Protein AF-A0A210QR36-F1 (afdb_monomer)

Secondary structure (DSSP, 8-state):
--THHHHHHHHHTT---------------HHHHHHHHHHHHHHHHHHHHHHHHHHHHHHHHHHHHHHHHHHHHHHHHHHHHHHHHHHHHHHHHHHHHHHHHHHHHHHHHHHHHHHHHHHHHHHHHHS----------------------SS-TTSHHHHHHHHHHHHHTHHHHHHHHHTTT---HHHHHHHHHHHHHHHHHHHHHHHHHHHHHHHHHHH-TTS---TT-----TT---S-PPPHHHHHHHHHHHHHHHHHHHHHHIIIIIHHHHTTHHHHSHHHHHHHHHHHHHHHTSSSPPEEPPPPPTTSB--TTTEEESSS--SEEEEEEE--EESSTT--EEE-EEEEEE----------S---S----SS----------------------------------------PPPP---------------------------------------------------------------S-EEEEETTEEEEEETTEEEEHHHHHHHH---GGGS--

Foldseek 3Di:
DPPVVPVVVVVVVVDDDPPDDDDDDDDDDVVVVVVVVVVVVVVVVVVVVVVVVVVVVVVVVVVVVVVVVVVVVVVVVVVVVVVVVVVVVVVVVVVVVVVVVVVVVVVVVVVVVVVVVVVVVVVVVPPDDDDDDPDDDDDPDDDPPDPDDPVQCLALLNLLVLQVVLCVPLVVVLLVLVPPVVDDSVVSLVLLQVLLVLLLVLLLVVLVVVLVVVQCCVQCVPDPPDPPDPPDPPDDDPPSDDDPVVSVVVLVVCLVCQQVCLVVCLVPPCCVRSNCSCVRRVVSSSSSNSSSNSQSSDVVRKDFDDDDDAQDFDDPVQADEDPDDAGGFHFFRFTWIASHVVHDTSGRGYTHHHHDPDPDPPPPDDPDDDDDPPDDDDDDDDDDDDDDDDDDDDDDDDDDDDDDDDDDDDDDDDDDDDDDDDDDDDDDDDDDDDDDDDDDDDDDDDDDDDDDDDDDDDDDDDDDDDDDDDDDDDDDDPDPDQDWDWDDDPRFIWIAHPNDTHGPVRCCVPVNPDPVVVVD

InterPro domains:
  IPR026169 Mitochondria-eating protein [PTHR21771] (47-351)
  IPR031981 Mitochondria-eating protein, C-terminal domain [PF16026] (157-352)

Sequence (520 aa):
MTSNLQEEQITRAKYLPLRVGPSAGKKIDVTSALCLSEELVKIIKRDEQRNKQENKRMKQREKDFEALQNEKDTLQKENKKLESKCQQTDELLEVIQTLKTENNKHKEDLKRKQVDVSSLTEHTSEDSSEPCISNVEENPGEVIPNVPDLSDPNRAMKLGEKYNELFDNEWTDALETLCRDGVDEDRNIKNLLDVLQKCYSLCQDLSEKQMTSLEMVLLNPGASVTPTNTNYPKQVWGDAMISKSTYKQLKDCRKEVSQKAVGNIFKEHARAKLGWIAEDIPDFVKGCIEVCWLMCTQDPPVFIGSEADVGSAFDGNVYKPYTISGTIVSYNVWPPLLLHKNGPLLVKGIVQPIKVPRAKKNTEESKHKTTVVADRLKKNFGETYNSPYGQKSTQRETATKPTKYYEKAQLDRNFTSPPREKYYNGSHTGKNYEELRSHNAVEARGSPVHLTTHSSNYGSRHEPYGTTTQTNYHQDVVRHTSEPYKFEYRGRTYVYKNDHAYPMKEYQQIFGTTRGVSDL

Solvent-accessible surface area (backbone atoms only — not comparable to full-atom values): 33920 Å² total; per-residue (Å²): 136,73,70,68,68,56,58,55,56,62,57,61,70,76,72,72,83,83,79,83,75,94,76,81,91,72,85,77,61,64,67,63,54,52,56,54,53,54,52,52,54,54,49,52,54,52,51,54,50,48,50,59,51,48,55,52,51,50,62,46,50,55,51,55,49,53,50,52,52,53,51,50,61,47,52,57,53,51,51,57,55,46,54,59,47,53,52,54,51,52,55,51,49,53,54,53,52,52,55,50,54,50,52,51,50,54,52,53,54,49,52,50,53,53,52,56,50,52,55,55,52,54,65,66,63,71,83,67,87,73,96,80,83,87,87,86,77,90,77,99,79,79,82,80,74,83,76,76,69,81,82,52,78,68,37,68,71,48,46,43,49,52,59,46,49,46,50,72,45,40,44,45,57,38,50,59,60,64,37,71,85,73,48,61,61,80,55,48,42,46,52,54,39,51,49,44,52,50,31,36,54,51,22,45,59,49,46,53,53,50,50,54,50,52,54,47,45,74,76,38,76,86,60,85,84,63,96,82,70,88,83,69,76,91,81,79,85,78,92,85,68,81,50,74,65,61,52,46,51,52,45,54,54,49,45,73,50,45,77,73,46,40,68,52,51,46,74,74,38,36,60,80,77,54,41,69,58,45,71,77,33,42,66,39,49,46,50,34,40,41,55,27,38,53,26,41,49,43,87,71,34,44,24,79,43,76,76,73,62,67,71,36,73,58,55,72,84,58,32,42,60,60,90,49,83,45,54,25,28,65,46,68,54,41,66,21,32,18,55,20,79,96,46,61,82,62,38,65,11,29,26,36,27,39,69,77,80,78,76,80,78,82,82,81,73,91,89,77,88,85,91,76,82,93,68,91,86,91,77,87,88,82,89,90,87,82,85,85,88,80,81,88,81,87,81,91,88,95,84,85,85,82,88,88,91,88,88,91,80,89,87,86,90,87,86,83,83,82,82,87,82,80,92,79,91,80,94,85,84,85,83,88,87,84,86,89,84,88,84,88,83,86,86,88,87,90,84,89,81,88,85,85,83,81,88,86,89,85,82,90,82,90,86,86,89,82,92,80,90,83,79,87,81,92,75,91,75,84,73,87,67,89,66,70,49,76,51,77,57,96,94,41,56,32,35,38,46,94,95,38,79,30,48,48,73,56,40,39,69,75,70,44,84,57,81,77,66,76,86,104

Structure (mmCIF, N/CA/C/O backbone):
data_AF-A0A210QR36-F1
#
_entry.id   AF-A0A210QR36-F1
#
loop_
_atom_site.group_PDB
_atom_site.id
_atom_site.type_symbol
_atom_site.label_atom_id
_atom_site.label_alt_id
_atom_site.label_comp_id
_atom_site.label_asym_id
_atom_site.label_entity_id
_atom_site.label_seq_id
_atom_site.pdbx_PDB_ins_code
_atom_site.Cartn_x
_atom_site.Cartn_y
_atom_site.Cartn_z
_atom_site.occupancy
_atom_site.B_iso_or_equiv
_atom_site.auth_seq_id
_atom_site.auth_comp_id
_atom_site.auth_asym_id
_atom_site.auth_atom_id
_atom_site.pdbx_PDB_model_num
ATOM 1 N N . MET A 1 1 ? -6.904 0.859 66.844 1.00 42.72 1 MET A N 1
ATOM 2 C CA . MET A 1 1 ? -6.418 1.421 68.129 1.00 42.72 1 MET A CA 1
ATOM 3 C C . MET A 1 1 ? -7.418 2.353 68.828 1.00 42.72 1 MET A C 1
ATOM 5 O O . MET A 1 1 ? -7.208 2.653 69.989 1.00 42.72 1 MET A O 1
ATOM 9 N N . THR A 1 2 ? -8.512 2.794 68.196 1.00 42.88 2 THR A N 1
ATOM 10 C CA . THR A 1 2 ? -9.448 3.783 68.775 1.00 42.88 2 THR A CA 1
ATOM 11 C C . THR A 1 2 ? -10.466 3.244 69.794 1.00 42.88 2 THR A C 1
ATOM 13 O O . THR A 1 2 ? -11.020 4.041 70.542 1.00 42.88 2 THR A O 1
ATOM 16 N N . SER A 1 3 ? -10.710 1.927 69.862 1.00 45.69 3 SER A N 1
ATOM 17 C CA . SER A 1 3 ? -11.807 1.354 70.671 1.00 45.69 3 SER A CA 1
ATOM 18 C C . SER A 1 3 ? -11.659 1.567 72.186 1.00 45.69 3 SER A C 1
ATOM 20 O O . SER A 1 3 ? -12.635 1.886 72.861 1.00 45.69 3 SER A O 1
ATOM 22 N N . ASN A 1 4 ? -10.443 1.437 72.729 1.00 45.41 4 ASN A N 1
ATOM 23 C CA . ASN A 1 4 ? -10.223 1.414 74.183 1.00 45.41 4 ASN A CA 1
ATOM 24 C C . ASN A 1 4 ? -10.514 2.763 74.873 1.00 45.41 4 ASN A C 1
ATOM 26 O O . ASN A 1 4 ? -10.777 2.794 76.071 1.00 45.41 4 ASN A O 1
ATOM 30 N N . LEU A 1 5 ? -10.501 3.878 74.131 1.00 47.88 5 LEU A N 1
ATOM 31 C CA . LEU A 1 5 ? -10.704 5.223 74.687 1.00 47.88 5 LEU A CA 1
ATOM 32 C C . LEU A 1 5 ? -12.170 5.548 75.026 1.00 47.88 5 LEU A C 1
ATOM 34 O O . LEU A 1 5 ? -12.418 6.510 75.753 1.00 47.88 5 LEU A O 1
ATOM 38 N N . GLN A 1 6 ? -13.148 4.778 74.530 1.00 50.59 6 GLN A N 1
ATOM 39 C CA . GLN A 1 6 ? -14.567 5.019 74.838 1.00 50.59 6 GLN A CA 1
ATOM 40 C C . GLN A 1 6 ? -15.055 4.257 76.081 1.00 50.59 6 GLN A C 1
ATOM 42 O O . GLN A 1 6 ? -15.851 4.801 76.847 1.00 50.59 6 GLN A O 1
ATOM 47 N N . GLU A 1 7 ? -14.557 3.045 76.343 1.00 47.19 7 GLU A N 1
ATOM 48 C CA . GLU A 1 7 ? -14.954 2.274 77.536 1.00 47.19 7 GLU A CA 1
ATOM 49 C C . GLU A 1 7 ? -14.427 2.894 78.840 1.00 47.19 7 GLU A C 1
ATOM 51 O O . GLU A 1 7 ? -15.132 2.909 79.855 1.00 47.19 7 GLU A O 1
ATOM 56 N N . GLU A 1 8 ? -13.228 3.484 78.813 1.00 49.28 8 GLU A N 1
ATOM 57 C CA . GLU A 1 8 ? -12.636 4.159 79.974 1.00 49.28 8 GLU A CA 1
ATOM 58 C C . GLU A 1 8 ? -13.450 5.402 80.395 1.00 49.28 8 GLU A C 1
ATOM 60 O O . GLU A 1 8 ? -13.710 5.611 81.583 1.00 49.28 8 GLU A O 1
ATOM 65 N N . GLN A 1 9 ? -13.952 6.175 79.421 1.00 51.09 9 GLN A N 1
ATOM 66 C CA . GLN A 1 9 ? -14.849 7.320 79.647 1.00 51.09 9 GLN A CA 1
ATOM 67 C C . GLN A 1 9 ? -16.184 6.886 80.280 1.00 51.09 9 GLN A C 1
ATOM 69 O O . GLN A 1 9 ? -16.619 7.460 81.280 1.00 51.09 9 GLN A O 1
ATOM 74 N N . ILE A 1 10 ? -16.818 5.840 79.736 1.00 52.22 10 ILE A N 1
ATOM 75 C CA . ILE A 1 10 ? -18.115 5.330 80.217 1.00 52.22 10 ILE A CA 1
ATOM 76 C C . ILE A 1 10 ? -17.995 4.734 81.629 1.00 52.22 10 ILE A C 1
ATOM 78 O O . ILE A 1 10 ? -18.903 4.887 82.451 1.00 52.22 10 ILE A O 1
ATOM 82 N N . THR A 1 11 ? -16.868 4.093 81.944 1.00 51.03 11 THR A N 1
ATOM 83 C CA . THR A 1 11 ? -16.626 3.498 83.267 1.00 51.03 11 THR A CA 1
ATOM 84 C C . THR A 1 11 ? -16.445 4.571 84.345 1.00 51.03 11 THR A C 1
ATOM 86 O O . THR A 1 11 ? -17.004 4.448 85.437 1.00 51.03 11 THR A O 1
ATOM 89 N N . ARG A 1 12 ? -15.745 5.673 84.032 1.00 46.50 12 ARG A N 1
ATOM 90 C CA . ARG A 1 12 ? -15.498 6.778 84.978 1.00 46.50 12 ARG A CA 1
ATOM 91 C C . ARG A 1 12 ? -16.774 7.489 85.443 1.00 46.50 12 ARG A C 1
ATOM 93 O O . ARG A 1 12 ? -16.823 7.968 86.573 1.00 46.50 12 ARG A O 1
ATOM 100 N N . ALA A 1 13 ? -17.821 7.511 84.616 1.00 50.25 13 ALA A N 1
ATOM 101 C CA . ALA A 1 13 ? -19.099 8.148 84.941 1.00 50.25 13 ALA A CA 1
ATOM 102 C C . ALA A 1 13 ? -19.930 7.406 86.012 1.00 50.25 13 ALA A C 1
ATOM 104 O O . ALA A 1 13 ? -20.816 8.008 86.616 1.00 50.25 13 ALA A O 1
ATOM 105 N N . LYS A 1 14 ? -19.662 6.117 86.276 1.00 51.09 14 LYS A N 1
ATOM 106 C CA . LYS A 1 14 ? -20.462 5.292 87.209 1.00 51.09 14 LYS A CA 1
ATOM 107 C C . LYS A 1 14 ? -20.056 5.399 88.686 1.00 51.09 14 LYS A C 1
ATOM 109 O O . LYS A 1 14 ? -20.763 4.862 89.532 1.00 51.09 14 LYS A O 1
ATOM 114 N N . TYR A 1 15 ? -18.958 6.089 89.005 1.00 45.91 15 TYR A N 1
ATOM 115 C CA . TYR A 1 15 ? -18.365 6.115 90.352 1.00 45.91 15 TYR A CA 1
ATOM 116 C C . TYR A 1 15 ? -18.148 7.534 90.913 1.00 45.91 15 TYR A C 1
ATOM 118 O O . TYR A 1 15 ? -17.143 7.810 91.566 1.00 45.91 15 TYR A O 1
ATOM 126 N N . LEU A 1 16 ? -19.110 8.440 90.704 1.00 50.69 16 LEU A N 1
ATOM 127 C CA . LEU A 1 16 ? -19.193 9.691 91.468 1.00 50.69 16 LEU A CA 1
ATOM 128 C C . LEU A 1 16 ? -19.945 9.451 92.795 1.00 50.69 16 LEU A C 1
ATOM 130 O O . LEU A 1 16 ? -21.145 9.171 92.760 1.00 50.69 16 LEU A O 1
ATOM 134 N N . PRO A 1 17 ? -19.294 9.560 93.970 1.00 46.78 17 PRO A N 1
ATOM 135 C CA . PRO A 1 17 ? -19.962 9.349 95.250 1.00 46.78 17 PRO A CA 1
ATOM 136 C C . PRO A 1 17 ? -20.888 10.528 95.583 1.00 46.78 17 PRO A C 1
ATOM 138 O O . PRO A 1 17 ? -20.434 11.631 95.894 1.00 46.78 17 PRO A O 1
ATOM 141 N N . LEU A 1 18 ? -22.203 10.287 95.560 1.00 47.22 18 LEU A N 1
ATOM 142 C CA . LEU A 1 18 ? -23.219 11.252 95.988 1.00 47.22 18 LEU A CA 1
ATOM 143 C C . LEU A 1 18 ? -23.117 11.513 97.498 1.00 47.22 18 LEU A C 1
ATOM 145 O O . LEU A 1 18 ? -23.718 10.821 98.320 1.00 47.22 18 LEU A O 1
ATOM 149 N N . ARG A 1 19 ? -22.351 12.542 97.871 1.00 45.34 19 ARG A N 1
ATOM 150 C CA . ARG A 1 19 ? -22.177 12.989 99.258 1.00 45.34 19 ARG A CA 1
ATOM 151 C C . ARG A 1 19 ? -23.405 13.777 99.731 1.00 45.34 19 ARG A C 1
ATOM 153 O O . ARG A 1 19 ? -23.390 15.004 99.767 1.00 45.34 19 ARG A O 1
ATOM 160 N N . VAL A 1 20 ? -24.479 13.062 100.067 1.00 46.91 20 VAL A N 1
ATOM 161 C CA . VAL A 1 20 ? -25.744 13.648 100.542 1.00 46.91 20 VAL A CA 1
ATOM 162 C C . VAL A 1 20 ? -25.543 14.334 101.900 1.00 46.91 20 VAL A C 1
ATOM 164 O O . VAL A 1 20 ? -25.352 13.673 102.918 1.00 46.91 20 VAL A O 1
ATOM 167 N N . GLY A 1 21 ? -25.603 15.667 101.913 1.00 43.72 21 GLY A N 1
ATOM 168 C CA . GLY A 1 21 ? -25.706 16.476 103.129 1.00 43.72 21 GLY A CA 1
ATOM 169 C C . GLY A 1 21 ? -27.169 16.863 103.406 1.00 43.72 21 GLY A C 1
ATOM 170 O O . GLY A 1 21 ? -27.857 17.274 102.470 1.00 43.72 21 GLY A O 1
ATOM 171 N N . PRO A 1 22 ? -27.673 16.754 104.649 1.00 59.97 22 PRO A N 1
ATOM 172 C CA . PRO A 1 22 ? -29.069 17.055 104.960 1.00 59.97 22 PRO A CA 1
ATOM 173 C C . PRO A 1 22 ? -29.293 18.559 105.191 1.00 59.97 22 PRO A C 1
ATOM 175 O O . PRO A 1 22 ? -28.819 19.108 106.183 1.00 59.97 22 PRO A O 1
ATOM 178 N N . SER A 1 23 ? -30.052 19.236 104.319 1.00 45.38 23 SER A N 1
ATOM 179 C CA . SER A 1 23 ? -30.580 20.580 104.616 1.00 45.38 23 SER A CA 1
ATOM 180 C C . SER A 1 23 ? -31.790 20.981 103.761 1.00 45.38 23 SER A C 1
ATOM 182 O O . SER A 1 23 ? -31.848 20.675 102.574 1.00 45.38 23 SER A O 1
ATOM 184 N N . ALA A 1 24 ? -32.715 21.713 104.393 1.00 45.38 24 ALA A N 1
ATOM 185 C CA . ALA A 1 24 ? -33.770 22.562 103.823 1.00 45.38 24 ALA A CA 1
ATOM 186 C C . ALA A 1 24 ? -34.591 22.017 102.630 1.00 45.38 24 ALA A C 1
ATOM 188 O O . ALA A 1 24 ? -34.230 22.167 101.462 1.00 45.38 24 ALA A O 1
ATOM 189 N N . GLY A 1 25 ? -35.801 21.526 102.922 1.00 54.09 25 GLY A N 1
ATOM 190 C CA . GLY A 1 25 ? -36.798 21.155 101.914 1.00 54.09 25 GLY A CA 1
ATOM 191 C C . GLY A 1 25 ? -37.343 22.351 101.122 1.00 54.09 25 GLY A C 1
ATOM 192 O O . GLY A 1 25 ? -38.382 22.913 101.466 1.00 54.09 25 GLY A O 1
ATOM 193 N N . LYS A 1 26 ? -36.679 22.713 100.020 1.00 58.25 26 LYS A N 1
ATOM 194 C CA . LYS A 1 26 ? -37.267 23.568 98.978 1.00 58.25 26 LYS A CA 1
ATOM 195 C C . LYS A 1 26 ? -38.340 22.772 98.231 1.00 58.25 26 LYS A C 1
ATOM 197 O O . LYS A 1 26 ? -38.045 21.707 97.693 1.00 58.25 26 LYS A O 1
ATOM 202 N N . LYS A 1 27 ? -39.568 23.298 98.153 1.00 55.88 27 LYS A N 1
ATOM 203 C CA . LYS A 1 27 ? -40.584 22.771 97.228 1.00 55.88 27 LYS A CA 1
ATOM 204 C C . LYS A 1 27 ? -40.061 22.941 95.801 1.00 55.88 27 LYS A C 1
ATOM 206 O O . LYS A 1 27 ? -39.855 24.069 95.362 1.00 55.88 27 LYS A O 1
ATOM 211 N N . ILE A 1 28 ? -39.819 21.831 95.109 1.00 58.00 28 ILE A N 1
ATOM 212 C CA . ILE A 1 28 ? -39.452 21.839 93.692 1.00 58.00 28 ILE A CA 1
ATOM 213 C C . ILE A 1 28 ? -40.700 22.234 92.901 1.00 58.00 28 ILE A C 1
ATOM 215 O O . ILE A 1 28 ? -41.759 21.632 93.076 1.00 58.00 28 ILE A O 1
ATOM 219 N N . ASP A 1 29 ? -40.578 23.251 92.051 1.00 67.81 29 ASP A N 1
ATOM 220 C CA . ASP A 1 29 ? -41.640 23.617 91.121 1.00 67.81 29 ASP A CA 1
ATOM 221 C C . ASP A 1 29 ? -41.816 22.514 90.065 1.00 67.81 29 ASP A C 1
ATOM 223 O O . ASP A 1 29 ? -40.909 22.211 89.285 1.00 67.81 29 ASP A O 1
ATOM 227 N N . VAL A 1 30 ? -43.009 21.919 90.050 1.00 69.94 30 VAL A N 1
ATOM 228 C CA . VAL A 1 30 ? -43.389 20.844 89.124 1.00 69.94 30 VAL A CA 1
ATOM 229 C C . VAL A 1 30 ? -43.398 21.348 87.675 1.00 69.94 30 VAL A C 1
ATOM 231 O O . VAL A 1 30 ? -43.059 20.596 86.764 1.00 69.94 30 VAL A O 1
ATOM 234 N N . THR A 1 31 ? -43.705 22.629 87.458 1.00 73.69 31 THR A N 1
ATOM 235 C CA . THR A 1 31 ? -43.738 23.267 86.131 1.00 73.69 31 THR A CA 1
ATOM 236 C C . THR A 1 31 ? -42.348 23.273 85.488 1.00 73.69 31 THR A C 1
ATOM 238 O O . THR A 1 31 ? -42.173 22.831 84.351 1.00 73.69 31 THR A O 1
ATOM 241 N N . SER A 1 32 ? -41.331 23.682 86.249 1.00 75.19 32 SER A N 1
ATOM 242 C CA . SER A 1 32 ? -39.919 23.642 85.852 1.00 75.19 32 SER A CA 1
ATOM 243 C C . SER A 1 32 ? -39.434 22.216 85.573 1.00 75.19 32 SER A C 1
ATOM 245 O O . SER A 1 32 ? -38.714 21.990 84.600 1.00 75.19 32 SER A O 1
ATOM 247 N N . ALA A 1 33 ? -39.855 21.235 86.380 1.00 72.38 33 ALA A N 1
ATOM 248 C CA . ALA A 1 33 ? -39.502 19.830 86.167 1.00 72.38 33 ALA A CA 1
ATOM 249 C C . ALA A 1 33 ? -40.106 19.257 84.866 1.00 72.38 33 ALA A C 1
ATOM 251 O O . ALA A 1 33 ? -39.416 18.555 84.124 1.00 72.38 33 ALA A O 1
ATOM 252 N N . LEU A 1 34 ? -41.363 19.597 84.552 1.00 74.50 34 LEU A N 1
ATOM 253 C CA . LEU A 1 34 ? -42.022 19.200 83.303 1.00 74.50 34 LEU A CA 1
ATOM 254 C C . LEU A 1 34 ? -41.336 19.819 82.077 1.00 74.50 34 LEU A C 1
ATOM 256 O O . LEU A 1 34 ? -41.020 19.097 81.131 1.00 74.50 34 LEU A O 1
ATOM 260 N N . CYS A 1 35 ? -41.013 21.115 82.121 1.00 75.38 35 CYS A N 1
ATOM 261 C CA . CYS A 1 35 ? -40.301 21.811 81.044 1.00 75.38 35 CYS A CA 1
ATOM 262 C C . CYS A 1 35 ? -38.939 21.158 80.721 1.00 75.38 35 CYS A C 1
ATOM 264 O O . CYS A 1 35 ? -38.625 20.890 79.558 1.00 75.38 35 CYS A O 1
ATOM 266 N N . LEU A 1 36 ? -38.163 20.800 81.752 1.00 79.25 36 LEU A N 1
ATOM 267 C CA . LEU A 1 36 ? -36.900 20.069 81.586 1.00 79.25 36 LEU A CA 1
ATOM 268 C C . LEU A 1 36 ? -37.100 18.676 80.962 1.00 79.25 36 LEU A C 1
ATOM 270 O O . LEU A 1 36 ? -36.273 18.244 80.157 1.00 79.25 36 LEU A O 1
ATOM 274 N N . SER A 1 37 ? -38.196 17.981 81.287 1.00 84.38 37 SER A N 1
ATOM 275 C CA . SER A 1 37 ? -38.492 16.662 80.712 1.00 84.38 37 SER A CA 1
ATOM 276 C C . SER A 1 37 ? -38.771 16.718 79.203 1.00 84.38 37 SER A C 1
ATOM 278 O O . SER A 1 37 ? -38.313 15.845 78.464 1.00 84.38 37 SER A O 1
ATOM 280 N N . GLU A 1 38 ? -39.431 17.774 78.712 1.00 88.31 38 GLU A N 1
ATOM 281 C CA . GLU A 1 38 ? -39.675 17.943 77.277 1.00 88.31 38 GLU A CA 1
ATOM 282 C C . GLU A 1 38 ? -38.390 18.199 76.484 1.00 88.31 38 GLU A C 1
ATOM 284 O O . GLU A 1 38 ? -38.205 17.615 75.413 1.00 88.31 38 GLU A O 1
ATOM 289 N N . GLU A 1 39 ? -37.488 19.052 76.981 1.00 90.44 39 GLU A N 1
ATOM 290 C CA . GLU A 1 39 ? -36.214 19.300 76.294 1.00 90.44 39 GLU A CA 1
ATOM 291 C C . GLU A 1 39 ? -35.318 18.059 76.273 1.00 90.44 39 GLU A C 1
ATOM 293 O O . GLU A 1 39 ? -34.709 17.774 75.240 1.00 90.44 39 GLU A O 1
ATOM 298 N N . LEU A 1 40 ? -35.306 17.253 77.340 1.00 91.00 40 LEU A N 1
ATOM 299 C CA . LEU A 1 40 ? -34.615 15.959 77.335 1.00 91.00 40 LEU A CA 1
ATOM 300 C C . LEU A 1 40 ? -35.166 15.023 76.245 1.00 91.00 40 LEU A C 1
ATOM 302 O O . LEU A 1 40 ? -34.386 14.443 75.490 1.00 91.00 40 LEU A O 1
ATOM 306 N N . VAL A 1 41 ? -36.491 14.937 76.073 1.00 92.38 41 VAL A N 1
ATOM 307 C CA . VAL A 1 41 ? -37.106 14.151 74.984 1.00 92.38 41 VAL A CA 1
ATOM 308 C C . VAL A 1 41 ? -36.746 14.707 73.597 1.00 92.38 41 VAL A C 1
ATOM 310 O O . VAL A 1 41 ? -36.509 13.931 72.666 1.00 92.38 41 VAL A O 1
ATOM 313 N N . LYS A 1 42 ? -36.658 16.034 73.432 1.00 93.81 42 LYS A N 1
ATOM 314 C CA . LYS A 1 42 ? -36.223 16.661 72.168 1.00 93.81 42 LYS A CA 1
ATOM 315 C C . LYS A 1 42 ? -34.739 16.403 71.879 1.00 93.81 42 LYS A C 1
ATOM 317 O O . LYS A 1 42 ? -34.390 16.240 70.712 1.00 93.81 42 LYS A O 1
ATOM 322 N N . ILE A 1 43 ? -33.879 16.352 72.900 1.00 94.00 43 ILE A N 1
ATOM 323 C CA . ILE A 1 43 ? -32.454 15.998 72.774 1.00 94.00 43 ILE A CA 1
ATOM 324 C C . ILE A 1 43 ? -32.308 14.530 72.353 1.00 94.00 43 ILE A C 1
ATOM 326 O O . ILE A 1 43 ? -31.681 14.262 71.332 1.00 94.00 43 ILE A O 1
ATOM 330 N N . ILE A 1 44 ? -32.967 13.599 73.054 1.00 94.44 44 ILE A N 1
ATOM 331 C CA . ILE A 1 44 ? -32.917 12.159 72.746 1.00 94.44 44 ILE A CA 1
ATOM 332 C C . ILE A 1 44 ? -33.315 11.897 71.285 1.00 94.44 44 ILE A C 1
ATOM 334 O O . ILE A 1 44 ? -32.562 11.261 70.553 1.00 94.44 44 ILE A O 1
ATOM 338 N N . LYS A 1 45 ? -34.431 12.470 70.812 1.00 95.56 45 LYS A N 1
ATOM 339 C CA . LYS A 1 45 ? -34.875 12.323 69.411 1.00 95.56 45 LYS A CA 1
ATOM 340 C C . LYS A 1 45 ? -33.876 12.892 68.394 1.00 95.56 45 LYS A C 1
ATOM 342 O O . LYS A 1 45 ? -33.693 12.311 67.323 1.00 95.56 45 LYS A O 1
ATOM 347 N N . ARG A 1 46 ? -33.210 14.011 68.713 1.00 95.62 46 ARG A N 1
ATOM 348 C CA . ARG A 1 46 ? -32.148 14.591 67.869 1.00 95.62 46 ARG A CA 1
ATOM 349 C C . ARG A 1 46 ? -30.940 13.655 67.771 1.00 95.62 46 ARG A C 1
ATOM 351 O O . ARG A 1 46 ? -30.396 13.494 66.679 1.00 95.62 46 ARG A O 1
ATOM 358 N N . ASP A 1 47 ? -30.559 12.999 68.863 1.00 94.50 47 ASP A N 1
ATOM 359 C CA . ASP A 1 47 ? -29.401 12.101 68.893 1.00 94.50 47 ASP A CA 1
ATOM 360 C C . ASP A 1 47 ? -29.696 10.699 68.337 1.00 94.50 47 ASP A C 1
ATOM 362 O O . ASP A 1 47 ? -28.850 10.132 67.645 1.00 94.50 47 ASP A O 1
ATOM 366 N N . GLU A 1 48 ? -30.921 10.185 68.479 1.00 95.56 48 GLU A N 1
ATOM 367 C CA . GLU A 1 48 ? -31.403 9.024 67.714 1.00 95.56 48 GLU A CA 1
ATOM 368 C C . GLU A 1 48 ? -31.323 9.276 66.201 1.00 95.56 48 GLU A C 1
ATOM 370 O O . GLU A 1 48 ? -30.826 8.436 65.445 1.00 95.56 48 GLU A O 1
ATOM 375 N N . GLN A 1 49 ? -31.773 10.451 65.741 1.00 95.00 49 GLN A N 1
ATOM 376 C CA . GLN A 1 49 ? -31.699 10.837 64.332 1.00 95.00 49 GLN A CA 1
ATOM 377 C C . GLN A 1 49 ? -30.245 11.002 63.857 1.00 95.00 49 GLN A C 1
ATOM 379 O O . GLN A 1 49 ? -29.914 10.546 62.758 1.00 95.00 49 GLN A O 1
ATOM 384 N N . ARG A 1 50 ? -29.370 11.580 64.693 1.00 95.00 50 ARG A N 1
ATOM 385 C CA . ARG A 1 50 ? -27.923 11.699 64.448 1.00 95.00 50 ARG A CA 1
ATOM 386 C C . ARG A 1 50 ? -27.278 10.320 64.278 1.00 95.00 50 ARG A C 1
ATOM 388 O O . ARG A 1 50 ? -26.703 10.051 63.224 1.00 95.00 50 ARG A O 1
ATOM 395 N N . ASN A 1 51 ? -27.479 9.413 65.237 1.00 94.31 51 ASN A N 1
ATOM 396 C CA . ASN A 1 51 ? -27.002 8.028 65.175 1.00 94.31 51 ASN A CA 1
ATOM 397 C C . ASN A 1 51 ? -27.534 7.300 63.931 1.00 94.31 51 ASN A C 1
ATOM 399 O O . ASN A 1 51 ? -26.785 6.609 63.245 1.00 94.31 51 ASN A O 1
ATOM 403 N N . LYS A 1 52 ? -28.812 7.486 63.575 1.00 95.81 52 LYS A N 1
ATOM 404 C CA . LYS A 1 52 ? -29.420 6.885 62.375 1.00 95.81 52 LYS A CA 1
ATOM 405 C C . LYS A 1 52 ? -28.815 7.414 61.066 1.00 95.81 52 LYS A C 1
ATOM 407 O O . LYS A 1 52 ? -28.781 6.680 60.077 1.00 95.81 52 LYS A O 1
ATOM 412 N N . GLN A 1 53 ? -28.328 8.655 61.037 1.00 95.81 53 GLN A N 1
ATOM 413 C CA . GLN A 1 53 ? -27.595 9.220 59.898 1.00 95.81 53 GLN A CA 1
ATOM 414 C C . GLN A 1 53 ? -26.128 8.762 59.869 1.00 95.81 53 GLN A C 1
ATOM 416 O O . GLN A 1 53 ? -25.596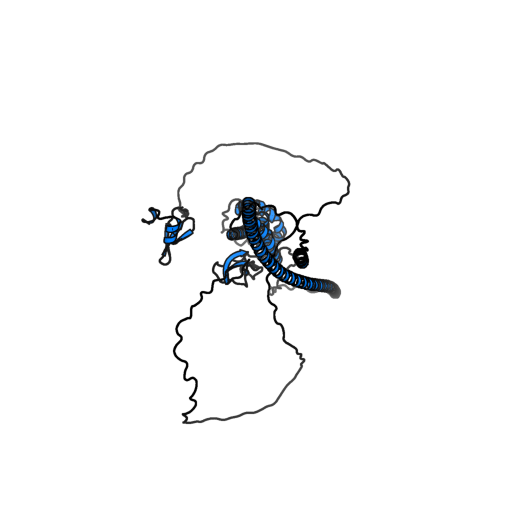 8.465 58.799 1.00 95.81 53 GLN A O 1
ATOM 421 N N . GLU A 1 54 ? -25.478 8.659 61.025 1.00 95.38 54 GLU A N 1
ATOM 422 C CA . GLU A 1 54 ? -24.093 8.200 61.147 1.00 95.38 54 GLU A CA 1
ATOM 423 C C . GLU A 1 54 ? -23.943 6.715 60.798 1.00 95.38 54 GLU A C 1
ATOM 425 O O . GLU A 1 54 ? -23.080 6.355 60.003 1.00 95.38 54 GLU A O 1
ATOM 430 N N . ASN A 1 55 ? -24.866 5.865 61.251 1.00 94.19 55 ASN A N 1
ATOM 431 C CA . ASN A 1 55 ? -24.895 4.440 60.915 1.00 94.19 55 ASN A CA 1
ATOM 432 C C . ASN A 1 55 ? -25.140 4.211 59.401 1.00 94.19 55 ASN A C 1
ATOM 434 O O . ASN A 1 55 ? -24.586 3.292 58.803 1.00 94.19 55 ASN A O 1
ATOM 438 N N . LYS A 1 56 ? -25.882 5.108 58.723 1.00 97.31 56 LYS A N 1
ATOM 439 C CA . LYS A 1 56 ? -25.966 5.127 57.246 1.00 97.31 56 LYS A CA 1
ATOM 440 C C . LYS A 1 56 ? -24.634 5.502 56.584 1.00 97.31 56 LYS A C 1
ATOM 442 O O . LYS A 1 56 ? -24.268 4.885 55.590 1.00 97.31 56 LYS A O 1
ATOM 447 N N . ARG A 1 57 ? -23.911 6.497 57.117 1.00 96.25 57 ARG A N 1
ATOM 448 C CA . ARG A 1 57 ? -22.581 6.899 56.614 1.00 96.25 57 ARG A CA 1
ATOM 449 C C . ARG A 1 57 ? -21.539 5.795 56.816 1.00 96.25 57 ARG A C 1
ATOM 451 O O . ARG A 1 57 ? -20.729 5.574 55.925 1.00 96.25 57 ARG A O 1
ATOM 458 N N . MET A 1 58 ? -21.587 5.092 57.946 1.00 95.69 58 MET A N 1
ATOM 459 C CA . MET A 1 58 ? -20.726 3.943 58.243 1.00 95.69 58 MET A CA 1
ATOM 460 C C . MET A 1 58 ? -20.942 2.820 57.221 1.00 95.69 58 MET A C 1
ATOM 462 O O . MET A 1 58 ? -19.998 2.446 56.534 1.00 95.69 58 MET A O 1
ATOM 466 N N . LYS A 1 59 ? -22.199 2.413 56.997 1.00 97.44 59 LYS A N 1
ATOM 467 C CA . LYS A 1 59 ? -22.564 1.394 55.994 1.00 97.44 59 LYS A CA 1
ATOM 468 C C . LYS A 1 59 ? -22.269 1.765 54.542 1.00 97.44 59 LYS A C 1
ATOM 470 O O . LYS A 1 59 ? -22.218 0.877 53.696 1.00 97.44 59 LYS A O 1
ATOM 475 N N . GLN A 1 60 ? -22.105 3.052 54.233 1.00 96.69 60 GLN A N 1
ATOM 476 C CA . GLN A 1 60 ? -21.602 3.464 52.924 1.00 96.69 60 GLN A CA 1
ATOM 477 C C . GLN A 1 60 ? -20.083 3.274 52.852 1.00 96.69 60 GLN A C 1
ATOM 479 O O . GLN A 1 60 ? -19.621 2.556 51.975 1.00 96.69 60 GLN A O 1
ATOM 484 N N . ARG A 1 61 ? -19.328 3.782 53.840 1.00 96.19 61 ARG A N 1
ATOM 485 C CA . ARG A 1 61 ? -17.865 3.603 53.915 1.00 96.19 61 ARG A CA 1
ATOM 486 C C . ARG A 1 61 ? -17.432 2.135 53.896 1.00 96.19 61 ARG A C 1
ATOM 488 O O . ARG A 1 61 ? -16.396 1.832 53.323 1.00 96.19 61 ARG A O 1
ATOM 495 N N . GLU A 1 62 ? -18.202 1.240 54.514 1.00 96.81 62 GLU A N 1
ATOM 496 C CA . GLU A 1 62 ? -17.957 -0.211 54.473 1.00 96.81 62 GLU A CA 1
ATOM 497 C C . GLU A 1 62 ? -17.990 -0.750 53.032 1.00 96.81 62 GLU A C 1
ATOM 499 O O . GLU A 1 62 ? -17.072 -1.457 52.625 1.00 96.81 62 GLU A O 1
ATOM 504 N N . LYS A 1 63 ? -18.988 -0.345 52.233 1.00 97.81 63 LYS A N 1
ATOM 505 C CA . LYS A 1 63 ? -19.089 -0.703 50.808 1.00 97.81 63 LYS A CA 1
ATOM 506 C C . LYS A 1 63 ? -18.011 -0.042 49.958 1.00 97.81 63 LYS A C 1
ATOM 508 O O . LYS A 1 63 ? -17.463 -0.684 49.069 1.00 97.81 63 LYS A O 1
ATOM 513 N N . ASP A 1 64 ? -17.711 1.228 50.225 1.00 96.38 64 ASP A N 1
ATOM 514 C CA . ASP A 1 64 ? -16.670 1.969 49.508 1.00 96.38 64 ASP A CA 1
ATOM 515 C C . ASP A 1 64 ? -15.294 1.308 49.742 1.00 96.38 64 ASP A C 1
ATOM 517 O O . ASP A 1 64 ? -14.498 1.157 48.817 1.00 96.38 64 ASP A O 1
ATOM 521 N N . PHE A 1 65 ? -15.036 0.838 50.968 1.00 97.38 65 PHE A N 1
ATOM 522 C CA . PHE A 1 65 ? -13.829 0.093 51.333 1.00 97.38 65 PHE A CA 1
ATOM 523 C C . PHE A 1 65 ? -13.781 -1.306 50.697 1.00 97.38 65 PHE A C 1
ATOM 525 O O . PHE A 1 65 ? -12.733 -1.712 50.197 1.00 97.38 65 PHE A O 1
ATOM 532 N N . GLU A 1 66 ? -14.904 -2.031 50.666 1.00 97.56 66 GLU A N 1
ATOM 533 C CA . GLU A 1 66 ? -15.014 -3.321 49.970 1.00 97.56 66 GLU A CA 1
ATOM 534 C C . GLU A 1 66 ? -14.763 -3.171 48.458 1.00 97.56 66 GLU A C 1
ATOM 536 O O . GLU A 1 66 ? -14.035 -3.972 47.870 1.00 97.56 66 GLU A O 1
ATOM 541 N N . ALA A 1 67 ? -15.282 -2.113 47.827 1.00 96.88 67 ALA A N 1
ATOM 542 C CA . ALA A 1 67 ? -15.014 -1.802 46.423 1.00 96.88 67 ALA A CA 1
ATOM 543 C C . ALA A 1 67 ? -13.519 -1.526 46.168 1.00 96.88 67 ALA A C 1
ATOM 545 O O . ALA A 1 67 ? -12.926 -2.163 45.298 1.00 96.88 67 ALA A O 1
ATOM 546 N N . LEU A 1 68 ? -12.889 -0.663 46.976 1.00 97.19 68 LEU A N 1
ATOM 547 C CA . LEU A 1 68 ? -11.457 -0.346 46.873 1.00 97.19 68 LEU A CA 1
ATOM 548 C C . LEU A 1 68 ? -10.550 -1.567 47.109 1.00 97.19 68 LEU A C 1
ATOM 550 O O . LEU A 1 68 ? -9.506 -1.699 46.470 1.00 97.19 68 LEU A O 1
ATOM 554 N N . GLN A 1 69 ? -10.934 -2.481 48.006 1.00 96.88 69 GLN A N 1
ATOM 555 C CA . GLN A 1 69 ? -10.183 -3.717 48.239 1.00 96.88 69 GLN A CA 1
ATOM 556 C C . GLN A 1 69 ? -10.291 -4.679 47.041 1.00 96.88 69 GLN A C 1
ATOM 558 O O . GLN A 1 69 ? -9.286 -5.267 46.646 1.00 96.88 69 GLN A O 1
ATOM 563 N N . ASN A 1 70 ? -11.464 -4.782 46.404 1.00 96.25 70 ASN A N 1
ATOM 564 C CA . ASN A 1 70 ? -11.621 -5.543 45.160 1.00 96.25 70 ASN A CA 1
ATOM 565 C C . ASN A 1 70 ? -10.819 -4.926 43.997 1.00 96.25 70 ASN A C 1
ATOM 567 O O . ASN A 1 70 ? -10.147 -5.655 43.267 1.00 96.25 70 ASN A O 1
ATOM 571 N N . GLU A 1 71 ? -10.839 -3.598 43.846 1.00 97.25 71 GLU A N 1
ATOM 572 C CA . GLU A 1 71 ? -10.068 -2.870 42.827 1.00 97.25 71 GLU A CA 1
ATOM 573 C C . GLU A 1 71 ? -8.559 -3.116 42.987 1.00 97.25 71 GLU A C 1
ATOM 575 O O . GLU A 1 71 ? -7.889 -3.559 42.049 1.00 97.25 71 GLU A O 1
ATOM 580 N N . LYS A 1 72 ? -8.034 -2.956 44.208 1.00 97.44 72 LYS A N 1
ATOM 581 C CA . LYS A 1 72 ? -6.646 -3.286 44.559 1.00 97.44 72 LYS A CA 1
ATOM 582 C C . LYS A 1 72 ? -6.276 -4.723 44.179 1.00 97.44 72 LYS A C 1
ATOM 584 O O . LYS A 1 72 ? -5.228 -4.946 43.572 1.00 97.44 72 LYS A O 1
ATOM 589 N N . ASP A 1 73 ? -7.143 -5.689 44.481 1.00 96.94 73 ASP A N 1
ATOM 590 C CA . ASP A 1 73 ? -6.914 -7.099 44.157 1.00 96.94 73 ASP A CA 1
ATOM 591 C C . ASP A 1 73 ? -7.030 -7.396 42.651 1.00 96.94 73 ASP A C 1
ATOM 593 O O . ASP A 1 73 ? -6.560 -8.448 42.206 1.00 96.94 73 ASP A O 1
ATOM 597 N N . THR A 1 74 ? -7.643 -6.522 41.845 1.00 96.25 74 THR A N 1
ATOM 598 C CA . THR A 1 74 ? -7.566 -6.593 40.373 1.00 96.25 74 THR A CA 1
ATOM 599 C C . THR A 1 74 ? -6.265 -5.991 39.847 1.00 96.25 74 THR A C 1
ATOM 601 O O . THR A 1 74 ? -5.526 -6.693 39.156 1.00 96.25 74 THR A O 1
ATOM 604 N N . LEU A 1 75 ? -5.899 -4.778 40.272 1.00 95.81 75 LEU A N 1
ATOM 605 C CA . LEU A 1 75 ? -4.655 -4.108 39.872 1.00 95.81 75 LEU A CA 1
ATOM 606 C C . LEU A 1 75 ? -3.406 -4.927 40.239 1.00 95.81 75 LEU A C 1
ATOM 608 O O . LEU A 1 75 ? -2.467 -5.026 39.453 1.00 95.81 75 LEU A O 1
ATOM 612 N N . GLN A 1 76 ? -3.405 -5.607 41.391 1.00 97.56 76 GLN A N 1
ATOM 613 C CA . GLN A 1 76 ? -2.301 -6.486 41.791 1.00 97.56 76 GLN A CA 1
ATOM 614 C C . GLN A 1 76 ? -2.153 -7.724 40.879 1.00 97.56 76 GLN A C 1
ATOM 616 O O . GLN A 1 76 ? -1.040 -8.220 40.690 1.00 97.56 76 GLN A O 1
ATOM 621 N N . LYS A 1 77 ? -3.245 -8.217 40.273 1.00 97.00 77 LYS A N 1
ATOM 622 C CA . LYS A 1 77 ? -3.195 -9.301 39.273 1.00 97.00 77 LYS A CA 1
ATOM 623 C C . LYS A 1 77 ? -2.685 -8.793 37.923 1.00 97.00 77 LYS A C 1
ATOM 625 O O . LYS A 1 77 ? -1.958 -9.517 37.246 1.00 97.00 77 LYS A O 1
ATOM 630 N N . GLU A 1 78 ? -3.035 -7.564 37.546 1.00 95.56 78 GLU A N 1
ATOM 631 C CA . GLU A 1 78 ? -2.559 -6.943 36.306 1.00 95.56 78 GLU A CA 1
ATOM 632 C C . GLU A 1 78 ? -1.074 -6.578 36.377 1.00 95.56 78 GLU A C 1
ATOM 634 O O . GLU A 1 78 ? -0.332 -6.956 35.472 1.00 95.56 78 GLU A O 1
ATOM 639 N N . ASN A 1 79 ? -0.599 -5.992 37.482 1.00 94.81 79 ASN A N 1
ATOM 640 C CA . ASN A 1 79 ? 0.830 -5.740 37.697 1.00 94.81 79 ASN A CA 1
ATOM 641 C C . ASN A 1 79 ? 1.656 -7.029 37.586 1.00 94.81 79 ASN A C 1
ATOM 643 O O . ASN A 1 79 ? 2.607 -7.072 36.812 1.00 94.81 79 ASN A O 1
ATOM 647 N N . LYS A 1 80 ? 1.237 -8.124 38.238 1.00 97.62 80 LYS A N 1
ATOM 648 C CA . LYS A 1 80 ? 1.927 -9.422 38.118 1.00 97.62 80 LYS A CA 1
ATOM 649 C C . LYS A 1 80 ? 1.939 -9.976 36.682 1.00 97.62 80 LYS A C 1
ATOM 651 O O . LYS A 1 80 ? 2.872 -10.672 36.281 1.00 97.62 80 LYS A O 1
ATOM 656 N N . LYS A 1 81 ? 0.908 -9.675 35.886 1.00 96.81 81 LYS A N 1
ATOM 657 C CA . LYS A 1 81 ? 0.840 -10.034 34.460 1.00 96.81 81 LYS A CA 1
ATOM 658 C C . LYS A 1 81 ? 1.757 -9.155 33.598 1.00 96.81 81 LYS A C 1
ATOM 660 O O . LYS A 1 81 ? 2.264 -9.640 32.592 1.00 96.81 81 LYS A O 1
ATOM 665 N N . LEU A 1 82 ? 1.974 -7.895 33.978 1.00 95.00 82 LEU A N 1
ATOM 666 C CA . LEU A 1 82 ? 2.928 -6.991 33.328 1.00 95.00 82 LEU A CA 1
ATOM 667 C C . LEU A 1 82 ? 4.377 -7.360 33.678 1.00 95.00 82 LEU A C 1
ATOM 669 O O . LEU A 1 82 ? 5.184 -7.492 32.766 1.00 95.00 82 LEU A O 1
ATOM 673 N N . GLU A 1 83 ? 4.687 -7.647 34.946 1.00 95.06 83 GLU A N 1
ATOM 674 C CA . GLU A 1 83 ? 5.999 -8.156 35.392 1.00 95.06 83 GLU A CA 1
ATOM 675 C C . GLU A 1 83 ? 6.433 -9.391 34.583 1.00 95.06 83 GLU A C 1
ATOM 677 O O . GLU A 1 83 ? 7.531 -9.427 34.028 1.00 95.06 83 GLU A O 1
ATOM 682 N N . SER A 1 84 ? 5.529 -10.367 34.429 1.00 95.81 84 SER A N 1
ATOM 683 C CA . SER A 1 84 ? 5.765 -11.571 33.621 1.00 95.81 84 SER A CA 1
ATOM 684 C C . SER A 1 84 ? 5.967 -11.286 32.127 1.00 95.81 84 SER A C 1
ATOM 686 O O . SER A 1 84 ? 6.576 -12.109 31.446 1.00 95.81 84 SER A O 1
ATOM 688 N N . LYS A 1 85 ? 5.450 -10.168 31.598 1.00 94.69 85 LYS A N 1
ATOM 689 C CA . LYS A 1 85 ? 5.688 -9.747 30.210 1.00 94.69 85 LYS A CA 1
ATOM 690 C C . LYS A 1 85 ? 7.031 -9.044 30.049 1.00 94.69 85 LYS A C 1
ATOM 692 O O . LYS A 1 85 ? 7.703 -9.302 29.059 1.00 94.69 85 LYS A O 1
ATOM 697 N N . CYS A 1 86 ? 7.428 -8.209 31.011 1.00 92.31 86 CYS A N 1
ATOM 698 C CA . CYS A 1 86 ? 8.741 -7.562 31.007 1.00 92.31 86 CYS A CA 1
ATOM 699 C C . CYS A 1 86 ? 9.865 -8.610 30.986 1.00 92.31 86 CYS A C 1
ATOM 701 O O . CYS A 1 86 ? 10.743 -8.550 30.132 1.00 92.31 86 CYS A O 1
ATOM 703 N N . GLN A 1 87 ? 9.754 -9.646 31.826 1.00 95.31 87 GLN A N 1
ATOM 704 C CA . GLN A 1 87 ? 10.696 -10.774 31.846 1.00 95.31 87 GLN A CA 1
ATOM 705 C C . GLN A 1 87 ? 10.804 -11.469 30.476 1.00 95.31 87 GLN A C 1
ATOM 707 O O . GLN A 1 87 ? 11.904 -11.684 29.979 1.00 95.31 87 GLN A O 1
ATOM 712 N N . GLN A 1 88 ? 9.673 -11.729 29.807 1.00 95.44 88 GLN A N 1
ATOM 713 C CA . GLN A 1 88 ? 9.659 -12.308 28.455 1.00 95.44 88 GLN A CA 1
ATOM 714 C C . GLN A 1 88 ? 10.266 -11.381 27.387 1.00 95.44 88 GLN A C 1
ATOM 716 O O . GLN A 1 88 ? 10.846 -11.867 26.416 1.00 95.44 88 GLN A O 1
ATOM 721 N N . THR A 1 89 ? 10.144 -10.056 27.528 1.00 90.88 89 THR A N 1
ATOM 722 C CA . THR A 1 89 ? 10.814 -9.116 26.615 1.00 90.88 89 THR A CA 1
ATOM 723 C C . THR A 1 89 ? 12.316 -9.026 26.865 1.00 90.88 89 THR A C 1
ATOM 725 O O . THR A 1 89 ? 13.063 -8.907 25.897 1.00 90.88 89 THR A O 1
ATOM 728 N N . ASP A 1 90 ? 12.769 -9.151 28.114 1.00 94.19 90 ASP A N 1
ATOM 729 C CA . ASP A 1 90 ? 14.195 -9.164 28.458 1.00 94.19 90 ASP A CA 1
ATOM 730 C C . ASP A 1 90 ? 14.879 -10.438 27.920 1.00 94.19 90 ASP A C 1
ATOM 732 O O . ASP A 1 90 ? 15.903 -10.347 27.239 1.00 94.19 90 ASP A O 1
ATOM 736 N N . GLU A 1 91 ? 14.255 -11.611 28.101 1.00 95.50 91 GLU A N 1
ATOM 737 C CA . GLU A 1 91 ? 14.684 -12.885 27.492 1.00 95.50 91 GLU A CA 1
ATOM 738 C C . GLU A 1 91 ? 14.787 -12.783 25.956 1.00 95.50 91 GLU A C 1
ATOM 740 O O . GLU A 1 91 ? 15.765 -13.226 25.346 1.00 95.50 91 GLU A O 1
ATOM 745 N N . LEU A 1 92 ? 13.799 -12.155 25.304 1.00 95.06 92 LEU A N 1
ATOM 746 C CA . LEU A 1 92 ? 13.799 -11.972 23.850 1.00 95.06 92 LEU A CA 1
ATOM 747 C C . LEU A 1 92 ? 14.914 -11.021 23.377 1.00 95.06 92 LEU A C 1
ATOM 749 O O . LEU A 1 92 ? 15.490 -11.235 22.308 1.00 95.06 92 LEU A O 1
ATOM 753 N N . LEU A 1 93 ? 15.245 -9.988 24.158 1.00 93.50 93 LEU A N 1
ATOM 754 C CA . LEU A 1 93 ? 16.337 -9.061 23.849 1.00 93.50 93 LEU A CA 1
ATOM 755 C C . LEU A 1 93 ? 17.713 -9.742 23.927 1.00 93.50 93 LEU A C 1
ATOM 757 O O . LEU A 1 93 ? 18.563 -9.465 23.077 1.00 93.50 93 LEU A O 1
ATOM 761 N N . GLU A 1 94 ? 17.926 -10.669 24.865 1.00 96.06 94 GLU A N 1
ATOM 762 C CA . GLU A 1 94 ? 19.153 -11.478 24.937 1.00 96.06 94 GLU A CA 1
ATOM 763 C C . GLU A 1 94 ? 19.302 -12.399 23.707 1.00 96.06 94 GLU A C 1
ATOM 765 O O . GLU A 1 94 ? 20.365 -12.451 23.073 1.00 96.06 94 GLU A O 1
ATOM 770 N N . VAL A 1 95 ? 18.211 -13.042 23.272 1.00 95.62 95 VAL A N 1
ATOM 771 C CA . VAL A 1 95 ? 18.182 -13.838 22.028 1.00 95.62 95 VAL A CA 1
ATOM 772 C C . VAL A 1 95 ? 18.469 -12.971 20.792 1.00 95.62 95 VAL A C 1
ATOM 774 O O . VAL A 1 95 ? 19.215 -13.377 19.900 1.00 95.62 95 VAL A O 1
ATOM 777 N N . ILE A 1 96 ? 17.954 -11.740 20.735 1.00 94.00 96 ILE A N 1
ATOM 778 C CA . ILE A 1 96 ? 18.258 -10.803 19.640 1.00 94.00 96 ILE A CA 1
ATOM 779 C C . ILE A 1 96 ? 19.736 -10.371 19.662 1.00 94.00 96 ILE A C 1
ATOM 781 O O . ILE A 1 96 ? 20.345 -10.236 18.597 1.00 94.00 96 ILE A O 1
ATOM 785 N N . GLN A 1 97 ? 20.349 -10.181 20.836 1.00 95.06 97 GLN A N 1
ATOM 786 C CA . GLN A 1 97 ? 21.778 -9.852 20.932 1.00 95.06 97 GLN A CA 1
ATOM 787 C C . GLN A 1 97 ? 22.683 -11.004 20.477 1.00 95.06 97 GLN A C 1
ATOM 789 O O . GLN A 1 97 ? 23.630 -10.762 19.726 1.00 95.06 97 GLN A O 1
ATOM 794 N N . THR A 1 98 ? 22.386 -12.244 20.871 1.00 94.69 98 THR A N 1
ATOM 795 C CA . THR A 1 98 ? 23.165 -13.426 20.455 1.00 94.69 98 THR A CA 1
ATOM 796 C C . THR A 1 98 ? 23.051 -13.685 18.950 1.00 94.69 98 THR A C 1
ATOM 798 O O . THR A 1 98 ? 24.070 -13.774 18.266 1.00 94.69 98 THR A O 1
ATOM 801 N N . LEU A 1 99 ? 21.843 -13.642 18.377 1.00 93.56 99 LEU A N 1
ATOM 802 C CA . LEU A 1 99 ? 21.662 -13.730 16.921 1.00 93.56 99 LEU A CA 1
ATOM 803 C C . LEU A 1 99 ? 22.387 -12.599 16.165 1.00 93.56 99 LEU A C 1
ATOM 805 O O . LEU A 1 99 ? 22.861 -12.802 15.044 1.00 93.56 99 LEU A O 1
ATOM 809 N N . LYS A 1 100 ? 22.518 -11.406 16.759 1.00 94.81 100 LYS A N 1
ATOM 810 C CA . LYS A 1 100 ? 23.254 -10.278 16.163 1.00 94.81 100 LYS A CA 1
ATOM 811 C C . LYS A 1 100 ? 24.772 -10.494 16.165 1.00 94.81 100 LYS A C 1
ATOM 813 O O . LYS A 1 100 ? 25.430 -10.102 15.199 1.00 94.81 100 LYS A O 1
ATOM 818 N N . THR A 1 101 ? 25.346 -11.119 17.196 1.00 94.38 101 THR A N 1
ATOM 819 C CA . THR A 1 101 ? 26.784 -11.446 17.214 1.00 94.38 101 THR A CA 1
ATOM 820 C C . THR A 1 101 ? 27.115 -12.612 16.280 1.00 94.38 101 THR A C 1
ATOM 8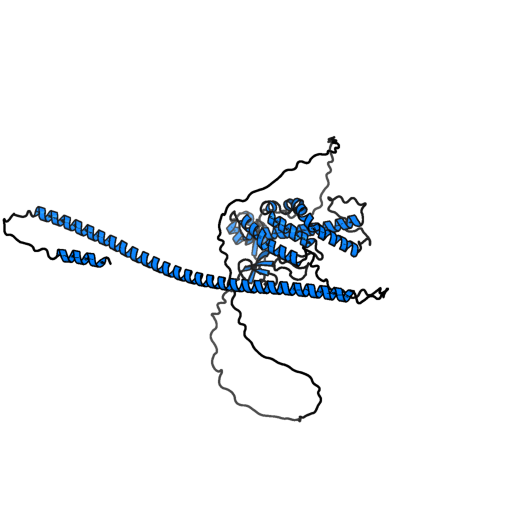22 O O . THR A 1 101 ? 28.117 -12.536 15.566 1.00 94.38 101 THR A O 1
ATOM 825 N N . GLU A 1 102 ? 26.246 -13.622 16.174 1.00 94.75 102 GLU A N 1
ATOM 826 C CA . GLU A 1 102 ? 26.390 -14.714 15.199 1.00 94.75 102 GLU A CA 1
ATOM 827 C C . GLU A 1 102 ? 26.306 -14.223 13.746 1.00 94.75 102 GLU A C 1
ATOM 829 O O . GLU A 1 102 ? 27.181 -14.540 12.938 1.00 94.75 102 GLU A O 1
ATOM 834 N N . ASN A 1 103 ? 25.329 -13.371 13.410 1.00 91.25 103 ASN A N 1
ATOM 835 C CA . ASN A 1 103 ? 25.233 -12.779 12.069 1.00 91.25 103 ASN A CA 1
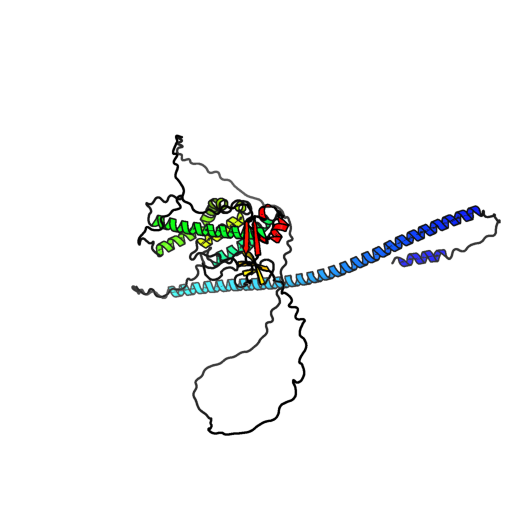ATOM 836 C C . ASN A 1 103 ? 26.471 -11.939 11.707 1.00 91.25 103 ASN A C 1
ATOM 838 O O . ASN A 1 103 ? 26.954 -12.008 10.576 1.00 91.25 103 ASN A O 1
ATOM 842 N N . ASN A 1 104 ? 27.029 -11.184 12.661 1.00 93.19 104 ASN A N 1
ATOM 843 C CA . ASN A 1 104 ? 28.283 -10.459 12.445 1.00 93.19 104 ASN A CA 1
ATOM 844 C C . ASN A 1 104 ? 29.458 -11.417 12.187 1.00 93.19 104 ASN A C 1
ATOM 846 O O . ASN A 1 104 ? 30.237 -11.182 11.266 1.00 93.19 104 ASN A O 1
ATOM 850 N N . LYS A 1 105 ? 29.563 -12.524 12.935 1.00 95.12 105 LYS A N 1
ATOM 851 C CA . LYS A 1 105 ? 30.586 -13.554 12.700 1.00 95.12 105 LYS A CA 1
ATOM 852 C C . LYS A 1 105 ? 30.462 -14.159 11.297 1.00 95.12 105 LYS A C 1
ATOM 854 O O . LYS A 1 105 ? 31.436 -14.155 10.550 1.00 95.12 105 LYS A O 1
ATOM 859 N N . HIS A 1 106 ? 29.262 -14.581 10.898 1.00 92.12 106 HIS A N 1
ATOM 860 C CA . HIS A 1 106 ? 29.011 -15.123 9.558 1.00 92.12 106 HIS A CA 1
ATOM 861 C C . HIS A 1 106 ? 29.310 -14.120 8.434 1.00 92.12 106 HIS A C 1
ATOM 863 O O . HIS A 1 106 ? 29.784 -14.516 7.370 1.00 92.12 106 HIS A O 1
ATOM 869 N N . LYS A 1 107 ? 29.091 -12.820 8.668 1.00 94.19 107 LYS A N 1
ATOM 870 C CA . LYS A 1 107 ? 29.441 -11.751 7.724 1.00 94.19 107 LYS A CA 1
ATOM 871 C C . LYS A 1 107 ? 30.955 -11.604 7.536 1.00 94.19 107 LYS A C 1
ATOM 873 O O . LYS A 1 107 ? 31.402 -11.424 6.405 1.00 94.19 107 LYS A O 1
ATOM 878 N N . GLU A 1 108 ? 31.749 -11.720 8.600 1.00 93.25 108 GLU A N 1
ATOM 879 C CA . GLU A 1 108 ? 33.215 -11.709 8.487 1.00 93.25 108 GLU A CA 1
ATOM 880 C C . GLU A 1 108 ? 33.768 -13.027 7.909 1.00 93.25 108 GLU A C 1
ATOM 882 O O . GLU A 1 108 ? 34.704 -12.989 7.110 1.00 93.25 108 GLU A O 1
ATOM 887 N N . ASP A 1 109 ? 33.160 -14.178 8.217 1.00 92.94 109 ASP A N 1
ATOM 888 C CA . ASP A 1 109 ? 33.498 -15.468 7.591 1.00 92.94 109 ASP A CA 1
ATOM 889 C C . ASP A 1 109 ? 33.221 -15.455 6.072 1.00 92.94 109 ASP A C 1
ATOM 891 O O . ASP A 1 109 ? 34.007 -15.994 5.290 1.00 92.94 109 ASP A O 1
ATOM 895 N N . LEU A 1 110 ? 32.134 -14.803 5.634 1.00 90.81 110 LEU A N 1
ATOM 896 C CA . LEU A 1 110 ? 31.827 -14.578 4.216 1.00 90.81 110 LEU A CA 1
ATOM 897 C C . LEU A 1 110 ? 32.858 -13.672 3.533 1.00 90.81 110 LEU A C 1
ATOM 899 O O . LEU A 1 110 ? 33.317 -14.005 2.442 1.00 90.81 110 LEU A O 1
ATOM 903 N N . LYS A 1 111 ? 33.270 -12.566 4.170 1.00 92.38 111 LYS A N 1
ATOM 904 C CA . LYS A 1 111 ? 34.335 -11.697 3.633 1.00 92.38 111 LYS A CA 1
ATOM 905 C C . LYS A 1 111 ? 35.656 -12.443 3.455 1.00 92.38 111 LYS A C 1
ATOM 907 O O . LYS A 1 111 ? 36.298 -12.263 2.428 1.00 92.38 111 LYS A O 1
ATOM 912 N N . ARG A 1 112 ? 36.056 -13.271 4.430 1.00 90.56 112 ARG A N 1
ATOM 913 C CA . ARG A 1 112 ? 37.281 -14.090 4.343 1.00 90.56 112 ARG A CA 1
ATOM 914 C C . ARG A 1 112 ? 37.233 -14.989 3.111 1.00 90.56 112 ARG A C 1
ATOM 916 O O . ARG A 1 112 ? 38.064 -14.837 2.227 1.00 90.56 112 ARG A O 1
ATOM 923 N N . LYS A 1 113 ? 36.165 -15.784 2.978 1.00 90.94 113 LYS A N 1
ATOM 924 C CA . LYS A 1 113 ? 35.949 -16.652 1.810 1.00 90.94 113 LYS A CA 1
ATOM 925 C C . LYS A 1 113 ? 35.912 -15.887 0.486 1.00 90.94 113 LYS A C 1
ATOM 927 O O . LYS A 1 113 ? 36.375 -16.411 -0.518 1.00 90.94 113 LYS A O 1
ATOM 932 N N . GLN A 1 114 ? 35.387 -14.661 0.466 1.00 88.69 114 GLN A N 1
ATOM 933 C CA . GLN A 1 114 ? 35.396 -13.823 -0.734 1.00 88.69 114 GLN A CA 1
ATOM 934 C C . GLN A 1 114 ? 36.820 -13.411 -1.144 1.00 88.69 114 GLN A C 1
ATOM 936 O O . GLN A 1 114 ? 37.115 -13.406 -2.335 1.00 88.69 114 GLN A O 1
ATOM 941 N N . VAL A 1 115 ? 37.695 -13.102 -0.180 1.00 88.19 115 VAL A N 1
ATOM 942 C CA . VAL A 1 115 ? 39.119 -12.810 -0.427 1.00 88.19 115 VAL A CA 1
ATOM 943 C C . VAL A 1 115 ? 39.871 -14.072 -0.860 1.00 88.19 115 VAL A C 1
ATOM 945 O O . VAL A 1 115 ? 40.615 -14.015 -1.835 1.00 88.19 115 VAL A O 1
ATOM 948 N N . ASP A 1 116 ? 39.627 -15.208 -0.199 1.00 85.06 116 ASP A N 1
ATOM 949 C CA . ASP A 1 116 ? 40.240 -16.502 -0.539 1.00 85.06 116 ASP A CA 1
ATOM 950 C C . ASP A 1 116 ? 39.866 -16.956 -1.968 1.00 85.06 116 ASP A C 1
ATOM 952 O O . ASP A 1 116 ? 40.691 -17.510 -2.691 1.00 85.06 116 ASP A O 1
ATOM 956 N N . VAL A 1 117 ? 38.626 -16.697 -2.405 1.00 82.44 117 VAL A N 1
ATOM 957 C CA . VAL A 1 117 ? 38.181 -16.953 -3.787 1.00 82.44 117 VAL A CA 1
ATOM 958 C C . VAL A 1 117 ? 38.856 -16.005 -4.778 1.00 82.44 117 VAL A C 1
ATOM 960 O O . VA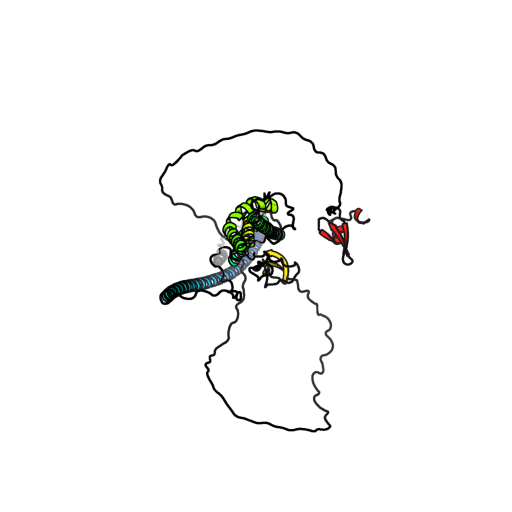L A 1 117 ? 39.277 -16.461 -5.840 1.00 82.44 117 VAL A O 1
ATOM 963 N N . SER A 1 118 ? 38.996 -14.714 -4.456 1.00 81.00 118 SER A N 1
ATOM 964 C CA . SER A 1 118 ? 39.673 -13.759 -5.344 1.00 81.00 118 SER A CA 1
ATOM 965 C C . SER A 1 118 ? 41.131 -14.151 -5.614 1.00 81.00 118 SER A C 1
ATOM 967 O O . SER A 1 118 ? 41.518 -14.217 -6.777 1.00 81.00 118 SER A O 1
ATOM 969 N N . SER A 1 119 ? 41.915 -14.489 -4.584 1.00 79.00 119 SER A N 1
ATOM 970 C CA . SER A 1 119 ? 43.327 -14.870 -4.766 1.00 79.00 119 SER A CA 1
ATOM 971 C C . SER A 1 119 ? 43.499 -16.206 -5.497 1.00 79.00 119 SER A C 1
ATOM 973 O O . SER A 1 119 ? 44.377 -16.335 -6.349 1.00 79.00 119 SER A O 1
ATOM 975 N N . LEU A 1 120 ? 42.623 -17.188 -5.249 1.00 74.50 120 LEU A N 1
ATOM 976 C CA . LEU A 1 120 ? 42.585 -18.422 -6.043 1.00 74.50 120 LEU A CA 1
ATOM 977 C C . LEU A 1 120 ? 42.232 -18.164 -7.517 1.00 74.50 120 LEU A C 1
ATOM 979 O O . LEU A 1 120 ? 42.733 -18.875 -8.384 1.00 74.50 120 LEU A O 1
ATOM 983 N N . THR A 1 121 ? 41.416 -17.144 -7.806 1.00 66.56 121 THR A N 1
ATOM 984 C CA . THR A 1 121 ? 41.054 -16.763 -9.182 1.00 66.56 121 THR A CA 1
ATOM 985 C C . THR A 1 121 ? 42.238 -16.116 -9.908 1.00 66.56 121 THR A C 1
ATOM 987 O O . THR A 1 121 ? 42.517 -16.479 -11.052 1.00 66.56 121 THR A O 1
ATOM 990 N N . GLU A 1 122 ? 42.978 -15.224 -9.239 1.00 64.62 122 GLU A N 1
ATOM 991 C CA . GLU A 1 122 ? 44.204 -14.613 -9.777 1.00 64.62 122 GLU A CA 1
ATOM 992 C C . GLU A 1 122 ? 45.261 -15.686 -10.098 1.00 64.62 122 GLU A C 1
ATOM 994 O O . GLU A 1 122 ? 45.735 -15.755 -11.234 1.00 64.62 122 GLU A O 1
ATOM 999 N N . HIS A 1 123 ? 45.537 -16.613 -9.174 1.00 58.34 123 HIS A N 1
ATOM 1000 C CA . HIS A 1 123 ? 46.508 -17.694 -9.396 1.00 58.34 123 HIS A CA 1
ATOM 1001 C C . HIS A 1 123 ? 46.127 -18.688 -10.509 1.00 58.34 123 HIS A C 1
ATOM 1003 O O . HIS A 1 123 ? 47.015 -19.306 -11.090 1.00 58.34 123 HIS A O 1
ATOM 1009 N N . THR A 1 124 ? 44.845 -18.827 -10.865 1.00 55.41 124 THR A N 1
ATOM 1010 C CA . THR A 1 124 ? 44.436 -19.612 -12.051 1.00 55.41 124 THR A CA 1
ATOM 1011 C C . THR A 1 124 ? 44.534 -18.854 -13.378 1.00 55.41 124 THR A C 1
ATOM 1013 O O . THR A 1 124 ? 44.349 -19.462 -14.429 1.00 55.41 124 THR A O 1
ATOM 1016 N N . SER A 1 125 ? 44.826 -17.548 -13.359 1.00 51.75 125 SER A N 1
ATOM 1017 C CA . SER A 1 125 ? 44.938 -16.725 -14.575 1.00 51.75 125 SER A CA 1
ATOM 1018 C C . SER A 1 125 ? 46.371 -16.554 -15.100 1.00 51.75 125 SER A C 1
ATOM 1020 O O . SER A 1 125 ? 46.544 -16.230 -16.273 1.00 51.75 125 SER A O 1
ATOM 1022 N N . GLU A 1 126 ? 47.396 -16.819 -14.281 1.00 49.78 126 GLU A N 1
ATOM 1023 C CA . GLU A 1 126 ? 48.808 -16.677 -14.683 1.00 49.78 126 GLU A CA 1
ATOM 1024 C C . GLU A 1 126 ? 49.383 -17.944 -15.355 1.00 49.78 126 GLU A C 1
ATOM 1026 O O . GLU A 1 126 ? 50.212 -17.843 -16.260 1.00 49.78 126 GLU A O 1
ATOM 1031 N N . ASP A 1 127 ? 48.905 -19.137 -14.980 1.00 40.06 127 ASP A N 1
ATOM 1032 C CA . ASP A 1 127 ? 49.492 -20.439 -15.365 1.00 40.06 127 ASP A CA 1
ATOM 1033 C C . ASP A 1 127 ? 48.935 -21.021 -16.693 1.00 40.06 127 ASP A C 1
ATOM 1035 O O . ASP A 1 127 ? 49.047 -22.213 -16.971 1.00 40.06 127 ASP A O 1
ATOM 1039 N N . SER A 1 128 ? 48.298 -20.187 -17.528 1.00 41.06 128 SER A N 1
ATOM 1040 C CA . SER A 1 128 ? 47.634 -20.591 -18.785 1.00 41.06 128 SER A CA 1
ATOM 1041 C C . SER A 1 128 ? 47.982 -19.663 -19.961 1.00 41.06 128 SER A C 1
ATOM 1043 O O . SER A 1 128 ? 47.110 -19.030 -20.562 1.00 41.06 128 SER A O 1
ATOM 1045 N N . SER A 1 129 ? 49.268 -19.582 -20.307 1.00 45.59 129 SER A N 1
ATOM 1046 C CA . SER A 1 129 ? 49.797 -18.698 -21.358 1.00 45.59 129 SER A CA 1
ATOM 1047 C C . SER A 1 129 ? 50.228 -19.426 -22.650 1.00 45.59 129 SER A C 1
ATOM 1049 O O . SER A 1 129 ? 51.375 -19.322 -23.077 1.00 45.59 129 SER A O 1
ATOM 1051 N N . GLU A 1 130 ? 49.287 -20.089 -23.341 1.00 34.91 130 GLU A N 1
ATOM 1052 C CA . GLU A 1 130 ? 49.446 -20.486 -24.760 1.00 34.91 130 GLU A CA 1
ATOM 1053 C C . GLU A 1 130 ? 48.284 -19.985 -25.656 1.00 34.91 130 GLU A C 1
ATOM 1055 O O . GLU A 1 130 ? 47.129 -20.006 -25.226 1.00 34.91 130 GLU A O 1
ATOM 1060 N N . PRO A 1 131 ? 48.545 -19.529 -26.905 1.00 49.16 131 PRO A N 1
ATOM 1061 C CA . PRO A 1 131 ? 47.537 -18.877 -27.747 1.00 49.16 131 PRO A CA 1
ATOM 1062 C C . PRO A 1 131 ? 46.910 -19.794 -28.821 1.00 49.16 131 PRO A C 1
ATOM 1064 O O . PRO A 1 131 ? 47.418 -19.915 -29.936 1.00 49.16 131 PRO A O 1
ATOM 1067 N N . CYS A 1 132 ? 45.742 -20.362 -28.521 1.00 30.94 132 CYS A N 1
ATOM 1068 C CA . CYS A 1 132 ? 44.780 -20.958 -29.466 1.00 30.94 132 CYS A CA 1
ATOM 1069 C C . CYS A 1 132 ? 43.382 -20.941 -28.799 1.00 30.94 132 CYS A C 1
ATOM 1071 O O . CYS A 1 132 ? 43.300 -20.916 -27.578 1.00 30.94 132 CYS A O 1
ATOM 1073 N N . ILE A 1 133 ? 42.232 -20.910 -29.481 1.00 33.59 133 ILE A N 1
ATOM 1074 C CA . ILE A 1 133 ? 41.892 -21.244 -30.875 1.00 33.59 133 ILE A CA 1
ATOM 1075 C C . ILE A 1 133 ? 41.012 -20.125 -31.470 1.00 33.59 133 ILE A C 1
ATOM 1077 O O . ILE A 1 133 ? 40.099 -19.640 -30.804 1.00 33.59 133 ILE A O 1
ATOM 1081 N N . SER A 1 134 ? 41.220 -19.759 -32.738 1.00 38.12 134 SER A N 1
ATOM 1082 C CA . SER A 1 134 ? 40.218 -19.035 -33.535 1.00 38.12 134 SER A CA 1
ATOM 1083 C C . SER A 1 134 ? 39.270 -20.011 -34.248 1.00 38.12 134 SER A C 1
ATOM 1085 O O . SER A 1 134 ? 39.694 -21.079 -34.683 1.00 38.12 134 SER A O 1
ATOM 1087 N N . ASN A 1 135 ? 38.010 -19.597 -34.427 1.00 37.75 135 ASN A N 1
ATOM 1088 C CA . ASN A 1 135 ? 36.904 -20.320 -35.083 1.00 37.75 135 ASN A CA 1
ATOM 1089 C C . ASN A 1 135 ? 36.169 -21.364 -34.213 1.00 37.75 135 ASN A C 1
ATOM 1091 O O . ASN A 1 135 ? 36.478 -22.552 -34.244 1.00 37.75 135 ASN A O 1
ATOM 1095 N N . VAL A 1 136 ? 35.083 -20.925 -33.564 1.00 35.53 136 VAL A N 1
ATOM 1096 C CA . VAL A 1 136 ? 33.835 -21.707 -33.476 1.00 35.53 136 VAL A CA 1
ATOM 1097 C C . VAL A 1 136 ? 32.675 -20.751 -33.766 1.00 35.53 136 VAL A C 1
ATOM 1099 O O . VAL A 1 136 ? 32.254 -19.990 -32.897 1.00 35.53 136 VAL A O 1
ATOM 1102 N N . GLU A 1 137 ? 32.181 -20.769 -35.003 1.00 42.09 137 GLU A N 1
ATOM 1103 C CA . GLU A 1 137 ? 30.831 -20.287 -35.312 1.00 42.09 137 GLU A CA 1
ATOM 1104 C C . GLU A 1 137 ? 29.804 -21.407 -35.044 1.00 42.09 137 GLU A C 1
ATOM 1106 O O . GLU A 1 137 ? 30.164 -22.565 -34.845 1.00 42.09 137 GLU A O 1
ATOM 1111 N N . GLU A 1 138 ? 28.519 -21.043 -35.049 1.00 41.69 138 GLU A N 1
ATOM 1112 C CA . GLU A 1 138 ? 27.359 -21.949 -35.106 1.00 41.69 138 GLU A CA 1
ATOM 1113 C C . GLU A 1 138 ? 27.223 -23.039 -34.019 1.00 41.69 138 GLU A C 1
ATOM 1115 O O . GLU A 1 138 ? 27.396 -24.232 -34.264 1.00 41.69 138 GLU A O 1
ATOM 1120 N N . ASN A 1 139 ? 26.686 -22.655 -32.851 1.00 33.09 139 ASN A N 1
ATOM 1121 C CA . ASN A 1 139 ? 25.686 -23.509 -32.189 1.00 33.09 139 ASN A CA 1
ATOM 1122 C C . ASN A 1 139 ? 24.689 -22.702 -31.316 1.00 33.09 139 ASN A C 1
ATOM 1124 O O . ASN A 1 139 ? 24.966 -22.421 -30.148 1.00 33.09 139 ASN A O 1
ATOM 1128 N N . PRO A 1 140 ? 23.522 -22.283 -31.849 1.00 44.59 140 PRO A N 1
ATOM 1129 C CA . PRO A 1 140 ? 22.547 -21.459 -31.127 1.00 44.59 140 PRO A CA 1
ATOM 1130 C C . PRO A 1 140 ? 21.624 -22.325 -30.244 1.00 44.59 140 PRO A C 1
ATOM 1132 O O . PRO A 1 140 ? 20.430 -22.448 -30.520 1.00 44.59 140 PRO A O 1
ATOM 1135 N N . GLY A 1 141 ? 22.191 -22.972 -29.216 1.00 40.12 141 GLY A N 1
ATOM 1136 C CA . GLY A 1 141 ? 21.584 -24.166 -28.606 1.00 40.12 141 GLY A CA 1
ATOM 1137 C C . GLY A 1 141 ? 21.335 -24.192 -27.093 1.00 40.12 141 GLY A C 1
ATOM 1138 O O . GLY A 1 141 ? 20.555 -25.037 -26.665 1.00 40.12 141 GLY A O 1
ATOM 1139 N N . GLU A 1 142 ? 21.925 -23.315 -26.269 1.00 31.56 142 GLU A N 1
ATOM 1140 C CA . GLU A 1 142 ? 21.723 -23.395 -24.810 1.00 31.56 142 GLU A CA 1
ATOM 1141 C C . GLU A 1 142 ? 21.718 -22.022 -24.119 1.00 31.56 142 GLU A C 1
ATOM 1143 O O . GLU A 1 142 ? 22.671 -21.246 -24.192 1.00 31.56 142 GLU A O 1
ATOM 1148 N N . VAL A 1 143 ? 20.605 -21.704 -23.449 1.00 38.97 143 VAL A N 1
ATOM 1149 C CA . VAL A 1 143 ? 20.442 -20.460 -22.687 1.00 38.97 143 VAL A CA 1
ATOM 1150 C C . VAL A 1 143 ? 20.986 -20.681 -21.282 1.00 38.97 143 VAL A C 1
ATOM 1152 O O . VAL A 1 143 ? 20.310 -21.283 -20.448 1.00 38.97 143 VAL A O 1
ATOM 1155 N N . ILE A 1 144 ? 22.177 -20.147 -21.001 1.00 38.72 144 ILE A N 1
ATOM 1156 C CA . ILE A 1 144 ? 22.649 -19.977 -19.621 1.00 38.72 144 ILE A CA 1
ATOM 1157 C C . ILE A 1 144 ? 21.595 -19.123 -18.890 1.00 38.72 144 ILE A C 1
ATOM 1159 O O . ILE A 1 144 ? 21.347 -17.991 -19.322 1.00 38.72 144 ILE A O 1
ATOM 1163 N N . PRO A 1 145 ? 20.929 -19.627 -17.832 1.00 44.38 145 PRO A N 1
ATOM 1164 C CA . PRO A 1 145 ? 19.875 -18.874 -17.163 1.00 44.38 145 PRO A CA 1
ATOM 1165 C C . PRO A 1 145 ? 20.424 -17.568 -16.588 1.00 44.38 145 PRO A C 1
ATOM 1167 O O . PRO A 1 145 ? 21.514 -17.568 -16.019 1.00 44.38 145 PRO A O 1
ATOM 1170 N N . ASN A 1 146 ? 19.657 -16.477 -16.707 1.00 47.03 146 ASN A N 1
ATOM 1171 C CA . ASN A 1 146 ? 20.017 -15.160 -16.169 1.00 47.03 146 ASN A CA 1
ATOM 1172 C C . ASN A 1 146 ? 20.532 -15.274 -14.725 1.00 47.03 146 ASN A C 1
ATOM 1174 O O . ASN A 1 146 ? 19.738 -15.414 -13.790 1.00 47.03 146 ASN A O 1
ATOM 1178 N N . VAL A 1 147 ? 21.847 -15.132 -14.538 1.00 48.50 147 VAL A N 1
ATOM 1179 C CA . VAL A 1 147 ? 22.411 -14.758 -13.240 1.00 48.50 147 VAL A CA 1
ATOM 1180 C C . VAL A 1 147 ? 21.809 -13.388 -12.913 1.00 48.50 147 VAL A C 1
ATOM 1182 O O . VAL A 1 147 ? 21.968 -12.472 -13.724 1.00 48.50 147 VAL A O 1
ATOM 1185 N N . PRO A 1 148 ? 21.059 -13.225 -11.806 1.00 52.38 148 PRO A N 1
ATOM 1186 C CA . PRO A 1 148 ? 20.374 -11.969 -11.540 1.00 52.38 148 PRO A CA 1
ATOM 1187 C C . PRO A 1 148 ? 21.384 -10.833 -11.402 1.00 52.38 148 PRO A C 1
ATOM 1189 O O . PRO A 1 148 ? 22.281 -10.911 -10.564 1.00 52.38 148 PRO A O 1
ATOM 1192 N N . ASP A 1 149 ? 21.222 -9.774 -12.194 1.00 60.09 149 ASP A N 1
ATOM 1193 C CA . ASP A 1 149 ? 22.045 -8.578 -12.051 1.00 60.09 149 ASP A CA 1
ATOM 1194 C C . ASP A 1 149 ? 21.770 -7.936 -10.683 1.00 60.09 149 ASP A C 1
ATOM 1196 O O . ASP A 1 149 ? 20.707 -7.366 -10.420 1.00 60.09 149 ASP A O 1
ATOM 1200 N N . LEU A 1 150 ? 22.735 -8.088 -9.776 1.00 64.81 150 LEU A N 1
ATOM 1201 C CA . LEU A 1 150 ? 22.657 -7.565 -8.416 1.00 64.81 150 LEU A CA 1
ATOM 1202 C C . LEU A 1 150 ? 22.946 -6.058 -8.352 1.00 64.81 150 LEU A C 1
ATOM 1204 O O . LEU A 1 150 ? 22.632 -5.446 -7.325 1.00 64.81 150 LEU A O 1
ATOM 1208 N N . SER A 1 151 ? 23.516 -5.476 -9.415 1.00 68.31 151 SER A N 1
ATOM 1209 C CA . SER A 1 151 ? 23.834 -4.047 -9.503 1.00 68.31 151 SER A CA 1
ATOM 1210 C C . SER A 1 151 ? 22.595 -3.186 -9.758 1.00 68.31 151 SER A C 1
ATOM 1212 O O . SER A 1 151 ? 22.536 -2.054 -9.284 1.00 68.31 151 SER A O 1
ATOM 1214 N N . ASP A 1 152 ? 21.570 -3.744 -10.411 1.00 75.19 152 ASP A N 1
ATOM 1215 C CA . ASP A 1 152 ? 20.301 -3.069 -10.676 1.00 75.19 152 ASP A CA 1
ATOM 1216 C C . ASP A 1 152 ? 19.556 -2.712 -9.369 1.00 75.19 152 ASP A C 1
ATOM 1218 O O . ASP A 1 152 ? 19.079 -3.616 -8.660 1.00 75.19 152 ASP A O 1
ATOM 1222 N N . PRO A 1 153 ? 19.401 -1.411 -9.040 1.00 77.50 153 PRO A N 1
ATOM 1223 C CA . PRO A 1 153 ? 18.711 -0.971 -7.831 1.00 77.50 153 PRO A CA 1
ATOM 1224 C C . PRO A 1 153 ? 17.189 -1.136 -7.932 1.00 77.50 153 PRO A C 1
ATOM 1226 O O . PRO A 1 153 ? 16.518 -1.206 -6.905 1.00 77.50 153 PRO A O 1
ATOM 1229 N N . ASN A 1 154 ? 16.648 -1.227 -9.151 1.00 84.25 154 ASN A N 1
ATOM 1230 C CA . ASN A 1 154 ? 15.218 -1.291 -9.446 1.00 84.25 154 ASN A CA 1
ATOM 1231 C C . ASN A 1 154 ? 14.804 -2.675 -9.985 1.00 84.25 154 ASN A C 1
ATOM 1233 O O . ASN A 1 154 ? 13.768 -2.815 -10.635 1.00 84.25 154 ASN A O 1
ATOM 1237 N N . ARG A 1 155 ? 15.581 -3.722 -9.670 1.00 87.38 155 ARG A N 1
ATOM 1238 C CA . ARG A 1 155 ? 15.222 -5.117 -9.965 1.00 87.38 155 ARG A CA 1
ATOM 1239 C C . ARG A 1 155 ? 13.920 -5.507 -9.274 1.00 87.38 155 ARG A C 1
ATOM 1241 O O . ARG A 1 155 ? 13.616 -5.007 -8.193 1.00 87.38 155 ARG A O 1
ATOM 1248 N N . ALA A 1 156 ? 13.198 -6.479 -9.830 1.00 90.31 156 ALA A N 1
ATOM 1249 C CA . ALA A 1 156 ? 11.865 -6.861 -9.356 1.00 90.31 156 ALA A CA 1
ATOM 1250 C C . ALA A 1 156 ? 11.765 -7.082 -7.831 1.00 90.31 156 ALA A C 1
ATOM 1252 O O . ALA A 1 156 ? 10.843 -6.565 -7.213 1.00 90.31 156 ALA A O 1
ATOM 1253 N N . MET A 1 157 ? 12.733 -7.755 -7.191 1.00 91.69 157 MET A N 1
ATOM 1254 C CA . MET A 1 157 ? 12.738 -7.907 -5.724 1.00 91.69 157 MET A CA 1
ATOM 1255 C C . MET A 1 157 ? 12.786 -6.566 -4.978 1.00 91.69 157 MET A C 1
ATOM 1257 O O . MET A 1 157 ? 12.036 -6.386 -4.026 1.00 91.69 157 MET A O 1
ATOM 1261 N N . LYS A 1 158 ? 13.598 -5.605 -5.437 1.00 93.50 158 LYS A N 1
ATOM 1262 C CA . LYS A 1 158 ? 13.703 -4.269 -4.832 1.00 93.50 158 LYS A CA 1
ATOM 1263 C C . LYS A 1 158 ? 12.466 -3.410 -5.082 1.00 93.50 158 LYS A C 1
ATOM 1265 O O . LYS A 1 158 ? 12.085 -2.638 -4.211 1.00 93.50 158 LYS A O 1
ATOM 1270 N N . LEU A 1 159 ? 11.790 -3.596 -6.217 1.00 95.50 159 LEU A N 1
ATOM 1271 C CA . LEU A 1 159 ? 10.462 -3.015 -6.439 1.00 95.50 159 LEU A CA 1
ATOM 1272 C C . LEU A 1 159 ? 9.408 -3.654 -5.528 1.00 95.50 159 LEU A C 1
ATOM 1274 O O . LEU A 1 159 ? 8.566 -2.943 -4.999 1.00 95.50 159 LEU A O 1
ATOM 1278 N N . GLY A 1 160 ? 9.493 -4.963 -5.278 1.00 96.31 160 GLY A N 1
ATOM 1279 C CA . GLY A 1 160 ? 8.668 -5.654 -4.287 1.00 96.31 160 GLY A CA 1
ATOM 1280 C C . GLY A 1 160 ? 8.894 -5.143 -2.860 1.00 96.31 160 GLY A C 1
ATOM 1281 O O . GLY A 1 160 ? 7.927 -4.968 -2.127 1.00 96.31 160 GLY A O 1
ATOM 1282 N N . GLU A 1 161 ? 10.139 -4.846 -2.479 1.00 96.75 161 GLU A N 1
ATOM 1283 C CA . GLU A 1 161 ? 10.467 -4.187 -1.206 1.00 96.75 161 GLU A CA 1
ATOM 1284 C C . GLU A 1 161 ? 9.834 -2.784 -1.133 1.00 96.75 161 GLU A C 1
ATOM 1286 O O . GLU A 1 161 ? 8.975 -2.574 -0.276 1.00 96.75 161 GLU A O 1
ATOM 1291 N N . LYS A 1 162 ? 10.133 -1.886 -2.093 1.00 96.12 162 LYS A N 1
ATOM 1292 C CA . LYS A 1 162 ? 9.515 -0.542 -2.193 1.00 96.12 162 LYS A CA 1
ATOM 1293 C C . LYS A 1 162 ? 7.977 -0.584 -2.178 1.00 96.12 162 LYS A C 1
ATOM 1295 O O . LYS A 1 162 ? 7.335 0.312 -1.649 1.00 96.12 162 LYS A O 1
ATOM 1300 N N . TYR A 1 163 ? 7.372 -1.618 -2.763 1.00 97.88 163 TYR A N 1
ATOM 1301 C CA . TYR A 1 163 ? 5.918 -1.792 -2.847 1.00 97.88 163 TYR A CA 1
ATOM 1302 C C . TYR A 1 163 ? 5.261 -2.297 -1.547 1.00 97.88 163 TYR A C 1
ATOM 1304 O O . TYR A 1 163 ? 4.051 -2.142 -1.387 1.00 97.88 163 TYR A O 1
ATOM 1312 N N . ASN A 1 164 ? 6.017 -2.894 -0.614 1.00 97.12 164 ASN A N 1
ATOM 1313 C CA . ASN A 1 164 ? 5.535 -3.079 0.765 1.00 97.12 164 ASN A CA 1
ATOM 1314 C C . ASN A 1 164 ? 5.804 -1.812 1.589 1.00 97.12 164 ASN A C 1
ATOM 1316 O O . ASN A 1 164 ? 4.920 -1.383 2.313 1.00 97.12 164 ASN A O 1
ATOM 1320 N N . GLU A 1 165 ? 6.969 -1.178 1.422 1.00 97.31 165 GLU A N 1
ATOM 1321 C CA . GLU A 1 165 ? 7.340 0.061 2.126 1.00 97.31 165 GLU A CA 1
ATOM 1322 C C . GLU A 1 165 ? 6.311 1.186 1.897 1.00 97.31 165 GLU A C 1
ATOM 1324 O O . GLU A 1 165 ? 5.850 1.791 2.859 1.00 97.31 165 GLU A O 1
ATOM 1329 N N . LEU A 1 166 ? 5.842 1.354 0.653 1.00 98.06 166 LEU A N 1
ATOM 1330 C CA . LEU A 1 166 ? 4.759 2.274 0.269 1.00 98.06 166 LEU A CA 1
ATOM 1331 C C . LEU A 1 166 ? 3.406 1.977 0.951 1.00 98.06 166 LEU A C 1
ATOM 1333 O O . LEU A 1 166 ? 2.581 2.878 1.108 1.00 98.06 166 LEU A O 1
ATOM 1337 N N . PHE A 1 167 ? 3.152 0.716 1.317 1.00 97.69 167 PHE A N 1
ATOM 1338 C CA . PHE A 1 167 ? 1.946 0.311 2.044 1.00 97.69 167 PHE A CA 1
ATOM 1339 C C . PHE A 1 167 ? 2.105 0.491 3.557 1.00 97.69 167 PHE A C 1
ATOM 1341 O O . PHE A 1 167 ? 1.192 0.970 4.222 1.00 97.69 167 PHE A O 1
ATOM 1348 N N . ASP A 1 168 ? 3.256 0.103 4.104 1.00 95.69 168 ASP A N 1
ATOM 1349 C CA . ASP A 1 168 ? 3.511 0.186 5.540 1.00 95.69 168 ASP A CA 1
ATOM 1350 C C . ASP A 1 168 ? 3.634 1.664 5.990 1.00 95.69 168 ASP A C 1
ATOM 1352 O O . ASP A 1 168 ? 3.122 2.016 7.055 1.00 95.69 168 ASP A O 1
ATOM 1356 N N . ASN A 1 169 ? 4.225 2.534 5.154 1.00 96.25 169 ASN A N 1
ATOM 1357 C CA . ASN A 1 169 ? 4.446 3.962 5.421 1.00 96.25 169 ASN A CA 1
ATOM 1358 C C . ASN A 1 169 ? 3.364 4.874 4.796 1.00 96.25 169 ASN A C 1
ATOM 1360 O O . ASN A 1 169 ? 2.353 5.162 5.437 1.00 96.25 169 ASN A O 1
ATOM 1364 N N . GLU A 1 170 ? 3.552 5.365 3.560 1.00 97.62 170 GLU A N 1
ATOM 1365 C CA . GLU A 1 170 ? 2.777 6.503 3.036 1.00 97.62 170 GLU A CA 1
ATOM 1366 C C . GLU A 1 170 ? 1.285 6.196 2.835 1.00 97.62 170 GLU A C 1
ATOM 1368 O O . GLU A 1 170 ? 0.461 7.106 2.921 1.00 97.62 170 GLU A O 1
ATOM 1373 N N . TRP A 1 171 ? 0.906 4.936 2.591 1.00 97.81 171 TRP A N 1
ATOM 1374 C CA . TRP A 1 171 ? -0.504 4.523 2.567 1.00 97.81 171 TRP A CA 1
ATOM 1375 C C . TRP A 1 171 ? -1.167 4.659 3.946 1.00 97.81 171 TRP A C 1
ATOM 1377 O O . TRP A 1 171 ? -2.311 5.109 4.026 1.00 97.81 171 TRP A O 1
ATOM 1387 N N . THR A 1 172 ? -0.447 4.333 5.026 1.00 94.56 172 THR A N 1
ATOM 1388 C CA . THR A 1 172 ? -0.918 4.501 6.410 1.00 94.56 172 THR A CA 1
ATOM 1389 C C . THR A 1 172 ? -1.102 5.985 6.736 1.00 94.56 172 THR A C 1
ATOM 1391 O O . THR A 1 172 ? -2.186 6.386 7.159 1.00 94.56 172 THR A O 1
ATOM 1394 N N . ASP A 1 173 ? -0.097 6.819 6.445 1.00 95.75 173 ASP A N 1
ATOM 1395 C CA . ASP A 1 173 ? -0.161 8.277 6.645 1.00 95.75 173 ASP A CA 1
ATOM 1396 C C . ASP A 1 173 ? -1.292 8.929 5.822 1.00 95.75 173 ASP A C 1
ATOM 1398 O O . ASP A 1 173 ? -1.973 9.857 6.281 1.00 95.75 173 ASP A O 1
ATOM 1402 N N . ALA A 1 174 ? -1.526 8.432 4.603 1.00 95.75 174 ALA A N 1
ATOM 1403 C CA . ALA A 1 174 ? -2.618 8.870 3.742 1.00 95.75 174 ALA A CA 1
ATOM 1404 C C . ALA A 1 174 ? -3.993 8.444 4.280 1.00 95.75 174 ALA A C 1
ATOM 1406 O O . ALA A 1 174 ? -4.921 9.257 4.269 1.00 95.75 174 ALA A O 1
ATOM 1407 N N . LEU A 1 175 ? -4.137 7.217 4.796 1.00 94.75 175 LEU A N 1
ATOM 1408 C CA . LEU A 1 175 ? -5.376 6.755 5.424 1.00 94.75 175 LEU A CA 1
ATOM 1409 C C . LEU A 1 175 ? -5.690 7.559 6.692 1.00 94.75 175 LEU A C 1
ATOM 1411 O O . LEU A 1 175 ? -6.807 8.057 6.829 1.00 94.75 175 LEU A O 1
ATOM 1415 N N . GLU A 1 176 ? -4.706 7.764 7.576 1.00 93.31 176 GLU A N 1
ATOM 1416 C CA . GLU A 1 176 ? -4.869 8.625 8.755 1.00 93.31 176 GLU A CA 1
ATOM 1417 C C . GLU A 1 176 ? -5.269 10.053 8.367 1.00 93.31 176 GLU A C 1
ATOM 1419 O O . GLU A 1 176 ? -6.103 10.660 9.038 1.00 93.31 176 GLU A O 1
ATOM 1424 N N . THR A 1 177 ? -4.710 10.588 7.277 1.00 92.56 177 THR A N 1
ATOM 1425 C CA . THR A 1 177 ? -5.025 11.934 6.778 1.00 92.56 177 THR A CA 1
ATOM 1426 C C . THR A 1 177 ? -6.452 12.034 6.233 1.00 92.56 177 THR A C 1
ATOM 1428 O O . THR A 1 177 ? -7.168 12.962 6.610 1.00 92.56 177 THR A O 1
ATOM 1431 N N . LEU A 1 178 ? -6.907 11.068 5.427 1.00 90.25 178 LEU A N 1
ATOM 1432 C CA . LEU A 1 178 ? -8.270 11.041 4.876 1.00 90.25 178 LEU A CA 1
ATOM 1433 C C . LEU A 1 178 ? -9.356 10.746 5.931 1.00 90.25 178 LEU A C 1
ATOM 1435 O O . LEU A 1 178 ? -10.520 11.102 5.739 1.00 90.25 178 LEU A O 1
ATOM 1439 N N . CYS A 1 179 ? -9.012 10.087 7.041 1.00 88.56 179 CYS A N 1
ATOM 1440 C CA . CYS A 1 179 ? -9.962 9.737 8.104 1.00 88.56 179 CYS A CA 1
ATOM 1441 C C . CYS A 1 179 ? -10.178 10.847 9.159 1.00 88.56 179 CYS A C 1
ATOM 1443 O O . CYS A 1 179 ? -11.052 10.695 10.017 1.00 88.56 179 CYS A O 1
ATOM 1445 N N . ARG A 1 180 ? -9.443 11.974 9.108 1.00 82.75 180 ARG A N 1
ATOM 1446 C CA . ARG A 1 180 ? -9.501 13.046 10.134 1.00 82.75 180 ARG A CA 1
ATOM 1447 C C . ARG A 1 180 ? -10.894 13.645 10.341 1.00 82.75 180 ARG A C 1
ATOM 1449 O O . ARG A 1 180 ? -11.245 13.964 11.474 1.00 82.75 180 ARG A O 1
ATOM 1456 N N . ASP A 1 181 ? -11.695 13.735 9.282 1.00 75.56 181 ASP A N 1
ATOM 1457 C CA . ASP A 1 181 ? -13.035 14.341 9.314 1.00 75.56 181 ASP A CA 1
ATOM 1458 C C . ASP A 1 181 ? -14.159 13.354 9.699 1.00 75.56 181 ASP A C 1
ATOM 1460 O O . ASP A 1 181 ? -15.343 13.648 9.526 1.00 75.56 181 ASP A O 1
ATOM 1464 N N . GLY A 1 182 ? -13.820 12.162 10.210 1.00 70.06 182 GLY A N 1
ATOM 1465 C CA . GLY A 1 182 ? -14.806 11.132 10.573 1.00 70.06 182 GLY A CA 1
ATOM 1466 C C . GLY A 1 182 ? -15.458 10.446 9.366 1.00 70.06 182 GLY A C 1
ATOM 1467 O O . GLY A 1 182 ? -16.562 9.909 9.472 1.00 70.06 182 GLY A O 1
ATOM 1468 N N . VAL A 1 183 ? -14.786 10.486 8.212 1.00 75.94 183 VAL A N 1
ATOM 1469 C CA . VAL A 1 183 ? -15.180 9.785 6.983 1.00 75.94 183 VAL A CA 1
ATOM 1470 C C . VAL A 1 183 ? -14.977 8.274 7.148 1.00 75.94 183 VAL A C 1
ATOM 1472 O O . VAL A 1 183 ? -14.065 7.829 7.838 1.00 75.94 183 VAL A O 1
ATOM 1475 N N . ASP A 1 184 ? -15.836 7.489 6.497 1.00 86.19 184 ASP A N 1
ATOM 1476 C CA . ASP A 1 184 ? -15.792 6.025 6.482 1.00 86.19 184 ASP A CA 1
ATOM 1477 C C . ASP A 1 184 ? -14.427 5.469 6.016 1.00 86.19 184 ASP A C 1
ATOM 1479 O O . ASP A 1 184 ? -14.027 5.648 4.861 1.00 86.19 184 ASP A O 1
ATOM 1483 N N . GLU A 1 185 ? -13.734 4.755 6.909 1.00 90.50 185 GLU A N 1
ATOM 1484 C CA . GLU A 1 185 ? -12.436 4.108 6.658 1.00 90.50 185 GLU A CA 1
ATOM 1485 C C . GLU A 1 185 ? -12.524 3.135 5.472 1.00 90.50 185 GLU A C 1
ATOM 1487 O O . GLU A 1 185 ? -11.677 3.145 4.577 1.00 90.50 185 GLU A O 1
ATOM 1492 N N . ASP A 1 186 ? -13.618 2.374 5.396 1.00 90.56 186 ASP A N 1
ATOM 1493 C CA . ASP A 1 186 ? -13.897 1.406 4.337 1.00 90.56 186 ASP A CA 1
ATOM 1494 C C . ASP A 1 186 ? -14.014 2.080 2.957 1.00 90.56 186 ASP A C 1
ATOM 1496 O O . ASP A 1 186 ? -13.755 1.447 1.928 1.00 90.56 186 ASP A O 1
ATOM 1500 N N . ARG A 1 187 ? -14.402 3.360 2.905 1.00 91.38 187 ARG A N 1
ATOM 1501 C CA . ARG A 1 187 ? -14.423 4.181 1.686 1.00 91.38 187 ARG A CA 1
ATOM 1502 C C . ARG A 1 187 ? -13.042 4.753 1.375 1.00 91.38 187 ARG A C 1
ATOM 1504 O O . ARG A 1 187 ? -12.638 4.737 0.214 1.00 91.38 187 ARG A O 1
ATOM 1511 N N . ASN A 1 188 ? -12.309 5.218 2.383 1.00 93.25 188 ASN A N 1
ATOM 1512 C CA . ASN A 1 188 ? -10.969 5.774 2.199 1.00 93.25 188 ASN A CA 1
ATOM 1513 C C . ASN A 1 188 ? -9.963 4.716 1.719 1.00 93.25 188 ASN A C 1
ATOM 1515 O O . ASN A 1 188 ? -9.220 4.980 0.776 1.00 93.25 188 ASN A O 1
ATOM 1519 N N . ILE A 1 189 ? -10.030 3.485 2.238 1.00 95.81 189 ILE A N 1
ATOM 1520 C CA . ILE A 1 189 ? -9.262 2.335 1.729 1.00 95.81 189 ILE A CA 1
ATOM 1521 C C . ILE A 1 189 ? -9.514 2.112 0.226 1.00 95.81 189 ILE A C 1
ATOM 1523 O O . ILE A 1 189 ? -8.569 1.937 -0.545 1.00 95.81 189 ILE A O 1
ATOM 1527 N N . LYS A 1 190 ? -10.779 2.179 -0.217 1.00 93.81 190 LYS A N 1
ATOM 1528 C CA . LYS A 1 190 ? -11.150 2.031 -1.637 1.00 93.81 190 LYS A CA 1
ATOM 1529 C C . LYS A 1 190 ? -10.626 3.191 -2.496 1.00 93.81 190 LYS A C 1
ATOM 1531 O O . LYS A 1 190 ? -10.169 2.946 -3.608 1.00 93.81 190 LYS A O 1
ATOM 1536 N N . ASN A 1 191 ? -10.625 4.423 -1.977 1.00 93.31 191 ASN A N 1
ATOM 1537 C CA . ASN A 1 191 ? -10.030 5.581 -2.658 1.00 93.31 191 ASN A CA 1
ATOM 1538 C C . ASN A 1 191 ? -8.507 5.407 -2.850 1.00 93.31 191 ASN A C 1
ATOM 1540 O O . ASN A 1 191 ? -7.991 5.681 -3.930 1.00 93.31 191 ASN A O 1
ATOM 1544 N N . LEU A 1 192 ? -7.785 4.918 -1.833 1.00 96.12 192 LEU A N 1
ATOM 1545 C CA . LEU A 1 192 ? -6.335 4.674 -1.912 1.00 96.12 192 LEU A CA 1
ATOM 1546 C C . LEU A 1 192 ? -5.983 3.556 -2.910 1.00 96.12 192 LEU A C 1
ATOM 1548 O O . LEU A 1 192 ? -5.006 3.670 -3.653 1.00 96.12 192 LEU A O 1
ATOM 1552 N N . LEU A 1 193 ? -6.803 2.502 -2.971 1.00 96.56 193 LEU A N 1
ATOM 1553 C CA . LEU A 1 193 ? -6.676 1.423 -3.956 1.00 96.56 193 LEU A CA 1
ATOM 1554 C C . LEU A 1 193 ? -6.892 1.930 -5.396 1.00 96.56 193 LEU A C 1
ATOM 1556 O O . LEU A 1 193 ? -6.086 1.641 -6.281 1.00 96.56 193 LEU A O 1
ATOM 1560 N N . ASP A 1 194 ? -7.939 2.728 -5.619 1.00 94.75 194 ASP A N 1
ATOM 1561 C CA . ASP A 1 194 ? -8.244 3.378 -6.902 1.00 94.75 194 ASP A CA 1
ATOM 1562 C C . ASP A 1 194 ? -7.125 4.342 -7.350 1.00 94.75 194 ASP A C 1
ATOM 1564 O O . ASP A 1 194 ? -6.739 4.341 -8.522 1.00 94.75 194 ASP A O 1
ATOM 1568 N N . VAL A 1 195 ? -6.522 5.095 -6.421 1.00 95.62 195 VAL A N 1
ATOM 1569 C CA . VAL A 1 195 ? -5.327 5.916 -6.687 1.00 95.62 195 VAL A CA 1
ATOM 1570 C C . VAL A 1 195 ? -4.164 5.063 -7.194 1.00 95.62 195 VAL A C 1
ATOM 1572 O O . VAL A 1 195 ? -3.602 5.383 -8.243 1.00 95.62 195 VAL A O 1
ATOM 1575 N N . LEU A 1 196 ? -3.820 3.960 -6.515 1.00 97.44 196 LEU A N 1
ATOM 1576 C CA . LEU A 1 196 ? -2.745 3.066 -6.964 1.00 97.44 196 LEU A CA 1
ATOM 1577 C C . LEU A 1 196 ? -3.037 2.496 -8.362 1.00 97.44 196 LEU A C 1
ATOM 1579 O O . LEU A 1 196 ? -2.162 2.507 -9.229 1.00 97.44 196 LEU A O 1
ATOM 1583 N N . GLN A 1 197 ? -4.265 2.033 -8.608 1.00 95.81 197 GLN A N 1
ATOM 1584 C CA . GLN A 1 197 ? -4.668 1.475 -9.903 1.00 95.81 197 GLN A CA 1
ATOM 1585 C C . GLN A 1 197 ? -4.603 2.515 -11.032 1.00 95.81 197 GLN A C 1
ATOM 1587 O O . GLN A 1 197 ? -4.141 2.204 -12.136 1.00 95.81 197 GLN A O 1
ATOM 1592 N N . LYS A 1 198 ? -4.999 3.766 -10.765 1.00 95.19 198 LYS A N 1
ATOM 1593 C CA . LYS A 1 198 ? -4.874 4.887 -11.711 1.00 95.19 198 LYS A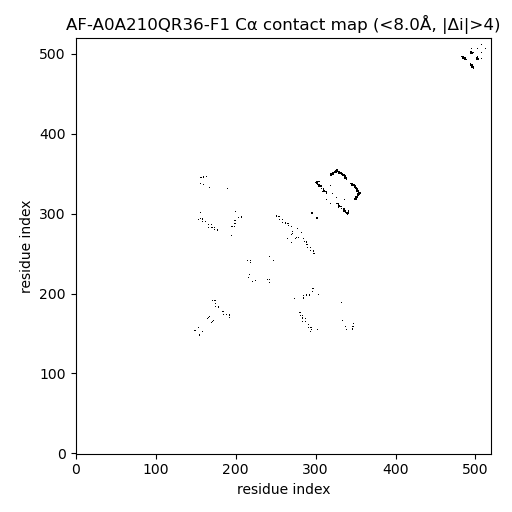 CA 1
ATOM 1594 C C . LYS A 1 198 ? -3.418 5.258 -11.977 1.00 95.19 198 LYS A C 1
ATOM 1596 O O . LYS A 1 198 ? -3.065 5.459 -13.139 1.00 95.19 198 LYS A O 1
ATOM 1601 N N . CYS A 1 199 ? -2.570 5.292 -10.948 1.00 96.50 199 CYS A N 1
ATOM 1602 C CA . CYS A 1 199 ? -1.124 5.477 -11.091 1.00 96.50 199 CYS A CA 1
ATOM 1603 C C . CYS A 1 199 ? -0.496 4.363 -11.942 1.00 96.50 199 CYS A C 1
ATOM 1605 O O . CYS A 1 199 ? 0.248 4.657 -12.874 1.00 96.50 199 CYS A O 1
ATOM 1607 N N . TYR A 1 200 ? -0.852 3.097 -11.700 1.00 97.25 200 TYR A N 1
ATOM 1608 C CA . TYR A 1 200 ? -0.343 1.971 -12.482 1.00 97.25 200 TYR A CA 1
ATOM 1609 C C . TYR A 1 200 ? -0.778 2.032 -13.947 1.00 97.25 200 TYR A C 1
ATOM 1611 O O . TYR A 1 200 ? 0.064 1.967 -14.842 1.00 97.25 200 TYR A O 1
ATOM 1619 N N . SER A 1 201 ? -2.072 2.257 -14.191 1.00 95.62 201 SER A N 1
ATOM 1620 C CA . SER A 1 201 ? -2.633 2.399 -15.540 1.00 95.62 201 SER A CA 1
ATOM 1621 C C . SER A 1 201 ? -1.983 3.558 -16.304 1.00 95.62 201 SER A C 1
ATOM 1623 O O . SER A 1 201 ? -1.640 3.410 -17.472 1.00 95.62 201 SER A O 1
ATOM 1625 N N . LEU A 1 202 ? -1.754 4.697 -15.637 1.00 94.88 202 LEU A N 1
ATOM 1626 C CA . LEU A 1 202 ? -1.039 5.852 -16.187 1.00 94.88 202 LEU A CA 1
ATOM 1627 C C . LEU A 1 202 ? 0.415 5.510 -16.550 1.00 94.88 202 LEU A C 1
ATOM 1629 O O . LEU A 1 202 ? 0.877 5.874 -17.630 1.00 94.88 202 LEU A O 1
ATOM 1633 N N . CYS A 1 203 ? 1.137 4.806 -15.678 1.00 96.50 203 CYS A N 1
ATOM 1634 C CA . CYS A 1 203 ? 2.521 4.408 -15.930 1.00 96.50 203 CYS A CA 1
ATOM 1635 C C . CYS A 1 203 ? 2.646 3.387 -17.070 1.00 96.50 203 CYS A C 1
ATOM 1637 O O . CYS A 1 203 ? 3.580 3.505 -17.863 1.00 96.50 203 CYS A O 1
ATOM 1639 N N . GLN A 1 204 ? 1.698 2.451 -17.207 1.00 95.69 204 GLN A N 1
ATOM 1640 C CA . GLN A 1 204 ? 1.607 1.563 -18.372 1.00 95.69 204 GLN A CA 1
ATOM 1641 C C . GLN A 1 204 ? 1.443 2.388 -19.657 1.00 95.69 204 GLN A C 1
ATOM 1643 O O . GLN A 1 204 ? 2.334 2.359 -20.510 1.00 95.69 204 GLN A O 1
ATOM 1648 N N . ASP A 1 205 ? 0.389 3.214 -19.719 1.00 94.62 205 ASP A N 1
ATOM 1649 C CA . ASP A 1 205 ? 0.055 4.122 -20.828 1.00 94.62 205 ASP A CA 1
ATOM 1650 C C . ASP A 1 205 ? 1.264 4.951 -21.298 1.00 94.62 205 ASP A C 1
ATOM 1652 O O . ASP A 1 205 ? 1.496 5.113 -22.496 1.00 94.62 205 ASP A O 1
ATOM 1656 N N . LEU A 1 206 ? 2.026 5.511 -20.353 1.00 94.12 206 LEU A N 1
ATOM 1657 C CA . LEU A 1 206 ? 3.201 6.337 -20.633 1.00 94.12 206 LEU A CA 1
ATOM 1658 C C . LEU A 1 206 ? 4.409 5.507 -21.073 1.00 94.12 206 LEU A C 1
ATOM 1660 O O . LEU A 1 206 ? 5.141 5.934 -21.962 1.00 94.12 206 LEU A O 1
ATOM 1664 N N . SER A 1 207 ? 4.626 4.330 -20.480 1.00 93.88 207 SER A N 1
ATOM 1665 C CA . SER A 1 207 ? 5.778 3.476 -20.795 1.00 93.88 207 SER A CA 1
ATOM 1666 C C . SER A 1 207 ? 5.693 2.871 -22.200 1.00 93.88 207 SER A C 1
ATOM 1668 O O . SER A 1 207 ? 6.718 2.768 -22.877 1.00 93.88 207 SER A O 1
ATOM 1670 N N . GLU A 1 208 ? 4.479 2.543 -22.657 1.00 91.56 208 GLU A N 1
ATOM 1671 C CA . GLU A 1 208 ? 4.207 2.087 -24.022 1.00 91.56 208 GLU A CA 1
ATOM 1672 C C . GLU A 1 208 ? 4.398 3.238 -25.017 1.00 91.56 208 GLU A C 1
ATOM 1674 O O . GLU A 1 208 ? 5.215 3.128 -25.930 1.00 91.56 208 GLU A O 1
ATOM 1679 N N . LYS A 1 209 ? 3.749 4.391 -24.785 1.00 91.44 209 LYS A N 1
ATOM 1680 C CA . LYS A 1 209 ? 3.886 5.584 -25.646 1.00 91.44 209 LYS A CA 1
ATOM 1681 C C . LYS A 1 209 ? 5.330 6.078 -25.740 1.00 91.44 209 LYS A C 1
ATOM 1683 O O . LYS A 1 209 ? 5.750 6.506 -26.812 1.00 91.44 209 LYS A O 1
ATOM 1688 N N . GLN A 1 210 ? 6.102 5.998 -24.653 1.00 91.56 210 GLN A N 1
ATOM 1689 C CA . GLN A 1 210 ? 7.524 6.340 -24.661 1.00 91.56 210 GLN A CA 1
ATOM 1690 C C . GLN A 1 210 ? 8.324 5.391 -25.562 1.00 91.56 210 GLN A C 1
ATOM 1692 O O . GLN A 1 210 ? 9.086 5.876 -26.394 1.00 91.56 210 GLN A O 1
ATOM 1697 N N . MET A 1 211 ? 8.144 4.070 -25.438 1.00 89.00 211 MET A N 1
ATOM 1698 C CA . MET A 1 211 ? 8.846 3.106 -26.297 1.00 89.00 211 MET A CA 1
ATOM 1699 C C . MET A 1 211 ? 8.464 3.283 -27.766 1.00 89.00 211 MET A C 1
ATOM 1701 O O . MET A 1 211 ? 9.353 3.452 -28.594 1.00 89.00 211 MET A O 1
ATOM 1705 N N . THR A 1 212 ? 7.167 3.369 -28.085 1.00 87.69 212 THR A N 1
ATOM 1706 C CA . THR A 1 212 ? 6.711 3.612 -29.461 1.00 87.69 212 THR A CA 1
ATOM 1707 C C . THR A 1 212 ? 7.279 4.918 -30.021 1.00 87.69 212 THR A C 1
ATOM 1709 O O . THR A 1 212 ? 7.754 4.936 -31.150 1.00 87.69 212 THR A O 1
ATOM 1712 N N . SER A 1 213 ? 7.305 6.006 -29.244 1.00 87.06 213 SER A N 1
ATOM 1713 C CA . SER A 1 213 ? 7.894 7.282 -29.681 1.00 87.06 213 SER A CA 1
ATOM 1714 C C . SER A 1 213 ? 9.403 7.173 -29.954 1.00 87.06 213 SER A C 1
ATOM 1716 O O . SER A 1 213 ? 9.889 7.675 -30.966 1.00 87.06 213 SER A O 1
ATOM 1718 N N . LEU A 1 214 ? 10.147 6.457 -29.105 1.00 87.69 214 LEU A N 1
ATOM 1719 C CA . LEU A 1 214 ? 11.578 6.211 -29.308 1.00 87.69 214 LEU A CA 1
ATOM 1720 C C . LEU A 1 214 ? 11.846 5.336 -30.547 1.00 87.69 214 LEU A C 1
ATOM 1722 O O . LEU A 1 214 ? 12.735 5.653 -31.335 1.00 87.69 214 LEU A O 1
ATOM 1726 N N . GLU A 1 215 ? 11.057 4.280 -30.759 1.00 85.31 215 GLU A N 1
ATOM 1727 C CA . GLU A 1 215 ? 11.117 3.435 -31.960 1.00 85.31 215 GLU A CA 1
ATOM 1728 C C . GLU A 1 215 ? 10.828 4.248 -33.236 1.00 85.31 215 GLU A C 1
ATOM 1730 O O . GLU A 1 215 ? 11.580 4.168 -34.210 1.00 85.31 215 GLU A O 1
ATOM 1735 N N . MET A 1 216 ? 9.790 5.095 -33.209 1.00 81.31 216 MET A N 1
ATOM 1736 C CA . MET A 1 216 ? 9.426 5.998 -34.309 1.00 81.31 216 MET A CA 1
ATOM 1737 C C . MET A 1 216 ? 10.566 6.961 -34.671 1.00 81.31 216 MET A C 1
ATOM 1739 O O . MET A 1 216 ? 10.875 7.117 -35.852 1.00 81.31 216 MET A O 1
ATOM 1743 N N . VAL A 1 217 ? 11.201 7.590 -33.674 1.00 84.88 217 VAL A N 1
ATOM 1744 C CA . VAL A 1 217 ? 12.301 8.552 -33.878 1.00 84.88 217 VAL A CA 1
ATOM 1745 C C . VAL A 1 217 ? 13.561 7.874 -34.422 1.00 84.88 217 VAL A C 1
ATOM 1747 O O . VAL A 1 217 ? 14.227 8.444 -35.284 1.00 84.88 217 VAL A O 1
ATOM 1750 N N . LEU A 1 218 ? 13.876 6.655 -33.971 1.00 83.75 218 LEU A N 1
ATOM 1751 C CA . LEU A 1 218 ? 15.023 5.889 -34.474 1.00 83.75 218 LEU A CA 1
ATOM 1752 C C . LEU A 1 218 ? 14.832 5.419 -35.923 1.00 83.75 218 LEU A C 1
ATOM 1754 O O . LEU A 1 218 ? 15.789 5.432 -36.694 1.00 83.75 218 LEU A O 1
ATOM 1758 N N . LEU A 1 219 ? 13.615 5.016 -36.301 1.00 82.06 219 LEU A N 1
ATOM 1759 C CA . LEU A 1 219 ? 13.312 4.552 -37.660 1.00 82.06 219 LEU A CA 1
ATOM 1760 C C . LEU A 1 219 ? 13.087 5.705 -38.651 1.00 82.06 219 LEU A C 1
ATOM 1762 O O . LEU A 1 219 ? 13.396 5.561 -39.831 1.00 82.06 219 LEU A O 1
ATOM 1766 N N . ASN A 1 220 ? 12.548 6.842 -38.199 1.00 77.38 220 ASN A N 1
ATOM 1767 C CA . ASN A 1 220 ? 12.184 7.974 -39.055 1.00 77.38 220 ASN A CA 1
ATOM 1768 C C . ASN A 1 220 ? 12.597 9.330 -38.441 1.00 77.38 220 ASN A C 1
ATOM 1770 O O . ASN A 1 220 ? 11.732 10.150 -38.124 1.00 77.38 220 ASN A O 1
ATOM 1774 N N . PRO A 1 221 ? 13.905 9.640 -38.336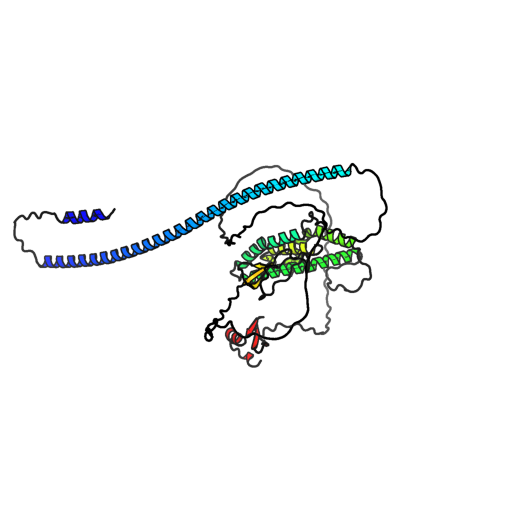 1.00 73.62 221 PRO A N 1
ATOM 1775 C CA . PRO A 1 221 ? 14.390 10.896 -37.746 1.00 73.62 221 PRO A CA 1
ATOM 1776 C C . PRO A 1 221 ? 13.978 12.168 -38.516 1.00 73.62 221 PRO A C 1
ATOM 1778 O O . PRO A 1 221 ? 14.104 13.271 -37.992 1.00 73.62 221 PRO A O 1
ATOM 1781 N N . GLY A 1 222 ? 13.479 12.035 -39.752 1.00 65.62 222 GLY A N 1
ATOM 1782 C CA . GLY A 1 222 ? 12.897 13.134 -40.534 1.00 65.62 222 GLY A CA 1
ATOM 1783 C C . GLY A 1 222 ? 11.388 13.350 -40.335 1.00 65.62 222 GLY A C 1
ATOM 1784 O O . GLY A 1 222 ? 10.842 14.310 -40.877 1.00 65.62 222 GLY A O 1
ATOM 1785 N N . ALA A 1 223 ? 10.690 12.480 -39.596 1.00 64.19 223 ALA A N 1
ATOM 1786 C CA . ALA A 1 223 ? 9.257 12.619 -39.348 1.00 64.19 223 ALA A CA 1
ATOM 1787 C C . ALA A 1 223 ? 8.995 13.573 -38.172 1.00 64.19 223 ALA A C 1
ATOM 1789 O O . ALA A 1 223 ? 9.449 13.346 -37.052 1.00 64.19 223 ALA A O 1
ATOM 1790 N N . SER A 1 224 ? 8.224 14.640 -38.407 1.00 54.19 224 SER A N 1
ATOM 1791 C CA . SER A 1 224 ? 7.858 15.591 -37.351 1.00 54.19 224 SER A CA 1
ATOM 1792 C C . SER A 1 224 ? 6.811 14.985 -36.406 1.00 54.19 224 SER A C 1
ATOM 1794 O O . SER A 1 224 ? 5.606 15.048 -36.657 1.00 54.19 224 SER A O 1
ATOM 1796 N N . VAL A 1 225 ? 7.280 14.383 -35.310 1.00 54.88 225 VAL A N 1
ATOM 1797 C CA . VAL A 1 225 ? 6.428 13.863 -34.230 1.00 54.88 225 VAL A CA 1
ATOM 1798 C C . VAL A 1 225 ? 5.809 15.038 -33.466 1.00 54.88 225 VAL A C 1
ATOM 1800 O O . VAL A 1 225 ? 6.395 15.580 -32.530 1.00 54.88 225 VAL A O 1
ATOM 1803 N N . THR A 1 226 ? 4.610 15.450 -33.876 1.00 51.28 226 THR A N 1
ATOM 1804 C CA . THR A 1 226 ? 3.806 16.444 -33.150 1.00 51.28 226 THR A CA 1
ATOM 1805 C C . THR A 1 226 ? 3.026 15.744 -32.021 1.00 51.28 226 THR A C 1
ATOM 1807 O O . THR A 1 226 ? 2.232 14.852 -32.315 1.00 51.28 226 THR A O 1
ATOM 1810 N N . PRO A 1 227 ? 3.207 16.100 -30.728 1.00 47.94 227 PRO A N 1
ATOM 1811 C CA . PRO A 1 227 ? 2.708 15.275 -29.610 1.00 47.94 227 PRO A CA 1
ATOM 1812 C C . PRO A 1 227 ? 1.182 15.185 -29.424 1.00 47.94 227 PRO A C 1
ATOM 1814 O O . PRO A 1 227 ? 0.725 14.566 -28.466 1.00 47.94 227 PRO A O 1
ATOM 1817 N N . THR A 1 228 ? 0.384 15.850 -30.262 1.00 44.31 228 THR A N 1
ATOM 1818 C CA . THR A 1 228 ? -1.015 16.200 -29.957 1.00 44.31 228 THR A CA 1
ATOM 1819 C C . THR A 1 228 ? -2.077 15.400 -30.710 1.00 44.31 228 THR A C 1
ATOM 1821 O O . THR A 1 228 ? -3.252 15.524 -30.369 1.00 44.31 228 THR A O 1
ATOM 1824 N N . ASN A 1 229 ? -1.719 14.578 -31.703 1.00 42.56 229 ASN A N 1
ATOM 1825 C CA . ASN A 1 229 ? -2.694 13.793 -32.467 1.00 42.56 229 ASN A CA 1
ATOM 1826 C C . ASN A 1 229 ? -2.664 12.312 -32.058 1.00 42.56 229 ASN A C 1
ATOM 1828 O O . ASN A 1 229 ? -1.718 11.588 -32.354 1.00 42.56 229 ASN A O 1
ATOM 1832 N N . THR A 1 230 ? -3.709 11.857 -31.366 1.00 42.84 230 THR A N 1
ATOM 1833 C CA . THR A 1 230 ? -3.798 10.504 -30.789 1.00 42.84 230 THR A CA 1
ATOM 1834 C C . THR A 1 230 ? -4.173 9.408 -31.792 1.00 42.84 230 THR A C 1
ATOM 1836 O O . THR A 1 230 ? -4.048 8.227 -31.465 1.00 42.84 230 THR A O 1
ATOM 1839 N N . ASN A 1 231 ? -4.587 9.761 -33.014 1.00 45.56 231 ASN A N 1
ATOM 1840 C CA . ASN A 1 231 ? -4.930 8.802 -34.067 1.00 45.56 231 ASN A CA 1
ATOM 1841 C C . ASN A 1 231 ? -3.697 8.384 -34.886 1.00 45.56 231 ASN A C 1
ATOM 1843 O O . ASN A 1 231 ? -3.536 8.766 -36.045 1.00 45.56 231 ASN A O 1
ATOM 1847 N N . TYR A 1 232 ? -2.838 7.558 -34.287 1.00 52.53 232 TYR A N 1
ATOM 1848 C CA . TYR A 1 232 ? -1.740 6.901 -34.999 1.00 52.53 232 TYR A CA 1
ATOM 1849 C C . TYR A 1 232 ? -2.290 5.852 -35.992 1.00 52.53 232 TYR A C 1
ATOM 1851 O O . TYR A 1 232 ? -3.037 4.958 -35.577 1.00 52.53 232 TYR A O 1
ATOM 1859 N N . PRO A 1 233 ? -1.943 5.913 -37.295 1.00 41.44 233 PRO A N 1
ATOM 1860 C CA . PRO A 1 233 ? -2.434 4.962 -38.289 1.00 41.44 233 PRO A CA 1
ATOM 1861 C C . PRO A 1 233 ? -1.794 3.587 -38.071 1.00 41.44 233 PRO A C 1
ATOM 1863 O O . PRO A 1 233 ? -0.644 3.345 -38.422 1.00 41.44 233 PRO A O 1
ATOM 1866 N N . LYS A 1 234 ? -2.569 2.659 -37.506 1.00 43.12 234 LYS A N 1
ATOM 1867 C CA . LYS A 1 234 ? -2.111 1.355 -36.990 1.00 43.12 234 LYS A CA 1
ATOM 1868 C C . LYS A 1 234 ? -1.649 0.338 -38.057 1.00 43.12 234 LYS A C 1
ATOM 1870 O O . LYS A 1 234 ? -1.520 -0.840 -37.737 1.00 43.12 234 LYS A O 1
ATOM 1875 N N . GLN A 1 235 ? -1.491 0.746 -39.322 1.00 44.72 235 GLN A N 1
ATOM 1876 C CA . GLN A 1 235 ? -1.350 -0.177 -40.456 1.00 44.72 235 GLN A CA 1
ATOM 1877 C C . GLN A 1 235 ? -0.649 0.413 -41.700 1.00 44.72 235 GLN A C 1
ATOM 1879 O O . GLN A 1 235 ? -1.122 0.250 -42.822 1.00 44.72 235 GLN A O 1
ATOM 1884 N N . VAL A 1 236 ? 0.512 1.049 -41.532 1.00 43.19 236 VAL A N 1
ATOM 1885 C CA . VAL A 1 236 ? 1.542 1.082 -42.589 1.00 43.19 236 VAL A CA 1
ATOM 1886 C C . VAL A 1 236 ? 2.903 0.931 -41.922 1.00 43.19 236 VAL A C 1
ATOM 1888 O O . VAL A 1 236 ? 3.239 1.778 -41.109 1.00 43.19 236 VAL A O 1
ATOM 1891 N N . TRP A 1 237 ? 3.641 -0.130 -42.266 1.00 50.53 237 TRP A N 1
ATOM 1892 C CA . TRP A 1 237 ? 5.112 -0.278 -42.298 1.00 50.53 237 TRP A CA 1
ATOM 1893 C C . TRP A 1 237 ? 5.418 -1.756 -42.584 1.00 50.53 237 TRP A C 1
ATOM 1895 O O . TRP A 1 237 ? 4.911 -2.635 -41.891 1.00 50.53 237 TRP A O 1
ATOM 1905 N N . GLY A 1 238 ? 6.204 -2.033 -43.627 1.00 40.16 238 GLY A N 1
ATOM 1906 C CA . GLY A 1 238 ? 6.674 -3.383 -43.956 1.00 40.16 238 GLY A CA 1
ATOM 1907 C C . GLY A 1 238 ? 8.124 -3.568 -43.518 1.00 40.16 238 GLY A C 1
ATOM 1908 O O . GLY A 1 238 ? 8.939 -2.688 -43.783 1.00 40.16 238 GLY A O 1
ATOM 1909 N N . ASP A 1 239 ? 8.411 -4.690 -42.855 1.00 49.22 239 ASP A N 1
ATOM 1910 C CA . ASP A 1 239 ? 9.716 -5.299 -42.521 1.00 49.22 239 ASP A CA 1
ATOM 1911 C C . ASP A 1 239 ? 10.819 -4.458 -41.835 1.00 49.22 239 ASP A C 1
ATOM 1913 O O . ASP A 1 239 ? 11.789 -5.025 -41.331 1.00 49.22 239 ASP A O 1
ATOM 1917 N N . ALA A 1 240 ? 10.678 -3.136 -41.715 1.00 57.28 240 ALA A N 1
ATOM 1918 C CA . ALA A 1 240 ? 11.633 -2.235 -41.064 1.00 57.28 240 ALA A CA 1
ATOM 1919 C C . ALA A 1 240 ? 11.563 -2.299 -39.520 1.00 57.28 240 ALA A C 1
ATOM 1921 O O . ALA A 1 240 ? 11.259 -1.313 -38.849 1.00 57.28 240 ALA A O 1
ATOM 1922 N N . MET A 1 241 ? 11.827 -3.474 -38.943 1.00 68.62 241 MET A N 1
ATOM 1923 C CA . MET A 1 241 ? 11.872 -3.681 -37.493 1.00 68.62 241 MET A CA 1
ATOM 1924 C C . MET A 1 241 ? 13.259 -3.353 -36.916 1.00 68.62 241 MET A C 1
ATOM 1926 O O . MET A 1 241 ? 14.285 -3.760 -37.461 1.00 68.62 241 MET A O 1
ATOM 1930 N N . ILE A 1 242 ? 13.302 -2.666 -35.768 1.00 79.81 242 ILE A N 1
ATOM 1931 C CA . ILE A 1 242 ? 14.548 -2.432 -35.019 1.00 79.81 242 ILE A CA 1
ATOM 1932 C C . ILE A 1 242 ? 15.154 -3.775 -34.576 1.00 79.81 242 ILE A C 1
ATOM 1934 O O . ILE A 1 242 ? 14.449 -4.670 -34.107 1.00 79.81 242 ILE A O 1
ATOM 1938 N N . SER A 1 243 ? 16.479 -3.914 -34.701 1.00 83.94 243 SER A N 1
ATOM 1939 C CA . SER A 1 243 ? 17.182 -5.148 -34.328 1.00 83.94 243 SER A CA 1
ATOM 1940 C C . SER A 1 243 ? 17.007 -5.485 -32.838 1.00 83.94 243 SER A C 1
ATOM 1942 O O . SER A 1 243 ? 16.926 -4.594 -31.990 1.00 83.94 243 SER A O 1
ATOM 1944 N N . LYS A 1 244 ? 17.004 -6.779 -32.486 1.00 82.88 244 LYS A N 1
ATOM 1945 C CA . LYS A 1 244 ? 16.820 -7.226 -31.089 1.00 82.88 244 LYS A CA 1
ATOM 1946 C C . LYS A 1 244 ? 17.874 -6.655 -30.126 1.00 82.88 244 LYS A C 1
ATOM 1948 O O . LYS A 1 244 ? 17.545 -6.383 -28.974 1.00 82.88 244 LYS A O 1
ATOM 1953 N N . SER A 1 245 ? 19.113 -6.451 -30.579 1.00 85.19 245 SER A N 1
ATOM 1954 C CA . SER A 1 245 ? 20.183 -5.847 -29.774 1.00 85.19 245 SER A CA 1
ATOM 1955 C C . SER A 1 245 ? 19.979 -4.342 -29.586 1.00 85.19 245 SER A C 1
ATOM 1957 O O . SER A 1 245 ? 20.054 -3.867 -28.456 1.00 85.19 245 SER A O 1
ATOM 1959 N N . THR A 1 246 ? 19.629 -3.607 -30.646 1.00 84.94 246 THR A N 1
ATOM 1960 C CA . THR A 1 246 ? 19.287 -2.174 -30.565 1.00 84.94 246 THR A CA 1
ATOM 1961 C C . THR A 1 246 ? 18.056 -1.937 -29.684 1.00 84.94 246 THR A C 1
ATOM 1963 O O . THR A 1 246 ? 18.035 -1.017 -28.871 1.00 84.94 246 THR A O 1
ATOM 1966 N N . TYR A 1 247 ? 17.044 -2.804 -29.781 1.00 85.62 247 TYR A N 1
ATOM 1967 C CA . TYR A 1 247 ? 15.848 -2.737 -28.942 1.00 85.62 247 TYR A CA 1
ATOM 1968 C C . TYR A 1 247 ? 16.153 -3.018 -27.462 1.00 85.62 247 TYR A C 1
ATOM 1970 O O . TYR A 1 247 ? 15.611 -2.344 -26.586 1.00 85.62 247 TYR A O 1
ATOM 1978 N N . LYS A 1 248 ? 17.071 -3.954 -27.167 1.00 86.88 248 LYS A N 1
ATOM 1979 C CA . LYS A 1 248 ? 17.572 -4.158 -25.800 1.00 86.88 248 LYS A CA 1
ATOM 1980 C C . LYS A 1 248 ? 18.299 -2.910 -25.284 1.00 86.88 248 LYS A C 1
ATOM 1982 O O . LYS A 1 248 ? 17.931 -2.410 -24.227 1.00 86.88 248 LYS A O 1
ATOM 1987 N N . GLN A 1 249 ? 19.253 -2.368 -26.046 1.00 88.81 249 GLN A N 1
ATOM 1988 C CA . GLN A 1 249 ? 19.980 -1.140 -25.682 1.00 88.81 249 GLN A CA 1
ATOM 1989 C C . GLN A 1 249 ? 19.020 0.015 -25.357 1.00 88.81 249 GLN A C 1
ATOM 1991 O O . GLN A 1 249 ? 19.209 0.720 -24.370 1.00 88.81 249 GLN A O 1
ATOM 1996 N N . LEU A 1 250 ? 17.942 0.166 -26.134 1.00 88.88 250 LEU A N 1
ATOM 1997 C CA . LEU A 1 250 ? 16.918 1.180 -25.893 1.00 88.88 250 LEU A CA 1
ATOM 1998 C C . LEU A 1 250 ? 16.182 0.986 -24.553 1.00 88.88 250 LEU A C 1
ATOM 2000 O O . LEU A 1 250 ? 15.953 1.962 -23.835 1.00 88.88 250 LEU A O 1
ATOM 2004 N N . LYS A 1 251 ? 15.844 -0.259 -24.187 1.00 88.06 251 LYS A N 1
ATOM 2005 C CA . LYS A 1 251 ? 15.259 -0.577 -22.871 1.00 88.06 251 LYS A CA 1
ATOM 2006 C C . LYS A 1 251 ? 16.241 -0.340 -21.727 1.00 88.06 251 LYS A C 1
ATOM 2008 O O . LYS A 1 251 ? 15.834 0.220 -20.710 1.00 88.06 251 LYS A O 1
ATOM 2013 N N . ASP A 1 252 ? 17.503 -0.724 -21.897 1.00 87.94 252 ASP A N 1
ATOM 2014 C CA . ASP A 1 252 ? 18.551 -0.548 -20.887 1.00 87.94 252 ASP A CA 1
ATOM 2015 C C . ASP A 1 252 ? 18.776 0.955 -20.610 1.00 87.94 252 ASP A C 1
ATOM 2017 O O . ASP A 1 252 ? 18.709 1.393 -19.459 1.00 87.94 252 ASP A O 1
ATOM 2021 N N . CYS A 1 253 ? 18.881 1.786 -21.657 1.00 88.44 253 CYS A N 1
ATOM 2022 C CA . CYS A 1 253 ? 18.937 3.248 -21.523 1.00 88.44 253 CYS A CA 1
ATOM 2023 C C . CYS A 1 253 ? 17.661 3.844 -20.898 1.00 88.44 253 CYS A C 1
ATOM 2025 O O . CYS A 1 253 ? 17.757 4.705 -20.020 1.00 88.44 253 CYS A O 1
ATOM 2027 N N . ARG A 1 254 ? 16.458 3.381 -21.290 1.00 90.12 254 ARG A N 1
ATOM 2028 C CA . ARG A 1 254 ? 15.183 3.797 -20.662 1.00 90.12 254 ARG A CA 1
ATOM 2029 C C . ARG A 1 254 ? 15.194 3.521 -19.157 1.00 90.12 254 ARG A C 1
ATOM 2031 O O . ARG A 1 254 ? 14.742 4.356 -18.373 1.00 90.12 254 ARG A O 1
ATOM 2038 N N . LYS A 1 255 ? 15.700 2.355 -18.757 1.00 88.44 255 LYS A N 1
ATOM 2039 C CA . LYS A 1 255 ? 15.785 1.919 -17.362 1.00 88.44 255 LYS A CA 1
ATOM 2040 C C . LYS A 1 255 ? 16.771 2.768 -16.559 1.00 88.44 255 LYS A C 1
ATOM 2042 O O . LYS A 1 255 ? 16.415 3.182 -15.458 1.00 88.44 255 LYS A O 1
ATOM 2047 N N . GLU A 1 256 ? 17.929 3.121 -17.115 1.00 86.81 256 GLU A N 1
ATOM 2048 C CA . GLU A 1 256 ? 18.898 4.021 -16.467 1.00 86.81 256 GLU A CA 1
ATOM 2049 C C . GLU A 1 256 ? 18.305 5.416 -16.178 1.00 86.81 256 GLU A C 1
ATOM 2051 O O . GLU A 1 256 ? 18.466 5.962 -15.084 1.00 86.81 256 GLU A O 1
ATOM 2056 N N . VAL A 1 257 ? 17.564 5.997 -17.131 1.00 89.19 257 VAL A N 1
ATOM 2057 C CA . VAL A 1 257 ? 16.956 7.331 -16.953 1.00 89.19 257 VAL A CA 1
ATOM 2058 C C . VAL A 1 257 ? 15.614 7.313 -16.212 1.00 89.19 257 VAL A C 1
ATOM 2060 O O . VAL A 1 257 ? 15.132 8.378 -15.823 1.00 89.19 257 VAL A O 1
ATOM 2063 N N . SER A 1 258 ? 15.016 6.138 -15.984 1.00 91.25 258 SER A N 1
ATOM 2064 C CA . SER A 1 258 ? 13.647 5.969 -15.463 1.00 91.25 258 SER A CA 1
ATOM 2065 C C . SER A 1 258 ? 13.361 6.797 -14.203 1.00 91.25 258 SER A C 1
ATOM 2067 O O . SER A 1 258 ? 12.402 7.570 -14.187 1.00 91.25 258 SER A O 1
ATOM 2069 N N . GLN A 1 259 ? 14.231 6.720 -13.191 1.00 90.19 259 GLN A N 1
ATOM 2070 C CA . GLN A 1 259 ? 14.111 7.441 -11.917 1.00 90.19 259 GLN A CA 1
ATOM 2071 C C . GLN A 1 259 ? 14.019 8.969 -12.104 1.00 90.19 259 GLN A C 1
ATOM 2073 O O . GLN A 1 259 ? 13.308 9.645 -11.364 1.00 90.19 259 GLN A O 1
ATOM 2078 N N . LYS A 1 260 ? 14.698 9.525 -13.120 1.00 91.06 260 LYS A N 1
ATOM 2079 C CA . LYS A 1 260 ? 14.730 10.973 -13.401 1.00 91.06 260 LYS A CA 1
ATOM 2080 C C . LYS A 1 260 ? 13.397 11.484 -13.968 1.00 91.06 260 LYS A C 1
ATOM 2082 O O . LYS A 1 260 ? 13.102 12.668 -13.840 1.00 91.06 260 LYS A O 1
ATOM 2087 N N . ALA A 1 261 ? 12.582 10.612 -14.569 1.00 92.25 261 ALA A N 1
ATOM 2088 C CA . ALA A 1 261 ? 11.293 10.985 -15.157 1.00 92.25 261 ALA A CA 1
ATOM 2089 C C . ALA A 1 261 ? 10.154 11.115 -14.126 1.00 92.25 261 ALA A C 1
ATOM 2091 O O . ALA A 1 261 ? 9.201 11.853 -14.372 1.00 92.25 261 ALA A O 1
ATOM 2092 N N . VAL A 1 262 ? 10.257 10.449 -12.967 1.00 93.12 262 VAL A N 1
ATOM 2093 C CA . VAL A 1 262 ? 9.197 10.360 -11.938 1.00 93.12 262 VAL A CA 1
ATOM 2094 C C . VAL A 1 262 ? 8.649 11.736 -11.535 1.00 93.12 262 VAL A C 1
ATOM 2096 O O . VAL A 1 262 ? 7.435 11.940 -11.521 1.00 93.12 262 VAL A O 1
ATOM 2099 N N . GLY A 1 263 ? 9.532 12.705 -11.267 1.00 91.50 263 GLY A N 1
ATOM 2100 C CA . GLY A 1 263 ? 9.132 14.060 -10.869 1.00 91.50 263 GLY A CA 1
ATOM 2101 C C . GLY A 1 263 ? 8.361 14.822 -11.955 1.00 91.50 263 GLY A C 1
ATOM 2102 O O . GLY A 1 263 ? 7.441 15.575 -11.637 1.00 91.50 263 GLY A O 1
ATOM 2103 N N . ASN A 1 264 ? 8.679 14.584 -13.231 1.00 92.81 264 ASN A N 1
ATOM 2104 C CA . ASN A 1 264 ? 7.958 15.184 -14.356 1.00 92.81 264 ASN A CA 1
ATOM 2105 C C . ASN A 1 264 ? 6.594 14.507 -14.550 1.00 92.81 264 ASN A C 1
ATOM 2107 O O . ASN A 1 264 ? 5.592 15.203 -14.673 1.00 92.81 264 ASN A O 1
ATOM 2111 N N . ILE A 1 265 ? 6.532 13.171 -14.474 1.00 93.62 265 ILE A N 1
ATOM 2112 C CA . ILE A 1 265 ? 5.279 12.399 -14.570 1.00 93.62 265 ILE A CA 1
ATOM 2113 C C . ILE A 1 265 ? 4.287 12.837 -13.482 1.00 93.62 265 ILE A C 1
ATOM 2115 O O . ILE A 1 265 ? 3.123 13.101 -13.782 1.00 93.62 265 ILE A O 1
ATOM 2119 N N . PHE A 1 266 ? 4.745 12.983 -12.233 1.00 92.12 266 PHE A N 1
ATOM 2120 C CA . PHE A 1 266 ? 3.920 13.522 -11.149 1.00 92.12 266 PHE A CA 1
ATOM 2121 C C . PHE A 1 266 ? 3.420 14.938 -11.484 1.00 92.12 266 PHE A C 1
ATOM 2123 O O . PHE A 1 266 ? 2.214 15.185 -11.487 1.00 92.12 266 PHE A O 1
ATOM 2130 N N . LYS A 1 267 ? 4.331 15.854 -11.836 1.00 90.31 267 LYS A N 1
ATOM 2131 C CA . LYS A 1 267 ? 4.017 17.265 -12.111 1.00 90.31 267 LYS A CA 1
ATOM 2132 C C . LYS A 1 267 ? 3.048 17.466 -13.284 1.00 90.31 267 LYS A C 1
ATOM 2134 O O . LYS A 1 267 ? 2.199 18.352 -13.218 1.00 90.31 267 LYS A O 1
ATOM 2139 N N . GLU A 1 268 ? 3.181 16.684 -14.352 1.00 89.19 268 GLU A N 1
ATOM 2140 C CA . GLU A 1 268 ? 2.415 16.855 -15.594 1.00 89.19 268 GLU A CA 1
ATOM 2141 C C . GLU A 1 268 ? 1.106 16.054 -15.618 1.00 89.19 268 GLU A C 1
ATOM 2143 O O . GLU A 1 268 ? 0.177 16.426 -16.340 1.00 89.19 268 GLU A O 1
ATOM 2148 N N . HIS A 1 269 ? 0.997 14.968 -14.843 1.00 88.25 269 HIS A N 1
ATOM 2149 C CA . HIS A 1 269 ? -0.139 14.047 -14.954 1.00 88.25 269 HIS A CA 1
ATOM 2150 C C . HIS A 1 269 ? -0.916 13.785 -13.662 1.00 88.25 269 HIS A C 1
ATOM 2152 O O . HIS A 1 269 ? -2.106 13.485 -13.771 1.00 88.25 269 HIS A O 1
ATOM 2158 N N . ALA A 1 270 ? -0.334 13.936 -12.462 1.00 82.94 270 ALA A N 1
ATOM 2159 C CA . ALA A 1 270 ? -1.039 13.604 -11.216 1.00 82.94 270 ALA A CA 1
ATOM 2160 C C . ALA A 1 270 ? -2.343 14.410 -11.074 1.00 82.94 270 ALA A C 1
ATOM 2162 O O . ALA A 1 270 ? -3.425 13.829 -11.009 1.00 82.94 270 ALA A O 1
ATOM 2163 N N . ARG A 1 271 ? -2.272 15.746 -11.168 1.00 79.12 271 ARG A N 1
ATOM 2164 C CA . ARG A 1 271 ? -3.456 16.621 -11.070 1.00 79.12 271 ARG A CA 1
ATOM 2165 C C . ARG A 1 271 ? -4.506 16.336 -12.154 1.00 79.12 271 ARG A C 1
ATOM 2167 O O . ARG A 1 271 ? -5.700 16.391 -11.884 1.00 79.12 271 ARG A O 1
ATOM 2174 N N . ALA A 1 272 ? -4.069 15.996 -13.368 1.00 82.88 272 ALA A N 1
ATOM 2175 C CA . ALA A 1 272 ? -4.949 15.754 -14.514 1.00 82.88 272 ALA A CA 1
ATOM 2176 C C . ALA A 1 272 ? -5.642 14.375 -14.499 1.00 82.88 272 ALA A C 1
ATOM 2178 O O . ALA A 1 272 ? -6.673 14.209 -15.151 1.00 82.88 272 ALA A O 1
ATOM 2179 N N . LYS A 1 273 ? -5.086 13.381 -13.790 1.00 81.06 273 LYS A N 1
ATOM 2180 C CA . LYS A 1 273 ? -5.609 12.000 -13.734 1.00 81.06 273 LYS A CA 1
ATOM 2181 C C . LYS A 1 273 ? -6.200 11.597 -12.382 1.00 81.06 273 LYS A C 1
ATOM 2183 O O . LYS A 1 273 ? -7.036 10.698 -12.349 1.00 81.06 273 LYS A O 1
ATOM 2188 N N . LEU A 1 274 ? -5.773 12.239 -11.297 1.00 81.81 274 LEU A N 1
ATOM 2189 C CA . LEU A 1 274 ? -6.141 11.902 -9.915 1.00 81.81 274 LEU A CA 1
ATOM 2190 C C . LEU A 1 274 ? -6.934 13.027 -9.226 1.00 81.81 274 LEU A C 1
ATOM 2192 O O . LEU A 1 274 ? -7.580 12.792 -8.208 1.00 81.81 274 LEU A O 1
ATOM 2196 N N . GLY A 1 275 ? -6.939 14.236 -9.801 1.00 82.94 275 GLY A N 1
ATOM 2197 C CA . GLY A 1 275 ? -7.709 15.372 -9.299 1.00 82.94 275 GLY A CA 1
ATOM 2198 C C . GLY A 1 275 ? -7.260 15.827 -7.909 1.00 82.94 275 GLY A C 1
ATOM 2199 O O . GLY A 1 275 ? -6.067 15.863 -7.615 1.00 82.94 275 GLY A O 1
ATOM 2200 N N . TRP A 1 276 ? -8.236 16.165 -7.063 1.00 77.88 276 TRP A N 1
ATOM 2201 C CA . TRP A 1 276 ? -8.033 16.714 -5.717 1.00 77.88 276 TRP A CA 1
ATOM 2202 C C . TRP A 1 276 ? -7.293 15.764 -4.762 1.00 77.88 276 TRP A C 1
ATOM 2204 O O . TRP A 1 276 ? -6.547 16.226 -3.908 1.00 77.88 276 TRP A O 1
ATOM 2214 N N . ILE A 1 277 ? -7.404 14.444 -4.948 1.00 79.50 277 ILE A N 1
ATOM 2215 C CA . ILE A 1 277 ? -6.747 13.457 -4.071 1.00 79.50 277 ILE A CA 1
ATOM 2216 C C . ILE A 1 277 ? -5.209 13.589 -4.138 1.00 79.50 277 ILE A C 1
ATOM 2218 O O . ILE A 1 277 ? -4.517 13.341 -3.154 1.00 79.50 277 ILE A O 1
ATOM 2222 N N . ALA A 1 278 ? -4.658 14.056 -5.265 1.00 79.38 278 ALA A N 1
ATOM 2223 C CA . ALA A 1 278 ? -3.226 14.341 -5.401 1.00 79.38 278 ALA A CA 1
ATOM 2224 C C . ALA A 1 278 ? -2.762 15.643 -4.716 1.00 79.38 278 ALA A C 1
ATOM 2226 O O . ALA A 1 278 ? -1.560 15.901 -4.676 1.00 79.38 278 ALA A O 1
ATOM 2227 N N . GLU A 1 279 ? -3.687 16.453 -4.197 1.00 86.56 279 GLU A N 1
ATOM 2228 C CA . GLU A 1 279 ? -3.397 17.652 -3.400 1.00 86.56 279 GLU A CA 1
ATOM 2229 C C . GLU A 1 279 ? -3.484 17.346 -1.891 1.00 86.56 279 GLU A C 1
ATOM 2231 O O . GLU A 1 279 ? -2.663 17.861 -1.134 1.00 86.56 279 GLU A O 1
ATOM 2236 N N . ASP A 1 280 ? -4.383 16.444 -1.474 1.00 88.75 280 ASP A N 1
ATOM 2237 C CA . ASP A 1 280 ? -4.567 16.052 -0.063 1.00 88.75 280 ASP A CA 1
ATOM 2238 C C . ASP A 1 280 ? -3.534 15.025 0.443 1.00 88.75 280 ASP A C 1
ATOM 2240 O O . ASP A 1 280 ? -3.102 15.100 1.594 1.00 88.75 280 ASP A O 1
ATOM 2244 N N . ILE A 1 281 ? -3.129 14.060 -0.398 1.00 93.69 281 ILE A N 1
ATOM 2245 C CA . ILE A 1 281 ? -2.176 12.984 -0.042 1.00 93.69 281 ILE A CA 1
ATOM 2246 C C . ILE A 1 281 ? -1.010 12.874 -1.054 1.00 93.69 281 ILE A C 1
ATOM 2248 O O . ILE A 1 281 ? -0.794 11.823 -1.672 1.00 93.69 281 ILE A O 1
ATOM 2252 N N . PRO A 1 282 ? -0.239 13.962 -1.263 1.00 93.88 282 PRO A N 1
ATOM 2253 C CA . PRO A 1 282 ? 0.711 14.079 -2.371 1.00 93.88 282 PRO A CA 1
ATOM 2254 C C . PRO A 1 282 ? 1.856 13.061 -2.317 1.00 93.88 282 PRO A C 1
ATOM 2256 O O . PRO A 1 282 ? 2.263 12.563 -3.368 1.00 93.88 282 PRO A O 1
ATOM 2259 N N . ASP A 1 283 ? 2.367 12.719 -1.131 1.00 95.81 283 ASP A N 1
ATOM 2260 C CA . ASP A 1 283 ? 3.508 11.805 -1.000 1.00 95.81 283 ASP A CA 1
ATOM 2261 C C . ASP A 1 283 ? 3.136 10.347 -1.309 1.00 95.81 283 ASP A C 1
ATOM 2263 O O . ASP A 1 283 ? 3.851 9.699 -2.073 1.00 95.81 283 ASP A O 1
ATOM 2267 N N . PHE A 1 284 ? 1.963 9.866 -0.876 1.00 97.25 284 PHE A N 1
ATOM 2268 C CA . PHE A 1 284 ? 1.442 8.557 -1.300 1.00 97.25 284 PHE A CA 1
ATOM 2269 C C . PHE A 1 284 ? 1.227 8.490 -2.819 1.00 97.25 284 PHE A C 1
ATOM 2271 O O . PHE A 1 284 ? 1.614 7.513 -3.464 1.00 97.25 284 PHE A O 1
ATOM 2278 N N . VAL A 1 285 ? 0.668 9.544 -3.426 1.00 96.62 285 VAL A N 1
ATOM 2279 C CA . VAL A 1 285 ? 0.487 9.618 -4.887 1.00 96.62 285 VAL A CA 1
ATOM 2280 C C . VAL A 1 285 ? 1.830 9.611 -5.623 1.00 96.62 285 VAL A C 1
ATOM 2282 O O . VAL A 1 285 ? 1.985 8.924 -6.635 1.00 96.62 285 VAL A O 1
ATOM 2285 N N . LYS A 1 286 ? 2.822 10.340 -5.112 1.00 95.94 286 LYS A N 1
ATOM 2286 C CA . LYS A 1 286 ? 4.185 10.383 -5.651 1.00 95.94 286 LYS A CA 1
ATOM 2287 C C . LYS A 1 286 ? 4.889 9.030 -5.531 1.00 95.94 286 LYS A C 1
ATOM 2289 O O . LYS A 1 286 ? 5.482 8.590 -6.513 1.00 95.94 286 LYS A O 1
ATOM 2294 N N . GLY A 1 287 ? 4.766 8.349 -4.391 1.00 97.31 287 GLY A N 1
ATOM 2295 C CA . GLY A 1 287 ? 5.270 6.990 -4.184 1.00 97.31 287 GLY A CA 1
ATOM 2296 C C . GLY A 1 287 ? 4.598 5.969 -5.108 1.00 97.31 287 GLY A C 1
ATOM 2297 O O . GLY A 1 287 ? 5.286 5.178 -5.755 1.00 97.31 287 GLY A O 1
ATOM 2298 N N . CYS A 1 288 ? 3.274 6.056 -5.284 1.00 97.75 288 CYS A N 1
ATOM 2299 C CA . CYS A 1 288 ? 2.539 5.256 -6.267 1.00 97.75 288 CYS A CA 1
ATOM 2300 C C . CYS A 1 288 ? 3.070 5.466 -7.691 1.00 97.75 288 CYS A C 1
ATOM 2302 O O . CYS A 1 288 ? 3.316 4.486 -8.393 1.00 97.75 288 CYS A O 1
ATOM 2304 N N . ILE A 1 289 ? 3.267 6.718 -8.121 1.00 97.25 289 ILE A N 1
ATOM 2305 C CA . ILE A 1 289 ? 3.814 7.035 -9.450 1.00 97.25 289 ILE A CA 1
ATOM 2306 C C . ILE A 1 289 ? 5.260 6.545 -9.589 1.00 97.25 289 ILE A C 1
ATOM 2308 O O . ILE A 1 289 ? 5.587 5.974 -10.628 1.00 97.25 289 ILE A O 1
ATOM 2312 N N . GLU A 1 290 ? 6.115 6.703 -8.571 1.00 97.19 290 GLU A N 1
ATOM 2313 C CA . GLU A 1 290 ? 7.483 6.170 -8.603 1.00 97.19 290 GLU A CA 1
ATOM 2314 C C . GLU A 1 290 ? 7.477 4.653 -8.807 1.00 97.19 290 GLU A C 1
ATOM 2316 O O . GLU A 1 290 ? 8.032 4.158 -9.790 1.00 97.19 290 GLU A O 1
ATOM 2321 N N . VAL A 1 291 ? 6.839 3.910 -7.902 1.00 97.69 291 VAL A N 1
ATOM 2322 C CA . VAL A 1 291 ? 6.882 2.445 -7.914 1.00 97.69 291 VAL A CA 1
ATOM 2323 C C . VAL A 1 291 ? 6.240 1.903 -9.193 1.00 97.69 291 VAL A C 1
ATOM 2325 O O . VAL A 1 291 ? 6.847 1.075 -9.874 1.00 97.69 291 VAL A O 1
ATOM 2328 N N . CYS A 1 292 ? 5.088 2.438 -9.611 1.00 97.94 292 CYS A N 1
ATOM 2329 C CA . CYS A 1 292 ? 4.432 2.029 -10.854 1.00 97.94 292 CYS A CA 1
ATOM 2330 C C . CYS A 1 292 ? 5.274 2.326 -12.104 1.00 97.94 292 CYS A C 1
ATOM 2332 O O . CYS A 1 292 ? 5.336 1.494 -13.013 1.00 97.94 292 CYS A O 1
ATOM 2334 N N . TRP A 1 293 ? 5.949 3.477 -12.168 1.00 97.62 293 TRP A N 1
ATOM 2335 C CA . TRP A 1 293 ? 6.803 3.832 -13.303 1.00 97.62 293 TRP A CA 1
ATOM 2336 C C . TRP A 1 293 ? 8.040 2.936 -13.387 1.00 97.62 293 TRP A C 1
ATOM 2338 O O . TRP A 1 293 ? 8.373 2.422 -14.460 1.00 97.62 293 TRP A O 1
ATOM 2348 N N . LEU A 1 294 ? 8.689 2.684 -12.249 1.00 96.38 294 LEU A N 1
ATOM 2349 C CA . LEU A 1 294 ? 9.848 1.799 -12.170 1.00 96.38 294 LEU A CA 1
ATOM 2350 C C . LEU A 1 294 ? 9.477 0.344 -12.496 1.00 96.38 294 LEU A C 1
ATOM 2352 O O . LEU A 1 294 ? 10.269 -0.350 -13.128 1.00 96.38 294 LEU A O 1
ATOM 2356 N N . MET A 1 295 ? 8.261 -0.101 -12.157 1.00 96.19 295 MET A N 1
ATOM 2357 C CA . MET A 1 295 ? 7.715 -1.409 -12.547 1.00 96.19 295 MET A CA 1
ATOM 2358 C C . MET A 1 295 ? 7.454 -1.528 -14.054 1.00 96.19 295 MET A C 1
ATOM 2360 O O . MET A 1 295 ? 7.832 -2.534 -14.658 1.00 96.19 295 MET A O 1
ATOM 2364 N N . CYS A 1 296 ? 6.845 -0.510 -14.673 1.00 96.06 296 CYS A N 1
ATOM 2365 C CA . CYS A 1 296 ? 6.526 -0.508 -16.108 1.00 96.06 296 CYS A CA 1
ATOM 2366 C C . CYS A 1 296 ? 7.768 -0.341 -17.004 1.00 96.06 296 CYS A C 1
ATOM 2368 O O . CYS A 1 296 ? 7.754 -0.717 -18.178 1.00 96.06 296 CYS A O 1
ATOM 2370 N N . THR A 1 297 ? 8.862 0.201 -16.459 1.00 93.62 297 THR A N 1
ATOM 2371 C CA . THR A 1 297 ? 10.126 0.378 -17.191 1.00 93.62 297 THR A CA 1
ATOM 2372 C C . THR A 1 297 ? 11.050 -0.851 -17.173 1.00 93.62 297 THR A C 1
ATOM 2374 O O . THR A 1 297 ? 11.994 -0.883 -17.968 1.00 93.62 297 THR A O 1
ATOM 2377 N N . GLN A 1 298 ? 10.752 -1.888 -16.375 1.00 90.75 298 GLN A N 1
ATOM 2378 C CA . GLN A 1 298 ? 11.490 -3.165 -16.375 1.00 90.75 298 GLN A CA 1
ATOM 2379 C C . GLN A 1 298 ? 11.297 -3.996 -17.654 1.00 90.75 298 GLN A C 1
ATOM 2381 O O . GLN A 1 298 ? 10.404 -3.736 -18.463 1.00 90.75 298 GLN A O 1
ATOM 2386 N N . ASP A 1 299 ? 12.132 -5.030 -17.807 1.00 86.19 299 ASP A N 1
ATOM 2387 C CA . ASP A 1 299 ? 11.975 -6.078 -18.816 1.00 86.19 299 ASP A CA 1
ATOM 2388 C C . ASP A 1 299 ? 12.202 -7.477 -18.198 1.00 86.19 299 ASP A C 1
ATOM 2390 O O . ASP A 1 299 ? 13.331 -7.784 -17.808 1.00 86.19 299 ASP A O 1
ATOM 2394 N N . PRO A 1 300 ? 11.164 -8.329 -18.074 1.00 89.25 300 PRO A N 1
ATOM 2395 C CA . PRO A 1 300 ? 9.751 -8.013 -18.297 1.00 89.25 300 PRO A CA 1
ATOM 2396 C C . PRO A 1 300 ? 9.213 -6.980 -17.277 1.00 89.25 300 PRO A C 1
ATOM 2398 O O . PRO A 1 300 ? 9.716 -6.914 -16.153 1.00 89.25 300 PRO A O 1
ATOM 2401 N N . PRO A 1 301 ? 8.170 -6.200 -17.620 1.00 94.12 301 PRO A N 1
ATOM 2402 C CA . PRO A 1 301 ? 7.494 -5.315 -16.673 1.00 94.12 301 PRO A CA 1
ATOM 2403 C C . PRO A 1 301 ? 6.889 -6.068 -15.482 1.00 94.12 301 PRO A C 1
ATOM 2405 O O . PRO A 1 301 ? 6.201 -7.079 -15.659 1.00 94.12 301 PRO A O 1
ATOM 2408 N N . VAL A 1 302 ? 7.091 -5.534 -14.276 1.00 96.56 302 VAL A N 1
ATOM 2409 C CA . VAL A 1 302 ? 6.491 -6.056 -13.036 1.00 96.56 302 VAL A CA 1
ATOM 2410 C C . VAL A 1 302 ? 4.997 -5.709 -13.018 1.00 96.56 302 VAL A C 1
ATOM 2412 O O . VAL A 1 302 ? 4.591 -4.626 -13.452 1.00 96.56 302 VAL A O 1
ATOM 2415 N N . PHE A 1 303 ? 4.158 -6.639 -12.555 1.00 97.12 303 PHE A N 1
ATOM 2416 C CA . PHE A 1 303 ? 2.717 -6.597 -12.815 1.00 97.12 303 PHE A CA 1
ATOM 2417 C C . PHE A 1 303 ? 1.880 -6.574 -11.535 1.00 97.12 303 PHE A C 1
ATOM 2419 O O . PHE A 1 303 ? 2.022 -7.456 -10.689 1.00 97.12 303 PHE A O 1
ATOM 2426 N N . ILE A 1 304 ? 0.972 -5.601 -11.411 1.00 97.81 304 ILE A N 1
ATOM 2427 C CA . ILE A 1 304 ? -0.064 -5.630 -10.370 1.00 97.81 304 ILE A CA 1
ATOM 2428 C C . ILE A 1 304 ? -1.090 -6.697 -10.761 1.00 97.81 304 ILE A C 1
ATOM 2430 O O . ILE A 1 304 ? -1.731 -6.603 -11.807 1.00 97.81 304 ILE A O 1
ATOM 2434 N N . GLY A 1 305 ? -1.203 -7.741 -9.944 1.00 95.31 305 GLY A N 1
ATOM 2435 C CA . GLY A 1 305 ? -2.169 -8.815 -10.129 1.00 95.31 305 GLY A CA 1
ATOM 2436 C C . GLY A 1 305 ? -3.600 -8.371 -9.821 1.00 95.31 305 GLY A C 1
ATOM 2437 O O . GLY A 1 305 ? -3.836 -7.337 -9.199 1.00 95.31 305 GLY A O 1
ATOM 2438 N N . SER A 1 306 ? -4.563 -9.175 -10.269 1.00 93.88 306 SER A N 1
ATOM 2439 C CA . SER A 1 306 ? -5.990 -8.926 -10.059 1.00 93.88 306 SER A CA 1
ATOM 2440 C C . SER A 1 306 ? -6.357 -8.804 -8.578 1.00 93.88 306 SER A C 1
ATOM 2442 O O . SER A 1 306 ? -5.765 -9.462 -7.725 1.00 93.88 306 SER A O 1
ATOM 2444 N N . GLU A 1 307 ? -7.385 -8.003 -8.302 1.00 95.44 307 GLU A N 1
ATOM 2445 C CA . GLU A 1 307 ? -8.119 -8.021 -7.036 1.00 95.44 307 GLU A CA 1
ATOM 2446 C C . GLU A 1 307 ? -8.747 -9.396 -6.744 1.00 95.44 307 GLU A C 1
ATOM 2448 O O . GLU A 1 307 ? -8.974 -10.199 -7.652 1.00 95.44 307 GLU A O 1
ATOM 2453 N N . ALA A 1 308 ? -9.073 -9.658 -5.475 1.00 95.56 308 ALA A N 1
ATOM 2454 C CA . ALA A 1 308 ? -9.883 -10.809 -5.102 1.00 95.56 308 ALA A CA 1
ATOM 2455 C C . ALA A 1 308 ? -11.378 -10.506 -5.282 1.00 95.56 308 ALA A C 1
ATOM 2457 O O . ALA A 1 308 ? -11.860 -9.445 -4.875 1.00 95.56 308 ALA A O 1
ATOM 2458 N N . ASP A 1 309 ? -12.125 -11.475 -5.812 1.00 96.00 309 ASP A N 1
ATOM 2459 C CA . ASP A 1 309 ? -13.582 -11.398 -5.921 1.00 96.00 309 ASP A CA 1
ATOM 2460 C C . ASP A 1 309 ? -14.225 -11.246 -4.531 1.00 96.00 309 ASP A C 1
ATOM 2462 O O . ASP A 1 309 ? -14.076 -12.110 -3.657 1.00 96.00 309 ASP A O 1
ATOM 2466 N N . VAL A 1 310 ? -14.983 -10.172 -4.311 1.00 95.12 310 VAL A N 1
ATOM 2467 C CA . VAL A 1 310 ? -15.737 -9.978 -3.063 1.00 95.12 310 VAL A CA 1
ATOM 2468 C C . VAL A 1 310 ? -16.789 -11.082 -2.920 1.00 95.12 310 VAL A C 1
ATOM 2470 O O . VAL A 1 310 ? -17.536 -11.382 -3.849 1.00 95.12 310 VAL A O 1
ATOM 2473 N N . GLY A 1 311 ? -16.844 -11.717 -1.748 1.00 94.56 311 GLY A N 1
ATOM 2474 C CA . GLY A 1 311 ? -17.673 -12.900 -1.503 1.00 94.56 311 GLY A CA 1
ATOM 2475 C C . GLY A 1 311 ? -17.003 -14.243 -1.831 1.00 94.56 311 GLY A C 1
ATOM 2476 O O . GLY A 1 311 ? -17.554 -15.284 -1.468 1.00 94.56 311 GLY A O 1
ATOM 2477 N N . SER A 1 312 ? -15.815 -14.257 -2.449 1.00 95.81 312 SER A N 1
ATOM 2478 C CA . SER A 1 312 ? -15.039 -15.486 -2.682 1.00 95.81 312 SER A CA 1
ATOM 2479 C C . SER A 1 312 ? -14.344 -16.006 -1.417 1.00 95.81 312 SER A C 1
ATOM 2481 O O . SER A 1 312 ? -14.273 -15.325 -0.392 1.00 95.81 312 SER A O 1
ATOM 2483 N N . ALA A 1 313 ? -13.829 -17.238 -1.473 1.00 96.38 313 ALA A N 1
ATOM 2484 C CA . ALA A 1 313 ? -13.053 -17.822 -0.383 1.00 96.38 313 ALA A CA 1
ATOM 2485 C C . ALA A 1 313 ? -11.683 -17.134 -0.244 1.00 96.38 313 ALA A C 1
ATOM 2487 O O . ALA A 1 313 ? -10.977 -16.936 -1.228 1.00 96.38 313 ALA A O 1
ATOM 2488 N N . PHE A 1 314 ? -11.282 -16.814 0.989 1.00 96.69 314 PHE A N 1
ATOM 2489 C CA . PHE A 1 314 ? -9.984 -16.191 1.262 1.00 96.69 314 PHE A CA 1
ATOM 2490 C C . PHE A 1 314 ? -8.820 -17.151 0.950 1.00 96.69 314 PHE A C 1
ATOM 2492 O O . PHE A 1 314 ? -8.620 -18.136 1.666 1.00 96.69 314 PHE A O 1
ATOM 2499 N N . ASP A 1 315 ? -8.026 -16.839 -0.080 1.00 96.62 315 ASP A N 1
ATOM 2500 C CA . ASP A 1 315 ? -6.790 -17.561 -0.388 1.00 96.62 315 ASP A CA 1
ATOM 2501 C C . ASP A 1 315 ? -5.570 -16.954 0.323 1.00 96.62 315 ASP A C 1
ATOM 2503 O O . ASP A 1 315 ? -5.021 -15.925 -0.075 1.00 96.62 315 ASP A O 1
ATOM 2507 N N . GLY A 1 316 ? -5.094 -17.655 1.353 1.00 95.81 316 GLY A N 1
ATOM 2508 C CA . GLY A 1 316 ? -3.877 -17.299 2.084 1.00 95.81 316 GLY A CA 1
ATOM 2509 C C . GLY A 1 316 ? -2.570 -17.506 1.304 1.00 95.81 316 GLY A C 1
ATOM 2510 O O . GLY A 1 316 ? -1.503 -17.167 1.823 1.00 95.81 316 GLY A O 1
ATOM 2511 N N . ASN A 1 317 ? -2.601 -18.069 0.089 1.00 96.31 317 ASN A N 1
ATOM 2512 C CA . ASN A 1 317 ? -1.420 -18.166 -0.770 1.00 96.31 317 ASN A CA 1
ATOM 2513 C C . ASN A 1 317 ? -1.147 -16.828 -1.462 1.00 96.31 317 ASN A C 1
ATOM 2515 O O . ASN A 1 317 ? -0.045 -16.305 -1.300 1.00 96.31 317 ASN A O 1
ATOM 2519 N N . VAL A 1 318 ? -2.146 -16.242 -2.131 1.00 97.25 318 VAL A N 1
ATOM 2520 C CA . VAL A 1 318 ? -2.023 -14.930 -2.791 1.00 97.25 318 VAL A CA 1
ATOM 2521 C C . VAL A 1 318 ? -2.148 -13.750 -1.815 1.00 97.25 318 VAL A C 1
ATOM 2523 O O . VAL A 1 318 ? -1.483 -12.734 -2.021 1.00 97.25 318 VAL A O 1
ATOM 2526 N N . TYR A 1 319 ? -2.921 -13.876 -0.727 1.00 98.06 319 TYR A N 1
ATOM 2527 C CA . TYR A 1 319 ? -3.279 -12.740 0.136 1.00 98.06 319 TYR A CA 1
ATOM 2528 C C . TYR A 1 319 ? -2.888 -12.888 1.617 1.00 98.06 319 TYR A C 1
ATOM 2530 O O . TYR A 1 319 ? -2.798 -13.983 2.177 1.00 98.06 319 TYR A O 1
ATOM 2538 N N . LYS A 1 320 ? -2.690 -11.741 2.276 1.00 97.44 320 LYS A N 1
ATOM 2539 C CA . LYS A 1 320 ? -2.663 -11.542 3.733 1.00 97.44 320 LYS A CA 1
ATOM 2540 C C . LYS A 1 320 ? -4.036 -10.990 4.188 1.00 97.44 320 LYS A C 1
ATOM 2542 O O . LYS A 1 320 ? -4.671 -10.266 3.418 1.00 97.44 320 LYS A O 1
ATOM 2547 N N . PRO A 1 321 ? -4.510 -11.285 5.413 1.00 97.12 321 PRO A N 1
ATOM 2548 C CA . PRO A 1 321 ? -5.612 -10.534 6.013 1.00 97.12 321 PRO A CA 1
ATOM 2549 C C . PRO A 1 321 ? -5.143 -9.124 6.417 1.00 97.12 321 PRO A C 1
ATOM 2551 O O . PRO A 1 321 ? -3.988 -8.971 6.809 1.00 97.12 321 PRO A O 1
ATOM 2554 N N . TYR A 1 322 ? -6.040 -8.137 6.362 1.00 96.19 322 TYR A N 1
ATOM 2555 C CA . TYR A 1 322 ? -5.818 -6.770 6.853 1.00 96.19 322 TYR A CA 1
ATOM 2556 C C . TYR A 1 322 ? -5.899 -6.709 8.397 1.00 96.19 322 TYR A C 1
ATOM 2558 O O . TYR A 1 322 ? -4.929 -7.070 9.059 1.00 96.19 322 TYR A O 1
ATOM 2566 N N . THR A 1 323 ? -7.038 -6.351 9.005 1.00 94.00 323 THR A N 1
ATOM 2567 C CA . THR A 1 323 ? -7.175 -6.291 10.478 1.00 94.00 323 THR A CA 1
ATOM 2568 C C . THR A 1 323 ? -7.678 -7.603 11.087 1.00 94.00 323 THR A C 1
ATOM 2570 O O . THR A 1 323 ? -7.065 -8.148 12.009 1.00 94.00 323 THR A O 1
ATOM 2573 N N . ILE A 1 324 ? -8.786 -8.159 10.578 1.00 93.00 324 ILE A N 1
ATOM 2574 C CA . ILE A 1 324 ? -9.387 -9.399 11.106 1.00 93.00 324 ILE A CA 1
ATOM 2575 C C . ILE A 1 324 ? -9.220 -10.594 10.161 1.00 93.00 324 ILE A C 1
ATOM 2577 O O . ILE A 1 324 ? -9.170 -10.460 8.942 1.00 93.00 324 ILE A O 1
ATOM 2581 N N . SER A 1 325 ? -9.145 -11.800 10.732 1.00 94.00 325 SER A N 1
ATOM 2582 C CA . SER A 1 325 ? -9.064 -13.059 9.975 1.00 94.00 325 SER A CA 1
ATOM 2583 C C . SER A 1 325 ? -10.453 -13.656 9.729 1.00 94.00 325 SER A C 1
ATOM 2585 O O . SER A 1 325 ? -11.246 -13.789 10.667 1.00 94.00 325 SER A O 1
ATOM 2587 N N . GLY A 1 326 ? -10.712 -14.106 8.502 1.00 93.94 326 GLY A N 1
ATOM 2588 C CA . GLY A 1 326 ? -11.993 -14.658 8.063 1.00 93.94 326 GLY A CA 1
ATOM 2589 C C . GLY A 1 326 ? -11.844 -15.835 7.097 1.00 93.94 326 GLY A C 1
ATOM 2590 O O . GLY A 1 326 ? -10.768 -16.411 6.973 1.00 93.94 326 GLY A O 1
ATOM 2591 N N . THR A 1 327 ? -12.941 -16.196 6.431 1.00 95.44 327 THR A N 1
ATOM 2592 C CA . THR A 1 327 ? -12.997 -17.274 5.423 1.00 95.44 327 THR A CA 1
ATOM 2593 C C . THR A 1 327 ? -13.488 -16.797 4.059 1.00 95.44 327 THR A C 1
ATOM 2595 O O . THR A 1 327 ? -13.314 -17.516 3.080 1.00 95.44 327 THR A O 1
ATOM 2598 N N . ILE A 1 328 ? -14.114 -15.619 3.992 1.00 96.75 328 ILE A N 1
ATOM 2599 C CA . ILE A 1 328 ? -14.627 -15.000 2.766 1.00 96.75 328 ILE A CA 1
ATOM 2600 C C . ILE A 1 328 ? -14.068 -13.583 2.642 1.00 96.75 328 ILE A C 1
ATOM 2602 O O . ILE A 1 328 ? -13.964 -12.901 3.656 1.00 96.75 328 ILE A O 1
ATOM 2606 N N . VAL A 1 329 ? -13.718 -13.141 1.435 1.00 96.88 329 VAL A N 1
ATOM 2607 C CA . VAL A 1 329 ? -13.241 -11.776 1.146 1.00 96.88 329 VAL A CA 1
ATOM 2608 C C . VAL A 1 329 ? -14.389 -10.764 1.258 1.00 96.88 329 VAL A C 1
ATOM 2610 O O . VAL A 1 329 ? -15.449 -10.976 0.672 1.00 96.88 329 VAL A O 1
ATOM 2613 N N . SER A 1 330 ? -14.175 -9.661 1.985 1.00 95.38 330 SER A N 1
ATOM 2614 C CA . SER A 1 330 ? -15.142 -8.558 2.129 1.00 95.38 330 SER A CA 1
ATOM 2615 C C . SER A 1 330 ? -14.785 -7.344 1.267 1.00 95.38 330 SER A C 1
ATOM 2617 O O . SER A 1 330 ? -15.672 -6.760 0.655 1.00 95.38 330 SER A O 1
ATOM 2619 N N . TYR A 1 331 ? -13.503 -6.977 1.203 1.00 96.44 331 TYR A N 1
ATOM 2620 C CA . TYR A 1 331 ? -12.967 -5.960 0.290 1.00 96.44 331 TYR A CA 1
ATOM 2621 C C . TYR A 1 331 ? -11.454 -6.121 0.094 1.00 96.44 331 TYR A C 1
ATOM 2623 O O . TYR A 1 331 ? -10.775 -6.754 0.909 1.00 96.44 331 TYR A O 1
ATOM 2631 N N . ASN A 1 332 ? -10.936 -5.533 -0.984 1.00 97.75 332 ASN A N 1
ATOM 2632 C CA . ASN A 1 332 ? -9.508 -5.434 -1.273 1.00 97.75 332 ASN A CA 1
ATOM 2633 C C . ASN A 1 332 ? -8.903 -4.182 -0.616 1.00 97.75 332 ASN A C 1
ATOM 2635 O O . ASN A 1 332 ? -9.594 -3.180 -0.446 1.00 97.75 332 ASN A O 1
ATOM 2639 N N . VAL A 1 333 ? -7.627 -4.259 -0.228 1.00 97.69 333 VAL A N 1
ATOM 2640 C CA . VAL A 1 333 ? -6.892 -3.177 0.460 1.00 97.69 333 VAL A CA 1
ATOM 2641 C C . VAL A 1 333 ? -5.613 -2.834 -0.304 1.00 97.69 333 VAL A C 1
ATOM 2643 O O . VAL A 1 333 ? -5.368 -1.675 -0.620 1.00 97.69 333 VAL A O 1
ATOM 2646 N N . TRP A 1 334 ? -4.831 -3.857 -0.661 1.00 98.06 334 TRP A N 1
ATOM 2647 C CA . TRP A 1 334 ? -3.599 -3.735 -1.442 1.00 98.06 334 TRP A CA 1
ATOM 2648 C C . TRP A 1 334 ? -3.528 -4.888 -2.455 1.00 98.06 334 TRP A C 1
ATOM 2650 O O . TRP A 1 334 ? -3.691 -6.045 -2.054 1.00 98.06 334 TRP A O 1
ATOM 2660 N N . PRO A 1 335 ? -3.320 -4.649 -3.758 1.00 97.81 335 PRO A N 1
ATOM 2661 C CA . PRO A 1 335 ? -3.322 -5.729 -4.738 1.00 97.81 335 PRO A CA 1
ATOM 2662 C C . PRO A 1 335 ? -2.014 -6.547 -4.687 1.00 97.81 335 PRO A C 1
ATOM 2664 O O . PRO A 1 335 ? -0.980 -6.051 -4.223 1.00 97.81 335 PRO A O 1
ATOM 2667 N N . PRO A 1 336 ? -2.030 -7.817 -5.133 1.00 97.94 336 PRO A N 1
ATOM 2668 C CA . PRO A 1 336 ? -0.842 -8.664 -5.156 1.00 97.94 336 PRO A CA 1
ATOM 2669 C C . PRO A 1 336 ? 0.128 -8.211 -6.253 1.00 97.94 336 PRO A C 1
ATOM 2671 O O . PRO A 1 336 ? -0.291 -7.737 -7.306 1.00 97.94 336 PRO A O 1
ATOM 2674 N N . LEU A 1 337 ? 1.429 -8.408 -6.045 1.00 97.94 337 LEU A N 1
ATOM 2675 C CA . LEU A 1 337 ? 2.455 -8.102 -7.045 1.00 97.94 337 LEU A CA 1
ATOM 2676 C C . LEU A 1 337 ? 2.977 -9.397 -7.668 1.00 97.94 337 LEU A C 1
ATOM 2678 O O . LEU A 1 337 ? 3.360 -10.318 -6.945 1.00 97.94 337 LEU A O 1
ATOM 2682 N N . LEU A 1 338 ? 3.029 -9.465 -8.995 1.00 97.44 338 LEU A N 1
ATOM 2683 C CA . LEU A 1 338 ? 3.591 -10.576 -9.765 1.00 97.44 338 LEU A CA 1
ATOM 2684 C C . LEU A 1 338 ? 4.902 -10.147 -10.431 1.00 97.44 338 LEU A C 1
ATOM 2686 O O . LEU A 1 338 ? 5.032 -9.011 -10.889 1.00 97.44 338 LEU A O 1
ATOM 2690 N N . LEU A 1 339 ? 5.853 -11.078 -10.549 1.00 95.31 339 LEU A N 1
ATOM 2691 C CA . LEU A 1 339 ? 7.154 -10.846 -11.193 1.00 95.31 339 LEU A CA 1
ATOM 2692 C C . LEU A 1 339 ? 7.018 -10.323 -12.635 1.00 95.31 339 LEU A C 1
ATOM 2694 O O . LEU A 1 339 ? 7.823 -9.514 -13.080 1.00 95.31 339 LEU A O 1
ATOM 2698 N N . HIS A 1 340 ? 5.986 -10.784 -13.339 1.00 94.12 340 HIS A N 1
ATOM 2699 C CA . HIS A 1 340 ? 5.523 -10.275 -14.627 1.00 94.12 340 HIS A CA 1
ATOM 2700 C C . HIS A 1 340 ? 4.044 -10.641 -14.813 1.00 94.12 340 HIS A C 1
ATOM 2702 O O . HIS A 1 340 ? 3.463 -11.355 -13.990 1.00 94.12 340 HIS A O 1
ATOM 2708 N N . LYS A 1 341 ? 3.417 -10.199 -15.910 1.00 93.44 341 LYS A N 1
ATOM 2709 C CA . LYS A 1 341 ? 2.045 -10.604 -16.260 1.00 93.44 341 LYS A CA 1
ATOM 2710 C C . LYS A 1 341 ? 1.950 -12.133 -16.347 1.00 93.44 341 LYS A C 1
ATOM 2712 O O . LYS A 1 341 ? 2.754 -12.757 -17.039 1.00 93.44 341 LYS A O 1
ATOM 2717 N N . ASN A 1 342 ? 0.993 -12.720 -15.625 1.00 91.75 342 ASN A N 1
ATOM 2718 C CA . ASN A 1 342 ? 0.820 -14.171 -15.436 1.00 91.75 342 ASN A CA 1
ATOM 2719 C C . ASN A 1 342 ? 2.052 -14.901 -14.842 1.00 91.75 342 ASN A C 1
ATOM 2721 O O . ASN A 1 342 ? 2.179 -16.114 -14.992 1.00 91.75 342 ASN A O 1
ATOM 2725 N N . GLY A 1 343 ? 2.974 -14.171 -14.207 1.00 92.88 343 GLY A N 1
ATOM 2726 C CA . GLY A 1 343 ? 4.185 -14.709 -13.587 1.00 92.88 343 GLY A CA 1
ATOM 2727 C C . GLY A 1 343 ? 4.001 -15.146 -12.130 1.00 92.88 343 GLY A C 1
ATOM 2728 O O . GLY A 1 343 ? 2.908 -15.020 -11.572 1.00 92.88 343 GLY A O 1
ATOM 2729 N N . PRO A 1 344 ? 5.072 -15.647 -11.487 1.00 96.06 344 PRO A N 1
ATOM 2730 C CA . PRO A 1 344 ? 5.040 -16.029 -10.080 1.00 96.06 344 PRO A CA 1
ATOM 2731 C C . PRO A 1 344 ? 4.773 -14.827 -9.163 1.00 96.06 344 PRO A C 1
ATOM 2733 O O . PRO A 1 344 ? 5.141 -13.687 -9.463 1.00 96.06 344 PRO A O 1
ATOM 2736 N N . LEU A 1 345 ? 4.152 -15.111 -8.017 1.00 96.81 345 LEU A N 1
ATOM 2737 C CA . LEU A 1 345 ? 3.848 -14.132 -6.977 1.00 96.81 345 LEU A CA 1
ATOM 2738 C C . LEU A 1 345 ? 5.140 -13.584 -6.351 1.00 96.81 345 LEU A C 1
ATOM 2740 O O . LEU A 1 345 ? 5.972 -14.344 -5.860 1.00 96.81 345 LEU A O 1
ATOM 2744 N N . LEU A 1 346 ? 5.272 -12.261 -6.359 1.00 95.62 346 LEU A N 1
ATOM 2745 C CA . LEU A 1 346 ? 6.4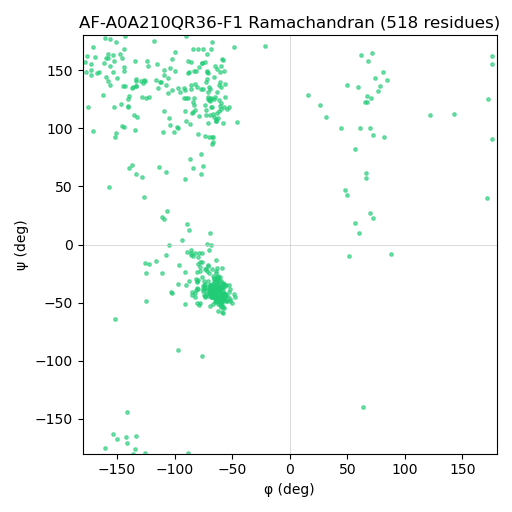13 -11.503 -5.847 1.00 95.62 346 LEU A CA 1
ATOM 2746 C C . LEU A 1 346 ? 6.092 -10.868 -4.483 1.00 95.62 346 LEU A C 1
ATOM 2748 O O . LEU A 1 346 ? 6.914 -10.920 -3.572 1.00 95.62 346 LEU A O 1
ATOM 2752 N N . VAL A 1 347 ? 4.879 -10.327 -4.317 1.00 97.75 347 VAL A N 1
ATOM 2753 C CA . VAL A 1 347 ? 4.354 -9.810 -3.040 1.00 97.75 347 VAL A CA 1
ATOM 2754 C C . VAL A 1 347 ? 2.904 -10.256 -2.872 1.00 97.75 347 VAL A C 1
ATOM 2756 O O . VAL A 1 347 ? 2.105 -10.138 -3.800 1.00 97.75 347 VAL A O 1
ATOM 2759 N N . LYS A 1 348 ? 2.544 -10.741 -1.678 1.00 98.19 348 LYS A N 1
ATOM 2760 C CA . LYS A 1 348 ? 1.148 -11.055 -1.340 1.00 98.19 348 LYS A CA 1
ATOM 2761 C C . LYS A 1 348 ? 0.317 -9.783 -1.213 1.00 98.19 348 LYS A C 1
ATOM 2763 O O . LYS A 1 348 ? 0.725 -8.874 -0.492 1.00 98.19 348 LYS A O 1
ATOM 2768 N N . GLY A 1 349 ? -0.863 -9.775 -1.828 1.00 98.06 349 GLY A N 1
ATOM 2769 C CA . GLY A 1 349 ? -1.845 -8.709 -1.637 1.00 98.06 349 GLY A CA 1
ATOM 2770 C C . GLY A 1 349 ? -2.416 -8.709 -0.217 1.00 98.06 349 GLY A C 1
ATOM 2771 O O . GLY A 1 349 ? -2.152 -9.611 0.581 1.00 98.06 349 GLY A O 1
ATOM 2772 N N . ILE A 1 350 ? -3.233 -7.712 0.095 1.00 98.31 350 ILE A N 1
ATOM 2773 C CA . ILE A 1 350 ? -3.893 -7.524 1.384 1.00 98.31 350 ILE A CA 1
ATOM 2774 C C . ILE A 1 350 ? -5.384 -7.316 1.122 1.00 98.31 350 ILE A C 1
ATOM 2776 O O . ILE A 1 350 ? -5.783 -6.470 0.321 1.00 98.31 350 ILE A O 1
ATOM 2780 N N . VAL A 1 351 ? -6.212 -8.107 1.796 1.00 98.06 351 VAL A N 1
ATOM 2781 C CA . VAL A 1 351 ? -7.678 -8.035 1.718 1.00 98.06 351 VAL A CA 1
ATOM 2782 C C . VAL A 1 351 ? -8.257 -8.101 3.121 1.00 98.06 351 VAL A C 1
ATOM 2784 O O . VAL A 1 351 ? -7.622 -8.641 4.029 1.00 98.06 351 VAL A O 1
ATOM 2787 N N . GLN A 1 352 ? -9.480 -7.615 3.309 1.00 97.12 352 GLN A N 1
ATOM 2788 C CA . GLN A 1 352 ? -10.195 -7.783 4.566 1.00 97.12 352 GLN A CA 1
ATOM 2789 C C . GLN A 1 352 ? -11.153 -8.983 4.483 1.00 97.12 352 GLN A C 1
ATOM 2791 O O . GLN A 1 352 ? -12.243 -8.857 3.922 1.00 97.12 352 GLN A O 1
ATOM 2796 N N . PRO A 1 353 ? -10.800 -10.169 5.021 1.00 97.00 353 PRO A N 1
ATOM 2797 C CA . PRO A 1 353 ? -11.722 -11.293 5.088 1.00 97.00 353 PRO A CA 1
ATOM 2798 C C . PRO A 1 353 ? -12.655 -11.217 6.307 1.00 97.00 353 PRO A C 1
ATOM 2800 O O . PRO A 1 353 ? -12.276 -10.762 7.384 1.00 97.00 353 PRO A O 1
ATOM 2803 N N . ILE A 1 354 ? -13.864 -11.754 6.169 1.00 95.38 354 ILE A N 1
ATOM 2804 C CA . ILE A 1 354 ? -14.892 -11.854 7.214 1.00 95.38 354 ILE A CA 1
ATOM 2805 C C . ILE A 1 354 ? -15.202 -13.311 7.570 1.00 95.38 354 ILE A C 1
ATOM 2807 O O . ILE A 1 354 ? -14.997 -14.242 6.784 1.00 95.38 354 ILE A O 1
ATOM 2811 N N . LYS A 1 355 ? -15.691 -13.530 8.795 1.00 93.25 355 LYS A N 1
ATOM 2812 C CA . LYS A 1 355 ? -16.163 -14.841 9.262 1.00 93.25 355 LYS A CA 1
ATOM 2813 C C . LYS A 1 355 ? -17.653 -14.972 8.981 1.00 93.25 355 LYS A C 1
ATOM 2815 O O . LYS A 1 355 ? -18.451 -14.293 9.618 1.00 93.25 355 LYS A O 1
ATOM 2820 N N . VAL A 1 356 ? -18.035 -15.895 8.103 1.00 85.56 356 VAL A N 1
ATOM 2821 C CA . VAL A 1 356 ? -19.449 -16.267 7.956 1.00 85.56 356 VAL A CA 1
ATOM 2822 C C . VAL A 1 356 ? -19.901 -16.994 9.229 1.00 85.56 356 VAL A C 1
ATOM 2824 O O . VAL A 1 356 ? -19.269 -17.990 9.605 1.00 85.56 356 VAL A O 1
ATOM 2827 N N . PRO A 1 357 ? -20.985 -16.565 9.901 1.00 75.94 357 PRO A N 1
ATOM 2828 C CA . PRO A 1 357 ? -21.572 -17.340 10.984 1.00 75.94 357 PRO A CA 1
ATOM 2829 C C . PRO A 1 357 ? -22.014 -18.705 10.449 1.00 75.94 357 PRO A C 1
ATOM 2831 O O . PRO A 1 357 ? -22.890 -18.791 9.588 1.00 75.94 357 PRO A O 1
ATOM 2834 N N . ARG A 1 358 ? -21.419 -19.795 10.950 1.00 63.47 358 ARG A N 1
ATOM 2835 C CA . ARG A 1 358 ? -21.899 -21.146 10.629 1.00 63.47 358 ARG A CA 1
ATOM 2836 C C . ARG A 1 358 ? -23.328 -21.277 11.148 1.00 63.47 358 ARG A C 1
ATOM 2838 O O . ARG A 1 358 ? -23.529 -21.359 12.359 1.00 63.47 358 ARG A O 1
ATOM 2845 N N . ALA A 1 359 ? -24.298 -21.314 10.236 1.00 55.28 359 ALA A N 1
ATOM 2846 C CA . ALA A 1 359 ? -25.683 -21.602 10.572 1.00 55.28 359 ALA A CA 1
ATOM 2847 C C . ALA A 1 359 ? -25.735 -22.917 11.362 1.00 55.28 359 ALA A C 1
ATOM 2849 O O . ALA A 1 359 ? -25.318 -23.969 10.866 1.00 55.28 359 ALA A O 1
ATOM 2850 N N . LYS A 1 360 ? -26.211 -22.854 12.610 1.00 45.94 360 LYS A N 1
ATOM 2851 C CA . LYS A 1 360 ? -26.425 -24.050 13.423 1.00 45.94 360 LYS A CA 1
ATOM 2852 C C . LYS A 1 360 ? -27.510 -24.876 12.737 1.00 45.94 360 LYS A C 1
ATOM 2854 O O . LYS A 1 360 ? -28.677 -24.498 12.759 1.00 45.94 360 LYS A O 1
ATOM 2859 N N . LYS A 1 361 ? -27.134 -26.004 12.127 1.00 45.12 361 LYS A N 1
ATOM 2860 C CA . LYS A 1 361 ? -28.107 -27.055 11.824 1.00 45.12 361 LYS A CA 1
ATOM 2861 C C . LYS A 1 361 ? -28.626 -27.572 13.162 1.00 45.12 361 LYS A C 1
ATOM 2863 O O . LYS A 1 361 ? -27.901 -28.268 13.870 1.00 45.12 361 LYS A O 1
ATOM 2868 N N . ASN A 1 362 ? -29.858 -27.206 13.501 1.00 38.88 362 ASN A N 1
ATOM 2869 C CA . ASN A 1 362 ? -30.596 -27.831 14.590 1.00 38.88 362 ASN A CA 1
ATOM 2870 C C . ASN A 1 362 ? -30.902 -29.272 14.166 1.00 38.88 362 ASN A C 1
ATOM 2872 O O . ASN A 1 362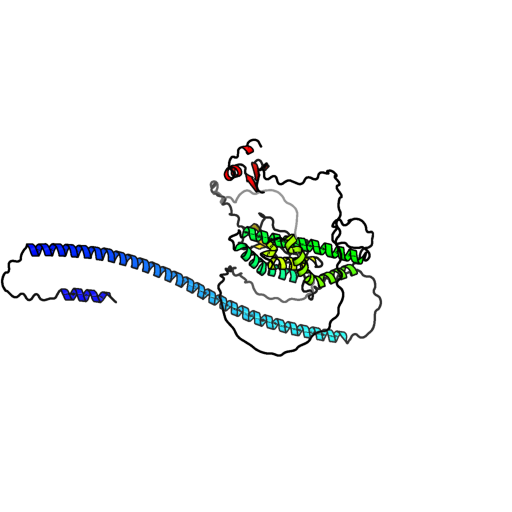 ? -31.887 -29.530 13.481 1.00 38.88 362 ASN A O 1
ATOM 2876 N N . THR A 1 363 ? -30.021 -30.203 14.527 1.00 43.69 363 THR A N 1
ATOM 2877 C CA . THR A 1 363 ? -30.205 -31.641 14.289 1.00 43.69 363 THR A CA 1
ATOM 2878 C C . THR A 1 363 ? -30.901 -32.271 15.498 1.00 43.69 363 THR A C 1
ATOM 2880 O O . THR A 1 363 ? -30.380 -33.189 16.127 1.00 43.69 363 THR A O 1
ATOM 2883 N N . GLU A 1 364 ? -32.073 -31.736 15.843 1.00 45.34 364 GLU A N 1
ATOM 2884 C CA . GLU A 1 364 ? -32.971 -32.279 16.866 1.00 45.34 364 GLU A CA 1
ATOM 2885 C C . GLU A 1 364 ? -34.267 -32.773 16.224 1.00 45.34 364 GLU A C 1
ATOM 2887 O O . GLU A 1 364 ? -35.340 -32.236 16.456 1.00 45.34 364 GLU A O 1
ATOM 2892 N N . GLU A 1 365 ? -34.158 -33.828 15.416 1.00 39.84 365 GLU A N 1
ATOM 2893 C CA . GLU A 1 365 ? -35.255 -34.775 15.215 1.00 39.84 365 GLU A CA 1
ATOM 2894 C C . GLU A 1 365 ? -34.717 -36.128 14.718 1.00 39.84 365 GLU A C 1
ATOM 2896 O O . GLU A 1 365 ? -33.592 -36.230 14.228 1.00 39.84 365 GLU A O 1
ATOM 2901 N N . SER A 1 366 ? -35.517 -37.186 14.877 1.00 33.97 366 SER A N 1
ATOM 2902 C CA . SER A 1 366 ? -35.177 -38.581 14.541 1.00 33.97 366 SER A CA 1
ATOM 2903 C C . SER A 1 366 ? -34.054 -39.243 15.369 1.00 33.97 366 SER A C 1
ATOM 2905 O O . SER A 1 366 ? -33.060 -39.759 14.854 1.00 33.97 366 SER A O 1
ATOM 2907 N N . LYS A 1 367 ? -34.281 -39.357 16.684 1.00 37.19 367 LYS A N 1
ATOM 2908 C CA . LYS A 1 367 ? -33.840 -40.536 17.454 1.00 37.19 367 LYS A CA 1
ATOM 2909 C C . LYS A 1 367 ? -35.054 -41.419 17.745 1.00 37.19 367 LYS A C 1
ATOM 2911 O O . LYS A 1 367 ? -35.782 -41.107 18.674 1.00 37.19 367 LYS A O 1
ATOM 2916 N N . HIS A 1 368 ? -35.231 -42.524 17.018 1.00 37.19 368 HIS A N 1
ATOM 2917 C CA . HIS A 1 368 ? -35.775 -43.798 17.528 1.00 37.19 368 HIS A CA 1
ATOM 2918 C C . HIS A 1 368 ? -35.762 -44.876 16.431 1.00 37.19 368 HIS A C 1
ATOM 2920 O O . HIS A 1 368 ? -35.957 -44.559 15.263 1.00 37.19 368 HIS A O 1
ATOM 2926 N N . LYS A 1 369 ? -35.593 -46.147 16.844 1.00 36.88 369 LYS A N 1
ATOM 2927 C CA . LYS A 1 369 ? -35.246 -47.326 16.011 1.00 36.88 369 LYS A CA 1
ATOM 2928 C C . LYS A 1 369 ? -33.814 -47.227 15.431 1.00 36.88 369 LYS A C 1
ATOM 2930 O O . LYS A 1 369 ? -33.486 -46.252 14.776 1.00 36.88 369 LYS A O 1
ATOM 2935 N N . THR A 1 370 ? -32.889 -48.165 15.658 1.00 33.00 370 THR A N 1
ATOM 2936 C CA . THR A 1 370 ? -32.944 -49.432 16.418 1.00 33.00 370 THR A CA 1
ATOM 2937 C C . THR A 1 370 ? -31.596 -49.692 17.098 1.00 33.00 370 THR A C 1
ATOM 2939 O O . THR A 1 370 ? -30.552 -49.545 16.470 1.00 33.00 370 THR A O 1
ATOM 2942 N N . THR A 1 371 ? -31.601 -50.119 18.365 1.00 32.44 371 THR A N 1
ATOM 2943 C CA . THR A 1 371 ? -30.380 -50.530 19.093 1.00 32.44 371 THR A CA 1
ATOM 2944 C C . THR A 1 371 ? -30.653 -51.770 19.949 1.00 32.44 371 THR A C 1
ATOM 2946 O O . THR A 1 371 ? -30.637 -51.721 21.173 1.00 32.44 371 THR A O 1
ATOM 2949 N N . VAL A 1 372 ? -30.944 -52.891 19.285 1.00 34.47 372 VAL A N 1
ATOM 2950 C CA . VAL A 1 372 ? -30.980 -54.242 19.874 1.00 34.47 372 VAL A CA 1
ATOM 2951 C C . VAL A 1 372 ? -30.461 -55.225 18.813 1.00 34.47 372 VAL A C 1
ATOM 2953 O O . VAL A 1 372 ? -30.616 -54.966 17.623 1.00 34.47 372 VAL A O 1
ATOM 2956 N N . VAL A 1 373 ? -29.880 -56.352 19.241 1.00 33.62 373 VAL A N 1
ATOM 2957 C CA . VAL A 1 373 ? -29.366 -57.447 18.385 1.00 33.62 373 VAL A CA 1
ATOM 2958 C C . VAL A 1 373 ? -28.156 -57.062 17.515 1.00 33.62 373 VAL A C 1
ATOM 2960 O O . VAL A 1 373 ? -28.140 -57.240 16.302 1.00 33.62 373 VAL A O 1
ATOM 2963 N N . ALA A 1 374 ? -27.091 -56.603 18.176 1.00 32.97 374 ALA A N 1
ATOM 2964 C CA . ALA A 1 374 ? -25.721 -56.657 17.649 1.00 32.97 374 ALA A CA 1
ATOM 2965 C C . ALA A 1 374 ? -24.883 -57.738 18.367 1.00 32.97 374 ALA A C 1
ATOM 2967 O O . ALA A 1 374 ? -23.670 -57.606 18.498 1.00 32.97 374 ALA A O 1
ATOM 2968 N N . ASP A 1 375 ? -25.538 -58.795 18.860 1.00 35.56 375 ASP A N 1
ATOM 2969 C CA . ASP A 1 375 ? -24.879 -59.957 19.454 1.00 35.56 375 ASP A CA 1
ATOM 2970 C C . ASP A 1 375 ? -25.761 -61.213 19.309 1.00 35.56 375 ASP A C 1
ATOM 2972 O O . ASP A 1 375 ? -26.989 -61.106 19.340 1.00 35.56 375 ASP A O 1
ATOM 2976 N N . ARG A 1 376 ? -25.130 -62.392 19.179 1.00 29.70 376 ARG A N 1
ATOM 2977 C CA . ARG A 1 376 ? -25.690 -63.705 18.748 1.00 29.70 376 ARG A CA 1
ATOM 2978 C C . ARG A 1 376 ? -26.051 -63.853 17.254 1.00 29.70 376 ARG A C 1
ATOM 2980 O O . ARG A 1 376 ? -27.196 -63.653 16.868 1.00 29.70 376 ARG A O 1
ATOM 2987 N N . LEU A 1 377 ? -25.111 -64.389 16.460 1.00 30.77 377 LEU A N 1
ATOM 2988 C CA . LEU A 1 377 ? -25.259 -65.673 15.727 1.00 30.77 377 LEU A CA 1
ATOM 2989 C C . LEU A 1 377 ? -24.039 -65.962 14.824 1.00 30.77 377 LEU A C 1
ATOM 2991 O O . LEU A 1 377 ? -24.005 -65.624 13.645 1.00 30.77 377 LEU A O 1
ATOM 2995 N N . LYS A 1 378 ? -23.042 -66.670 15.373 1.00 31.91 378 LYS A N 1
ATOM 2996 C CA . LYS A 1 378 ? -22.054 -67.436 14.593 1.00 31.91 378 LYS A CA 1
ATOM 2997 C C . LYS A 1 378 ? -22.313 -68.932 14.798 1.00 31.91 378 LYS A C 1
ATOM 2999 O O . LYS A 1 378 ? -21.822 -69.463 15.792 1.00 31.91 378 LYS A O 1
ATOM 3004 N N . LYS A 1 379 ? -23.043 -69.597 13.889 1.00 31.44 379 LYS A N 1
ATOM 3005 C CA . LYS A 1 379 ? -22.899 -71.035 13.541 1.00 31.44 379 LYS A CA 1
ATOM 3006 C C . LYS A 1 379 ? -23.965 -71.515 12.545 1.00 31.44 379 LYS A C 1
ATOM 3008 O O . LYS A 1 379 ? -25.075 -70.999 12.565 1.00 31.44 379 LYS A O 1
ATOM 3013 N N . ASN A 1 380 ? -23.609 -72.576 11.809 1.00 31.11 380 ASN A N 1
ATOM 3014 C CA . ASN A 1 380 ? -24.420 -73.374 10.871 1.00 31.11 380 ASN A CA 1
ATOM 3015 C C . ASN A 1 380 ? -24.852 -72.580 9.613 1.00 31.11 380 ASN A C 1
ATOM 3017 O O . ASN A 1 380 ? -25.391 -71.490 9.726 1.00 31.11 380 ASN A O 1
ATOM 3021 N N . PHE A 1 381 ? -24.644 -73.037 8.376 1.00 30.66 381 PHE A N 1
ATOM 3022 C CA . PHE A 1 381 ? -24.406 -74.396 7.862 1.00 30.66 381 PHE A CA 1
ATOM 3023 C C . PHE A 1 381 ? -23.035 -74.585 7.180 1.00 30.66 381 PHE A C 1
ATOM 3025 O O . PHE A 1 381 ? -22.284 -73.630 6.995 1.00 30.66 381 PHE A O 1
ATOM 3032 N N . GLY A 1 382 ? -22.731 -75.827 6.792 1.00 27.73 382 GLY A N 1
ATOM 3033 C CA . GLY A 1 382 ? -21.655 -76.174 5.860 1.00 27.73 382 GLY A CA 1
ATOM 3034 C C . GLY A 1 382 ? -22.111 -77.229 4.842 1.00 27.73 382 GLY A C 1
ATOM 3035 O O . GLY A 1 382 ? -23.239 -77.705 4.937 1.00 27.73 382 GLY A O 1
ATOM 3036 N N . GLU A 1 383 ? -21.182 -77.604 3.951 1.00 31.47 383 GLU A N 1
ATOM 3037 C CA . GLU A 1 383 ? -21.259 -78.708 2.966 1.00 31.47 383 GLU A CA 1
ATOM 3038 C C . GLU A 1 383 ? -22.166 -78.469 1.728 1.00 31.47 383 GLU A C 1
ATOM 3040 O O . GLU A 1 383 ? -23.193 -77.808 1.826 1.00 31.47 383 GLU A O 1
ATOM 3045 N N . THR A 1 384 ? -21.829 -78.926 0.507 1.00 29.25 384 THR A N 1
ATOM 3046 C CA . THR A 1 384 ? -20.652 -79.697 0.015 1.00 29.25 384 THR A CA 1
ATOM 3047 C C . THR A 1 384 ? -20.325 -79.392 -1.472 1.00 29.25 384 THR A C 1
ATOM 3049 O O . THR A 1 384 ? -21.110 -78.729 -2.143 1.00 29.25 384 THR A O 1
ATOM 3052 N N . TYR A 1 385 ? -19.204 -79.962 -1.966 1.00 27.64 385 TYR A N 1
ATOM 3053 C CA . TYR A 1 385 ? -18.863 -80.376 -3.358 1.00 27.64 385 TYR A CA 1
ATOM 3054 C C . TYR A 1 385 ? -17.611 -79.780 -4.065 1.00 27.64 385 TYR A C 1
ATOM 3056 O O . TYR A 1 385 ? -17.577 -78.639 -4.504 1.00 27.64 385 TYR A O 1
ATOM 3064 N N . ASN A 1 386 ? -16.633 -80.683 -4.252 1.00 29.28 386 ASN A N 1
ATOM 3065 C CA . ASN A 1 386 ? -15.699 -80.907 -5.378 1.00 29.28 386 ASN A CA 1
ATOM 3066 C C . ASN A 1 386 ? -14.667 -79.854 -5.872 1.00 29.28 386 ASN A C 1
ATOM 3068 O O . ASN A 1 386 ? -14.922 -79.025 -6.737 1.00 29.28 386 ASN A O 1
ATOM 3072 N N . SER A 1 387 ? -13.423 -80.093 -5.418 1.00 27.14 387 SER A N 1
ATOM 3073 C CA . SER A 1 387 ? -12.145 -80.278 -6.171 1.00 27.14 387 SER A CA 1
ATOM 3074 C C . SER A 1 387 ? -12.224 -80.702 -7.669 1.00 27.14 387 SER A C 1
ATOM 3076 O O . SER A 1 387 ? -13.292 -81.172 -8.062 1.00 27.14 387 SER A O 1
ATOM 3078 N N . PRO A 1 388 ? -11.115 -80.714 -8.477 1.00 46.53 388 PRO A N 1
ATOM 3079 C CA . PRO A 1 388 ? -9.680 -80.760 -8.091 1.00 46.53 388 PRO A CA 1
ATOM 3080 C C . PRO A 1 388 ? -8.668 -79.906 -8.923 1.00 46.53 388 PRO A C 1
ATOM 3082 O O . PRO A 1 388 ? -9.047 -79.145 -9.804 1.00 46.53 388 PRO A O 1
ATOM 3085 N N . TYR A 1 389 ? -7.363 -80.137 -8.660 1.00 33.06 389 TYR A N 1
ATOM 3086 C CA . TYR A 1 389 ? -6.122 -79.603 -9.284 1.00 33.06 389 TYR A CA 1
ATOM 3087 C C . TYR A 1 389 ? -5.705 -78.158 -8.901 1.00 33.06 389 TYR A C 1
ATOM 3089 O O . TYR A 1 389 ? -6.513 -77.243 -8.939 1.00 33.06 389 TYR A O 1
ATOM 3097 N N . GLY A 1 390 ? -4.441 -77.876 -8.534 1.00 29.61 390 GLY A N 1
ATOM 3098 C CA . GLY A 1 390 ? -3.302 -78.779 -8.282 1.00 29.61 390 GLY A CA 1
ATOM 3099 C C . GLY A 1 390 ? -2.050 -78.078 -7.696 1.00 29.61 390 GLY A C 1
ATOM 3100 O O . GLY A 1 390 ? -1.853 -76.896 -7.928 1.00 29.61 390 GLY A O 1
ATOM 3101 N N . GLN A 1 391 ? -1.268 -78.835 -6.903 1.00 32.56 391 GLN A N 1
ATOM 3102 C CA . GLN A 1 391 ? 0.153 -78.707 -6.453 1.00 32.56 391 GLN A CA 1
ATOM 3103 C C . GLN A 1 391 ? 0.916 -77.353 -6.601 1.00 32.56 391 GLN A C 1
ATOM 3105 O O . GLN A 1 391 ? 0.917 -76.732 -7.650 1.00 32.56 391 GLN A O 1
ATOM 3110 N N . LYS A 1 392 ? 1.567 -76.809 -5.548 1.00 30.44 392 LYS A N 1
ATOM 3111 C CA . LYS A 1 392 ? 2.887 -77.202 -4.952 1.00 30.44 392 LYS A CA 1
ATOM 3112 C C . LYS A 1 392 ? 4.066 -77.114 -5.959 1.00 30.44 392 LYS A C 1
ATOM 3114 O O . LYS A 1 392 ? 3.924 -77.621 -7.058 1.00 30.44 392 LYS A O 1
ATOM 3119 N N . SER A 1 393 ? 5.255 -76.571 -5.645 1.00 29.72 393 SER A N 1
ATOM 3120 C CA . SER A 1 393 ? 5.834 -76.115 -4.356 1.00 29.72 393 SER A CA 1
ATOM 3121 C C . SER A 1 393 ? 7.027 -75.138 -4.511 1.00 29.72 393 SER A C 1
ATOM 3123 O O . SER A 1 393 ? 7.507 -74.878 -5.606 1.00 29.72 393 SER A O 1
ATOM 3125 N N . THR A 1 394 ? 7.538 -74.665 -3.366 1.00 29.95 394 THR A N 1
ATOM 3126 C CA . THR A 1 394 ? 8.896 -74.118 -3.107 1.00 29.95 394 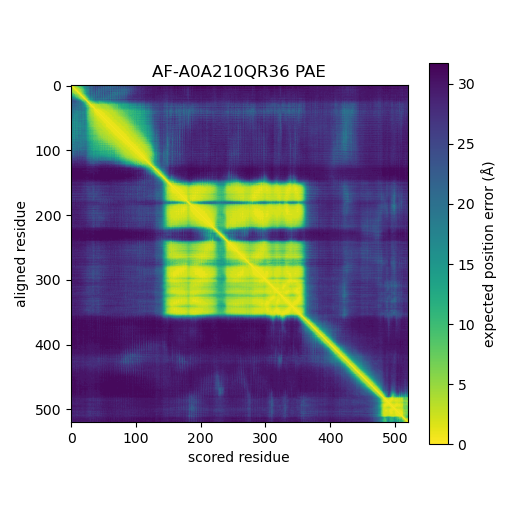THR A CA 1
ATOM 3127 C C . THR A 1 394 ? 10.041 -75.024 -3.647 1.00 29.95 394 THR A C 1
ATOM 3129 O O . THR A 1 394 ? 9.760 -76.183 -3.937 1.00 29.95 394 THR A O 1
ATOM 3132 N N . GLN A 1 395 ? 11.340 -74.660 -3.715 1.00 28.59 395 GLN A N 1
ATOM 3133 C CA . GLN A 1 395 ? 12.158 -73.751 -2.870 1.00 28.59 395 GLN A CA 1
ATOM 3134 C C . GLN A 1 395 ? 13.586 -73.513 -3.463 1.00 28.59 395 GLN A C 1
ATOM 3136 O O . GLN A 1 395 ? 14.098 -74.457 -4.054 1.00 28.59 395 GLN A O 1
ATOM 3141 N N . ARG A 1 396 ? 14.267 -72.377 -3.147 1.00 26.27 396 ARG A N 1
ATOM 3142 C CA . ARG A 1 396 ? 15.758 -72.144 -3.211 1.00 26.27 396 ARG A CA 1
ATOM 3143 C C . ARG A 1 396 ? 16.431 -72.255 -4.616 1.00 26.27 396 ARG A C 1
ATOM 3145 O O . ARG A 1 396 ? 15.809 -72.762 -5.535 1.00 26.27 396 ARG A O 1
ATOM 3152 N N . GLU A 1 397 ? 17.649 -71.767 -4.925 1.00 28.62 397 GLU A N 1
ATOM 3153 C CA . GLU A 1 397 ? 18.644 -70.831 -4.310 1.00 28.62 397 GLU A CA 1
ATOM 3154 C C . GLU A 1 397 ? 19.455 -70.118 -5.461 1.00 28.62 397 GLU A C 1
ATOM 3156 O O . GLU A 1 397 ? 18.980 -70.169 -6.589 1.00 28.62 397 GLU A O 1
ATOM 3161 N N . THR A 1 398 ? 20.588 -69.383 -5.374 1.00 30.08 398 THR A N 1
ATOM 3162 C CA . THR A 1 398 ? 21.820 -69.463 -4.537 1.00 30.08 398 THR A CA 1
ATOM 3163 C C . THR A 1 398 ? 22.545 -68.112 -4.273 1.00 30.08 398 THR A C 1
ATOM 3165 O O . THR A 1 398 ? 22.680 -67.714 -3.118 1.00 30.08 398 THR A O 1
ATOM 3168 N N . ALA A 1 399 ? 23.080 -67.439 -5.305 1.00 27.44 399 ALA A N 1
ATOM 3169 C CA . ALA A 1 399 ? 24.114 -66.380 -5.258 1.00 27.44 399 ALA A CA 1
ATOM 3170 C C . ALA A 1 399 ? 23.990 -65.432 -6.491 1.00 27.44 399 ALA A C 1
ATOM 3172 O O . ALA A 1 399 ? 23.312 -65.790 -7.449 1.00 27.44 399 ALA A O 1
ATOM 3173 N N . THR A 1 400 ? 24.562 -64.216 -6.562 1.00 31.39 400 THR A N 1
ATOM 3174 C CA . THR A 1 400 ? 25.855 -63.735 -6.011 1.00 31.39 400 THR A CA 1
ATOM 3175 C C . THR A 1 400 ? 25.845 -62.212 -5.720 1.00 31.39 400 THR A C 1
ATOM 3177 O O . THR A 1 400 ? 25.054 -61.476 -6.301 1.00 31.39 400 THR A O 1
ATOM 3180 N N . LYS A 1 401 ? 26.729 -61.722 -4.827 1.00 33.19 401 LYS A N 1
ATOM 3181 C CA . LYS A 1 401 ? 27.002 -60.281 -4.545 1.00 33.19 401 LYS A CA 1
ATOM 3182 C C . LYS A 1 401 ? 28.280 -59.808 -5.282 1.00 33.19 401 LYS A C 1
ATOM 3184 O O . LYS A 1 401 ? 29.029 -60.676 -5.726 1.00 33.19 401 LYS A O 1
ATOM 3189 N N . PRO A 1 402 ? 28.564 -58.493 -5.414 1.00 42.84 402 PRO A N 1
ATOM 3190 C CA . PRO A 1 402 ? 29.204 -57.676 -4.347 1.00 42.84 402 PRO A CA 1
ATOM 3191 C C . PRO A 1 402 ? 28.397 -56.383 -4.035 1.00 42.84 402 PRO A C 1
ATOM 3193 O O . PRO A 1 402 ? 27.757 -55.843 -4.925 1.00 42.84 402 PRO A O 1
ATOM 3196 N N . THR A 1 403 ? 28.189 -55.916 -2.790 1.00 30.86 403 THR A N 1
ATOM 3197 C CA . THR A 1 403 ? 29.092 -55.131 -1.888 1.00 30.86 403 THR A CA 1
ATOM 3198 C C . THR A 1 403 ? 29.746 -53.903 -2.536 1.00 30.86 403 THR A C 1
ATOM 3200 O O . THR A 1 403 ? 30.269 -54.029 -3.632 1.00 30.86 403 THR A O 1
ATOM 3203 N N . LYS A 1 404 ? 29.848 -52.720 -1.910 1.00 31.45 404 LYS A N 1
ATOM 3204 C CA . LYS A 1 404 ? 29.737 -52.271 -0.488 1.00 31.45 404 LYS A CA 1
ATOM 3205 C C . LYS A 1 404 ? 28.856 -50.981 -0.430 1.00 31.45 404 LYS A C 1
ATOM 3207 O O . LYS A 1 404 ? 28.325 -50.608 -1.464 1.00 31.45 404 LYS A O 1
ATOM 3212 N N . TYR A 1 405 ? 28.601 -50.253 0.668 1.00 30.27 405 TYR A N 1
ATOM 3213 C CA . TYR A 1 405 ? 29.089 -50.276 2.064 1.00 30.27 405 TYR A CA 1
ATOM 3214 C C . TYR A 1 405 ? 27.921 -49.968 3.051 1.00 30.27 405 TYR A C 1
ATOM 3216 O O . TYR A 1 405 ? 26.812 -50.432 2.808 1.00 30.27 405 TYR A O 1
ATOM 3224 N N . TYR A 1 406 ? 28.157 -49.259 4.167 1.00 32.38 406 TYR A N 1
ATOM 3225 C CA . TYR A 1 406 ? 27.183 -48.858 5.204 1.00 32.38 406 TYR A CA 1
ATOM 3226 C C . TYR A 1 406 ? 27.797 -47.765 6.101 1.00 32.38 406 TYR A C 1
ATOM 3228 O O . TYR A 1 406 ? 28.982 -47.873 6.393 1.00 32.38 406 TYR A O 1
ATOM 3236 N N . GLU A 1 407 ? 26.988 -46.841 6.634 1.00 30.89 407 GLU A N 1
ATOM 3237 C CA . GLU A 1 407 ? 27.040 -46.406 8.050 1.00 30.89 407 GLU A CA 1
ATOM 3238 C C . GLU A 1 407 ? 25.673 -45.797 8.456 1.00 30.89 407 GLU A C 1
ATOM 3240 O O . GLU A 1 407 ? 24.824 -45.573 7.589 1.00 30.89 407 GLU A O 1
ATOM 3245 N N . LYS A 1 408 ? 25.382 -45.646 9.761 1.00 32.81 408 LYS A N 1
ATOM 3246 C CA . LYS A 1 408 ? 24.015 -45.408 10.271 1.00 32.81 408 LYS A CA 1
ATOM 3247 C C . LYS A 1 408 ? 23.965 -44.854 11.708 1.00 32.81 408 LYS A C 1
ATOM 3249 O O . LYS A 1 408 ? 24.437 -45.513 12.627 1.00 32.81 408 LYS A O 1
ATOM 3254 N N . ALA A 1 409 ? 23.234 -43.754 11.905 1.00 30.66 409 ALA A N 1
ATOM 3255 C CA . ALA A 1 409 ? 22.730 -43.231 13.190 1.00 30.66 409 ALA A CA 1
ATOM 3256 C C . ALA A 1 409 ? 21.391 -42.483 12.889 1.00 30.66 409 ALA A C 1
ATOM 3258 O O . ALA A 1 409 ? 21.267 -41.973 11.778 1.00 30.66 409 ALA A O 1
ATOM 3259 N N . GLN A 1 410 ? 20.277 -42.440 13.645 1.00 30.95 410 GLN A N 1
ATOM 3260 C CA . GLN A 1 410 ? 19.947 -42.572 15.083 1.00 30.95 410 GLN A CA 1
ATOM 3261 C C . GLN A 1 410 ? 20.525 -41.445 15.966 1.00 30.95 410 GLN A C 1
ATOM 3263 O O . GLN A 1 410 ? 21.732 -41.276 15.982 1.00 30.95 410 GLN A O 1
ATOM 3268 N N . LEU A 1 411 ? 19.763 -40.651 16.738 1.00 30.47 411 LEU A N 1
ATOM 3269 C CA . LEU A 1 411 ? 18.303 -40.512 16.971 1.00 30.47 411 LEU A CA 1
ATOM 3270 C C . LEU A 1 411 ? 17.975 -38.991 17.151 1.00 30.47 411 LEU A C 1
ATOM 3272 O O . LEU A 1 411 ? 18.900 -38.189 17.105 1.00 30.47 411 LEU A O 1
ATOM 3276 N N . ASP A 1 412 ? 16.754 -38.470 17.362 1.00 26.89 412 ASP A N 1
ATOM 3277 C CA . ASP A 1 412 ? 15.385 -39.026 17.438 1.00 26.89 412 ASP A CA 1
ATOM 3278 C C . ASP A 1 412 ? 14.333 -37.942 17.047 1.00 26.89 412 ASP A C 1
ATOM 3280 O O . ASP A 1 412 ? 14.666 -36.918 16.451 1.00 26.89 412 ASP A O 1
ATOM 3284 N N . ARG A 1 413 ? 13.054 -38.145 17.392 1.00 36.91 413 ARG A N 1
ATOM 3285 C CA . ARG A 1 413 ? 11.924 -37.215 17.240 1.00 36.91 413 ARG A CA 1
ATOM 3286 C C . ARG A 1 413 ? 11.661 -36.402 18.512 1.00 36.91 413 ARG A C 1
ATOM 3288 O O . ARG A 1 413 ? 11.446 -36.996 19.562 1.00 36.91 413 ARG A O 1
ATOM 3295 N N . ASN A 1 414 ? 11.512 -35.080 18.384 1.00 30.81 414 ASN A N 1
ATOM 3296 C CA . ASN A 1 414 ? 10.537 -34.263 19.133 1.00 30.81 414 ASN A CA 1
ATOM 3297 C C . ASN A 1 414 ? 10.577 -32.804 18.649 1.00 30.81 414 ASN A C 1
ATOM 3299 O O . ASN A 1 414 ? 11.594 -32.143 18.806 1.00 30.81 414 ASN A O 1
ATOM 3303 N N . PHE A 1 415 ? 9.468 -32.290 18.106 1.00 28.56 415 PHE A N 1
ATOM 3304 C CA . PHE A 1 415 ? 9.265 -30.850 17.892 1.00 28.56 415 PHE A CA 1
ATOM 3305 C C . PHE A 1 415 ? 7.770 -30.509 17.962 1.00 28.56 415 PHE A C 1
ATOM 3307 O O . PHE A 1 415 ? 7.024 -30.659 16.994 1.00 28.56 415 PHE A O 1
ATOM 3314 N N . THR A 1 416 ? 7.323 -30.066 19.134 1.00 33.12 416 THR A N 1
ATOM 3315 C CA . THR A 1 416 ? 5.995 -29.481 19.364 1.00 33.12 416 THR A CA 1
ATOM 3316 C C . THR A 1 416 ? 6.052 -27.976 19.111 1.00 33.12 416 THR A C 1
ATOM 3318 O O . THR A 1 416 ? 6.876 -27.278 19.695 1.00 33.12 416 THR A O 1
ATOM 3321 N N . SER A 1 417 ? 5.180 -27.455 18.247 1.00 35.91 417 SER A N 1
ATOM 3322 C CA . SER A 1 417 ? 5.143 -26.021 17.932 1.00 35.91 417 SER A CA 1
ATOM 3323 C C . SER A 1 417 ? 4.510 -25.196 19.068 1.00 35.91 417 SER A C 1
ATOM 3325 O O . SER A 1 417 ? 3.422 -25.559 19.524 1.00 35.91 417 SER A O 1
ATOM 3327 N N . PRO A 1 418 ? 5.112 -24.067 19.491 1.00 36.25 418 PRO A N 1
ATOM 3328 C CA . PRO A 1 418 ? 4.459 -23.109 20.384 1.00 36.25 418 PRO A CA 1
ATOM 3329 C C . PRO A 1 418 ? 3.374 -22.290 19.646 1.00 36.25 418 PRO A C 1
ATOM 3331 O O . PRO A 1 418 ? 3.409 -22.173 18.416 1.00 36.25 418 PRO A O 1
ATOM 3334 N N . PRO A 1 419 ? 2.384 -21.725 20.365 1.00 39.53 419 PRO A N 1
ATOM 3335 C CA . PRO A 1 419 ? 1.265 -21.001 19.764 1.00 39.53 419 PRO A CA 1
ATOM 3336 C C . PRO A 1 419 ? 1.627 -19.570 19.333 1.00 39.53 419 PRO A C 1
ATOM 3338 O O . PRO A 1 419 ? 2.470 -18.911 19.934 1.00 39.53 419 PRO A O 1
ATOM 3341 N N . ARG A 1 420 ? 0.914 -19.050 18.323 1.00 37.16 420 ARG A N 1
ATOM 3342 C CA . ARG A 1 420 ? 0.951 -17.626 17.953 1.00 37.16 420 ARG A CA 1
ATOM 3343 C C . ARG A 1 420 ? 0.079 -16.799 18.903 1.00 37.16 420 ARG A C 1
ATOM 3345 O O . ARG A 1 420 ? -1.148 -16.867 18.804 1.00 37.16 420 ARG A O 1
ATOM 3352 N N . GLU A 1 421 ? 0.689 -15.968 19.743 1.00 33.31 421 GLU A N 1
ATOM 3353 C CA . GLU A 1 421 ? -0.005 -14.809 20.321 1.00 33.31 421 GLU A CA 1
ATOM 3354 C C . GLU A 1 421 ? -0.057 -13.637 19.322 1.00 33.31 421 GLU A C 1
ATOM 3356 O O . GLU A 1 421 ? 0.548 -13.681 18.247 1.00 33.31 421 GLU A O 1
ATOM 3361 N N . LYS A 1 422 ? -0.860 -12.614 19.635 1.00 38.97 422 LYS A N 1
ATOM 3362 C CA . LYS A 1 422 ? -1.150 -11.484 18.743 1.00 38.97 422 LYS A CA 1
ATOM 3363 C C . LYS A 1 422 ? -0.594 -10.189 19.315 1.00 38.97 422 LYS A C 1
ATOM 3365 O O . LYS A 1 422 ? -0.847 -9.883 20.479 1.00 38.97 422 LYS A O 1
ATOM 3370 N N . TYR A 1 423 ? 0.061 -9.401 18.472 1.00 32.62 423 TYR A N 1
ATOM 3371 C CA . TYR A 1 423 ? 0.413 -8.028 18.807 1.00 32.62 423 TYR A CA 1
ATOM 3372 C C . TYR A 1 423 ? -0.832 -7.132 18.803 1.00 32.62 423 TYR A C 1
ATOM 3374 O O . TYR A 1 423 ? -1.729 -7.288 17.975 1.00 32.62 423 TYR A O 1
ATOM 3382 N N . TYR A 1 424 ? -0.859 -6.204 19.752 1.00 32.31 424 TYR A N 1
ATOM 3383 C CA . TYR A 1 424 ? -1.782 -5.077 19.844 1.00 32.31 424 TYR A CA 1
ATOM 3384 C C . TYR A 1 424 ? -0.884 -3.876 20.143 1.00 32.31 424 TYR A C 1
ATOM 3386 O O . TYR A 1 424 ? -0.296 -3.822 21.225 1.00 32.31 424 TYR A O 1
ATOM 3394 N N . ASN A 1 425 ? -0.711 -2.963 19.188 1.00 35.81 425 ASN A N 1
ATOM 3395 C CA . ASN A 1 425 ? 0.119 -1.781 19.405 1.00 35.81 425 ASN A CA 1
ATOM 3396 C C . ASN A 1 425 ? -0.703 -0.704 20.119 1.00 35.81 425 ASN A C 1
ATOM 3398 O O . ASN A 1 425 ? -1.775 -0.327 19.654 1.00 35.81 425 ASN A O 1
ATOM 3402 N N . GLY A 1 426 ? -0.187 -0.212 21.246 1.00 28.22 426 GLY A N 1
ATOM 3403 C CA . GLY A 1 426 ? -0.653 1.011 21.894 1.00 28.22 426 GLY A CA 1
ATOM 3404 C C . GLY A 1 426 ? 0.412 2.091 21.735 1.00 28.22 426 GLY A C 1
ATOM 3405 O O . GLY A 1 426 ? 1.518 1.940 22.250 1.00 28.22 426 GLY A O 1
ATOM 3406 N N . SER A 1 427 ? 0.104 3.157 21.002 1.00 31.05 427 SER A N 1
ATOM 3407 C CA . SER A 1 427 ? 1.032 4.251 20.704 1.00 31.05 427 SER A CA 1
ATOM 3408 C C . SER A 1 427 ? 1.101 5.257 21.860 1.00 31.05 427 SER A C 1
ATOM 3410 O O . SER A 1 427 ? 0.119 5.926 22.179 1.00 31.05 427 SER A O 1
ATOM 3412 N N . HIS A 1 428 ? 2.273 5.375 22.494 1.00 31.73 428 HIS A N 1
ATOM 3413 C CA . HIS A 1 428 ? 2.571 6.350 23.553 1.00 31.73 428 HIS A CA 1
ATOM 3414 C C . HIS A 1 428 ? 4.040 6.814 23.484 1.00 31.73 428 HIS A C 1
ATOM 3416 O O . HIS A 1 428 ? 4.944 6.112 23.924 1.00 31.73 428 HIS A O 1
ATOM 3422 N N . THR A 1 429 ? 4.266 8.013 22.947 1.00 33.66 429 THR A N 1
ATOM 3423 C CA . THR A 1 429 ? 5.284 9.027 23.321 1.00 33.66 429 THR A CA 1
ATOM 3424 C C . THR A 1 429 ? 5.053 10.243 22.405 1.00 33.66 429 THR A C 1
ATOM 3426 O O . THR A 1 429 ? 4.424 10.119 21.360 1.00 33.66 429 THR A O 1
ATOM 3429 N N . GLY A 1 430 ? 5.459 11.470 22.725 1.00 30.16 430 GLY A N 1
ATOM 3430 C CA . GLY A 1 430 ? 6.215 11.960 23.881 1.00 30.16 430 GLY A CA 1
ATOM 3431 C C . GLY A 1 430 ? 7.162 13.063 23.402 1.00 30.16 430 GLY A C 1
ATOM 3432 O O . GLY A 1 430 ? 8.045 12.794 22.597 1.00 30.16 430 GLY A O 1
ATOM 3433 N N . LYS A 1 431 ? 6.932 14.316 23.810 1.00 36.94 431 LYS A N 1
ATOM 3434 C CA . LYS A 1 431 ? 7.608 15.490 23.225 1.00 36.94 431 LYS A CA 1
ATOM 3435 C C . LYS A 1 431 ? 8.942 15.840 23.903 1.00 36.94 431 LYS A C 1
ATOM 3437 O O . LYS A 1 431 ? 9.103 15.604 25.093 1.00 36.94 431 LYS A O 1
ATOM 3442 N N . ASN A 1 432 ? 9.765 16.566 23.138 1.00 33.41 432 ASN A N 1
ATOM 3443 C CA . ASN A 1 432 ? 10.908 17.406 23.527 1.00 33.41 432 ASN A CA 1
ATOM 3444 C C . ASN A 1 432 ? 12.184 16.711 24.042 1.00 33.41 432 ASN A C 1
ATOM 3446 O O . ASN A 1 432 ? 12.184 16.059 25.079 1.00 33.41 432 ASN A O 1
ATOM 3450 N N . TYR A 1 433 ? 13.306 17.041 23.395 1.00 30.92 433 TYR A N 1
ATOM 3451 C CA . TYR A 1 433 ? 14.459 17.659 24.066 1.00 30.92 433 TYR A CA 1
ATOM 3452 C C . TYR A 1 433 ? 15.123 18.672 23.113 1.00 30.92 433 TYR A C 1
ATOM 3454 O O . TYR A 1 433 ? 14.736 18.760 21.947 1.00 30.92 433 TYR A O 1
ATOM 3462 N N . GLU A 1 434 ? 16.037 19.496 23.627 1.00 33.59 434 GLU A N 1
ATOM 3463 C CA . GLU A 1 434 ? 16.285 20.849 23.113 1.00 33.59 434 GLU A CA 1
ATOM 3464 C C . GLU A 1 434 ? 17.788 21.162 22.928 1.00 33.59 434 GLU A C 1
ATOM 3466 O O . GLU A 1 434 ? 18.613 20.793 23.757 1.00 33.59 434 GLU A O 1
ATOM 3471 N N . GLU A 1 435 ? 18.083 21.898 21.850 1.00 33.53 435 GLU A N 1
ATOM 3472 C CA . GLU A 1 435 ? 19.208 22.833 21.648 1.00 33.53 435 GLU A CA 1
ATOM 3473 C C . GLU A 1 435 ? 20.710 22.435 21.546 1.00 33.53 435 GLU A C 1
ATOM 3475 O O . GLU A 1 435 ? 21.216 21.439 22.050 1.00 33.53 435 GLU A O 1
ATOM 3480 N N . LEU A 1 436 ? 21.423 23.380 20.901 1.00 31.64 436 LEU A N 1
ATOM 3481 C CA . LEU A 1 436 ? 22.846 23.752 21.012 1.00 31.64 436 LEU A CA 1
ATOM 3482 C C . LEU A 1 436 ? 23.965 22.813 20.505 1.00 31.64 436 LEU A C 1
ATOM 3484 O O . LEU A 1 436 ? 24.577 22.058 21.261 1.00 31.64 436 LEU A O 1
ATOM 3488 N N . ARG A 1 437 ? 24.469 23.138 19.298 1.00 28.73 437 ARG A N 1
ATOM 3489 C CA . ARG A 1 437 ? 25.883 23.559 19.142 1.00 28.73 437 ARG A CA 1
ATOM 3490 C C . ARG A 1 437 ? 26.153 24.424 17.901 1.00 28.73 437 ARG A C 1
ATOM 3492 O O . ARG A 1 437 ? 25.702 24.121 16.804 1.00 28.73 437 ARG A O 1
ATOM 3499 N N . SER A 1 438 ? 26.953 25.472 18.096 1.00 32.50 438 SER A N 1
ATOM 3500 C CA . SER A 1 438 ? 27.676 26.231 17.062 1.00 32.50 438 SER A CA 1
ATOM 3501 C C . SER A 1 438 ? 29.080 25.600 16.836 1.00 32.50 438 SER A C 1
ATOM 3503 O O . SER A 1 438 ? 29.392 24.598 17.480 1.00 32.50 438 SER A O 1
ATOM 3505 N N . HIS A 1 439 ? 29.987 26.042 15.952 1.00 32.75 439 HIS A N 1
ATOM 3506 C CA . HIS A 1 439 ? 30.189 27.323 15.247 1.00 32.75 439 HIS A CA 1
ATOM 3507 C C . HIS A 1 439 ? 31.095 27.115 13.995 1.00 32.75 439 HIS A C 1
ATOM 3509 O O . HIS A 1 439 ? 31.555 26.001 13.760 1.00 32.75 439 HIS A O 1
ATOM 3515 N N . ASN A 1 440 ? 31.453 28.217 13.311 1.00 28.55 440 ASN A N 1
ATOM 3516 C CA . ASN A 1 440 ? 32.513 28.387 12.284 1.00 28.55 440 ASN A CA 1
ATOM 3517 C C . ASN A 1 440 ? 32.223 27.968 10.819 1.00 28.55 440 ASN A C 1
ATOM 3519 O O . ASN A 1 440 ? 31.532 26.985 10.591 1.00 28.55 440 ASN A O 1
ATOM 3523 N N . ALA A 1 441 ? 32.796 28.614 9.783 1.00 30.11 441 ALA A N 1
ATOM 3524 C CA . ALA A 1 441 ? 33.324 29.992 9.638 1.00 30.11 441 ALA A CA 1
ATOM 3525 C C . ALA A 1 441 ? 33.686 30.311 8.154 1.00 30.11 441 ALA A C 1
ATOM 3527 O O . ALA A 1 441 ? 33.827 29.403 7.344 1.00 30.11 441 ALA A O 1
ATOM 3528 N N . VAL A 1 442 ? 33.974 31.595 7.886 1.00 29.94 442 VAL A N 1
ATOM 3529 C CA . VAL A 1 442 ? 34.737 32.171 6.747 1.00 29.94 442 VAL A CA 1
ATOM 3530 C C . VAL A 1 442 ? 34.057 32.318 5.368 1.00 29.94 442 VAL A C 1
ATOM 3532 O O . VAL A 1 442 ? 33.363 31.464 4.835 1.00 29.94 442 VAL A O 1
ATOM 3535 N N . GLU A 1 443 ? 34.334 33.504 4.834 1.00 29.95 443 GLU A N 1
ATOM 3536 C CA . GLU A 1 443 ? 34.011 34.180 3.581 1.00 29.95 443 GLU A CA 1
ATOM 3537 C C . GLU A 1 443 ? 34.433 33.468 2.278 1.00 29.95 443 GLU A C 1
ATOM 3539 O O . GLU A 1 443 ? 35.446 32.777 2.241 1.00 29.95 443 GLU A O 1
ATOM 3544 N N . ALA A 1 444 ? 33.784 33.838 1.163 1.00 30.95 444 ALA A N 1
ATOM 3545 C CA . ALA A 1 444 ? 34.475 34.407 -0.009 1.00 30.95 444 ALA A CA 1
ATOM 3546 C C . ALA A 1 444 ? 33.489 35.160 -0.934 1.00 30.95 444 ALA A C 1
ATOM 3548 O O . ALA A 1 444 ? 32.290 34.885 -0.939 1.00 30.95 444 ALA A O 1
ATOM 3549 N N . ARG A 1 445 ? 33.987 36.116 -1.733 1.00 31.81 445 ARG A N 1
ATOM 3550 C CA . ARG A 1 445 ? 33.218 36.853 -2.763 1.00 31.81 445 ARG A CA 1
ATOM 3551 C C . ARG A 1 445 ? 33.606 36.351 -4.160 1.00 31.81 445 ARG A C 1
ATOM 3553 O O . ARG A 1 445 ? 34.789 36.132 -4.395 1.00 31.81 445 ARG A O 1
ATOM 3560 N N . GLY A 1 446 ? 32.665 36.258 -5.105 1.00 27.84 446 GLY A N 1
ATOM 3561 C CA . GLY A 1 446 ? 32.991 35.877 -6.490 1.00 27.84 446 GLY A CA 1
ATOM 3562 C C . GLY A 1 446 ? 31.847 36.032 -7.498 1.00 27.84 446 GLY A C 1
ATOM 3563 O O . GLY A 1 446 ? 30.989 35.163 -7.600 1.00 27.84 446 GLY A O 1
ATOM 3564 N N . SER A 1 447 ? 31.836 37.141 -8.243 1.00 31.88 447 SER A N 1
ATOM 3565 C CA . SER A 1 447 ? 30.986 37.440 -9.418 1.00 31.88 447 SER A CA 1
ATOM 3566 C C . SER A 1 447 ? 31.406 38.802 -10.008 1.00 31.88 447 SER A C 1
ATOM 3568 O O . SER A 1 447 ? 32.000 39.582 -9.258 1.00 31.88 447 SER A O 1
ATOM 3570 N N . PRO A 1 448 ? 31.059 39.167 -11.263 1.00 49.19 448 PRO A N 1
ATOM 3571 C CA . PRO A 1 448 ? 30.412 38.389 -12.333 1.00 49.19 448 PRO A CA 1
ATOM 3572 C C . PRO A 1 448 ? 31.220 38.393 -13.658 1.00 49.19 448 PRO A C 1
ATOM 3574 O O . PRO A 1 448 ? 32.219 39.097 -13.782 1.00 49.19 448 PRO A O 1
ATOM 3577 N N . VAL A 1 449 ? 30.711 37.726 -14.704 1.00 34.03 449 VAL A N 1
ATOM 3578 C CA . VAL A 1 449 ? 30.918 38.146 -16.108 1.00 34.03 449 VAL A CA 1
ATOM 3579 C C . VAL A 1 449 ? 29.585 38.029 -16.862 1.00 34.03 449 VAL A C 1
ATOM 3581 O O . VAL A 1 449 ? 28.864 37.048 -16.699 1.00 34.03 449 VAL A O 1
ATOM 3584 N N . HIS A 1 450 ? 29.240 39.042 -17.660 1.00 32.62 450 HIS A N 1
ATOM 3585 C CA . HIS A 1 450 ? 28.057 39.045 -18.530 1.00 32.62 450 HIS A CA 1
ATOM 3586 C C . HIS A 1 450 ? 28.262 38.192 -19.788 1.00 32.62 450 HIS A C 1
ATOM 3588 O O . HIS A 1 450 ? 29.360 38.161 -20.335 1.00 32.62 450 HIS A O 1
ATOM 3594 N N . LEU A 1 451 ? 27.160 37.717 -20.376 1.00 29.22 451 LEU A N 1
ATOM 3595 C CA . LEU A 1 451 ? 26.945 37.894 -21.816 1.00 29.22 451 LEU A CA 1
ATOM 3596 C C . LEU A 1 451 ? 25.454 38.126 -22.112 1.00 29.22 451 LEU A C 1
ATOM 3598 O O . LEU A 1 451 ? 24.580 37.708 -21.356 1.00 29.22 451 LEU A O 1
ATOM 3602 N N . THR A 1 452 ? 25.176 38.883 -23.169 1.00 31.12 452 THR A N 1
ATOM 3603 C CA . THR A 1 452 ? 23.844 39.367 -23.561 1.00 31.12 452 THR A CA 1
ATOM 3604 C C . THR A 1 452 ? 23.269 38.545 -24.715 1.00 31.12 452 THR A C 1
ATOM 3606 O O . THR A 1 452 ? 24.030 37.968 -25.486 1.00 31.12 452 THR A O 1
ATOM 3609 N N . THR A 1 453 ? 21.944 38.570 -24.921 1.00 30.31 453 THR A N 1
ATOM 3610 C CA . THR A 1 453 ? 21.356 39.091 -26.181 1.00 30.31 453 THR A CA 1
ATOM 3611 C C . THR A 1 453 ? 19.818 39.202 -26.177 1.00 30.31 453 THR A C 1
ATOM 3613 O O . THR A 1 453 ? 19.107 38.422 -25.560 1.00 30.31 453 THR A O 1
ATOM 3616 N N . HIS A 1 454 ? 19.355 40.236 -26.886 1.00 29.34 454 HIS A N 1
ATOM 3617 C CA . HIS A 1 454 ? 18.052 40.481 -27.526 1.00 29.34 454 HIS A CA 1
ATOM 3618 C C . HIS A 1 454 ? 16.727 39.926 -26.965 1.00 29.34 454 HIS A C 1
ATOM 3620 O O . HIS A 1 454 ? 16.318 38.798 -27.215 1.00 29.34 454 HIS A O 1
ATOM 3626 N N . SER A 1 455 ? 15.941 40.873 -26.444 1.00 29.73 455 SER A N 1
ATOM 3627 C CA . SER A 1 455 ? 14.491 40.934 -26.665 1.00 29.73 455 SER A CA 1
ATOM 3628 C C . SER A 1 455 ? 14.159 41.222 -28.140 1.00 29.73 455 SER A C 1
ATOM 3630 O O . SER A 1 455 ? 14.826 42.045 -28.775 1.00 29.73 455 SER A O 1
ATOM 3632 N N . SER A 1 456 ? 13.075 40.631 -28.648 1.00 29.97 456 SER A N 1
ATOM 3633 C CA . SER A 1 456 ? 12.254 41.203 -29.721 1.00 29.97 456 SER A CA 1
ATOM 3634 C C . SER A 1 456 ? 10.777 40.878 -29.457 1.00 29.97 456 SER A C 1
ATOM 3636 O O . SER A 1 456 ? 10.441 39.779 -29.022 1.00 29.97 456 SER A O 1
ATOM 3638 N N . ASN A 1 457 ? 9.890 41.862 -29.634 1.00 32.06 457 ASN A N 1
ATOM 3639 C CA . ASN A 1 457 ? 8.491 41.773 -29.206 1.00 32.06 457 ASN A CA 1
ATOM 3640 C C . ASN A 1 457 ? 7.574 42.497 -30.208 1.00 32.06 457 ASN A C 1
ATOM 3642 O O . ASN A 1 457 ? 7.514 43.721 -30.191 1.00 32.06 457 ASN A O 1
ATOM 3646 N N . TYR A 1 458 ? 6.906 41.741 -31.085 1.00 31.89 458 TYR A N 1
ATOM 3647 C CA . TYR A 1 458 ? 5.804 42.134 -31.984 1.00 31.89 458 TYR A CA 1
ATOM 3648 C C . TYR A 1 458 ? 5.179 40.837 -32.547 1.00 31.89 458 TYR A C 1
ATOM 3650 O O . TYR A 1 458 ? 5.899 39.867 -32.756 1.00 31.89 458 TYR A O 1
ATOM 3658 N N . GLY A 1 459 ? 3.881 40.734 -32.842 1.00 28.03 459 GLY A N 1
ATOM 3659 C CA . GLY A 1 459 ? 2.779 41.682 -32.653 1.00 28.03 459 GLY A CA 1
ATOM 3660 C C . GLY A 1 459 ? 1.426 40.989 -32.910 1.00 28.03 459 GLY A C 1
ATOM 3661 O O . GLY A 1 459 ? 1.383 39.919 -33.512 1.00 28.03 459 GLY A O 1
ATOM 3662 N N . SER A 1 460 ? 0.322 41.568 -32.430 1.00 33.47 460 SER A N 1
ATOM 3663 C CA . SER A 1 460 ? -1.016 40.946 -32.497 1.00 33.47 460 SER A CA 1
ATOM 3664 C C . SER A 1 460 ? -1.707 41.124 -33.857 1.00 33.47 460 SER A C 1
ATOM 3666 O O . SER A 1 460 ? -1.543 42.163 -34.502 1.00 33.47 460 SER A O 1
ATOM 3668 N N . ARG A 1 461 ? -2.548 40.157 -34.260 1.00 28.39 461 ARG A N 1
ATOM 3669 C CA . ARG A 1 461 ? -3.550 40.346 -35.323 1.00 28.39 461 ARG A CA 1
ATOM 3670 C C . ARG A 1 461 ? -4.769 39.425 -35.152 1.00 28.39 461 ARG A C 1
ATOM 3672 O O . ARG A 1 461 ? -4.638 38.208 -35.210 1.00 28.39 461 ARG A O 1
ATOM 3679 N N . HIS A 1 462 ? -5.948 40.024 -34.979 1.00 32.69 462 HIS A N 1
ATOM 3680 C CA . HIS A 1 462 ? -7.255 39.375 -35.165 1.00 32.69 462 HIS A CA 1
ATOM 3681 C C . HIS A 1 462 ? -7.685 39.437 -36.643 1.00 32.69 462 HIS A C 1
ATOM 3683 O O . HIS A 1 462 ? -7.221 40.324 -37.358 1.00 32.69 462 HIS A O 1
ATOM 3689 N N . GLU A 1 463 ? -8.570 38.522 -37.060 1.00 32.91 463 GLU A N 1
ATOM 3690 C CA . GLU A 1 463 ? -9.794 38.699 -37.887 1.00 32.91 463 GLU A CA 1
ATOM 3691 C C . GLU A 1 463 ? -10.410 37.288 -38.174 1.00 32.91 463 GLU A C 1
ATOM 3693 O O . GLU A 1 463 ? -9.731 36.293 -37.898 1.00 32.91 463 GLU A O 1
ATOM 3698 N N . PRO A 1 464 ? -11.696 37.138 -38.584 1.00 53.00 464 PRO A N 1
ATOM 3699 C CA . PRO A 1 464 ? -12.520 35.999 -38.141 1.00 53.00 464 PRO A CA 1
ATOM 3700 C C . PRO A 1 464 ? -13.324 35.260 -39.250 1.00 53.00 464 PRO A C 1
ATOM 3702 O O . PRO A 1 464 ? -13.125 35.468 -40.443 1.00 53.00 464 PRO A O 1
ATOM 3705 N N . TYR A 1 465 ? -14.299 34.450 -38.801 1.00 30.86 465 TYR A N 1
ATOM 3706 C CA . TYR A 1 465 ? -15.351 33.710 -39.532 1.00 30.86 465 TYR A CA 1
ATOM 3707 C C . TYR A 1 465 ? -14.990 32.338 -40.129 1.00 30.86 465 TYR A C 1
ATOM 3709 O O . TYR A 1 465 ? -13.902 32.103 -40.640 1.00 30.86 465 TYR A O 1
ATOM 3717 N N . GLY A 1 466 ? -15.956 31.411 -40.038 1.00 28.84 466 GLY A N 1
ATOM 3718 C CA . GLY A 1 466 ? -15.795 30.002 -40.424 1.00 28.84 466 GLY A CA 1
ATOM 3719 C C . GLY A 1 466 ? -16.971 29.101 -40.021 1.00 28.84 466 GLY A C 1
ATOM 3720 O O . GLY A 1 466 ? -16.762 27.993 -39.536 1.00 28.84 466 GLY A O 1
ATOM 3721 N N . THR A 1 467 ? -18.216 29.569 -40.153 1.00 31.67 467 THR A N 1
ATOM 3722 C CA . THR A 1 467 ? -19.411 28.786 -39.789 1.00 31.67 467 THR A CA 1
ATOM 3723 C C . THR A 1 467 ? -19.601 27.613 -40.754 1.00 31.67 467 THR A C 1
ATOM 3725 O O . THR A 1 467 ? -19.731 27.837 -41.953 1.00 31.67 467 THR A O 1
ATOM 3728 N N . THR A 1 468 ? -19.668 26.369 -40.267 1.00 30.36 468 THR A N 1
ATOM 3729 C CA . THR A 1 468 ? -20.085 25.210 -41.083 1.00 30.36 468 THR A CA 1
ATOM 3730 C C . THR A 1 468 ? -20.962 24.266 -40.271 1.00 30.36 468 THR A C 1
ATOM 3732 O O . THR A 1 468 ? -20.527 23.694 -39.276 1.00 30.36 468 THR A O 1
ATOM 3735 N N . THR A 1 469 ? -22.203 24.089 -40.719 1.00 29.92 469 THR A N 1
ATOM 3736 C CA . THR A 1 469 ? -23.152 23.110 -40.176 1.00 29.92 469 THR A CA 1
ATOM 3737 C C . THR A 1 469 ? -22.993 21.790 -40.924 1.00 29.92 469 THR A C 1
ATOM 3739 O O . THR A 1 469 ? -23.132 21.774 -42.146 1.00 29.92 469 THR A O 1
ATOM 3742 N N . GLN A 1 470 ? -22.781 20.673 -40.227 1.00 27.69 470 GLN A N 1
ATOM 3743 C CA . GLN A 1 470 ? -23.000 19.339 -40.798 1.00 27.69 470 GLN A CA 1
ATOM 3744 C C . GLN A 1 470 ? -23.505 18.349 -39.742 1.00 27.69 470 GLN A C 1
ATOM 3746 O O . GLN A 1 470 ? -23.459 18.617 -38.543 1.00 27.69 470 GLN A O 1
ATOM 3751 N N . THR A 1 471 ? -24.107 17.259 -40.211 1.00 27.06 471 THR A N 1
ATOM 3752 C CA . THR A 1 471 ? -25.165 16.537 -39.492 1.00 27.06 471 THR A CA 1
ATOM 3753 C C . THR A 1 471 ? -24.789 15.112 -39.098 1.00 27.06 471 THR A C 1
ATOM 3755 O O . THR A 1 471 ? -24.234 14.387 -39.914 1.00 27.06 471 THR A O 1
ATOM 3758 N N . ASN A 1 472 ? -25.221 14.720 -37.895 1.00 28.06 472 ASN A N 1
ATOM 3759 C CA . ASN A 1 472 ? -25.530 13.366 -37.413 1.00 28.06 472 ASN A CA 1
ATOM 3760 C C . ASN A 1 472 ? -24.823 12.157 -38.055 1.00 28.06 472 ASN A C 1
ATOM 3762 O O . ASN A 1 472 ? -25.162 11.746 -39.161 1.00 28.06 472 ASN A O 1
ATOM 3766 N N . TYR A 1 473 ? -24.100 11.411 -37.217 1.00 27.61 473 TYR A N 1
ATOM 3767 C CA . TYR A 1 473 ? -24.322 9.964 -37.117 1.00 27.61 473 TYR A CA 1
ATOM 3768 C C . TYR A 1 473 ? -24.495 9.569 -35.645 1.00 27.61 473 TYR A C 1
ATOM 3770 O O . TYR A 1 473 ? -23.835 10.127 -34.771 1.00 27.61 473 TYR A O 1
ATOM 3778 N N . HIS A 1 474 ? -25.419 8.646 -35.367 1.00 29.38 474 HIS A N 1
ATOM 3779 C CA . HIS A 1 474 ? -25.687 8.159 -34.012 1.00 29.38 474 HIS A CA 1
ATOM 3780 C C . HIS A 1 474 ? -24.609 7.168 -33.551 1.00 29.38 474 HIS A C 1
ATOM 3782 O O . HIS A 1 474 ? -24.317 6.198 -34.250 1.00 29.38 474 HIS A O 1
ATOM 3788 N N . GLN A 1 475 ? -24.121 7.356 -32.326 1.00 28.62 475 GLN A N 1
ATOM 3789 C CA . GLN A 1 475 ? -23.705 6.269 -31.440 1.00 28.62 475 GLN A CA 1
ATOM 3790 C C . GLN A 1 475 ? -24.297 6.545 -30.055 1.00 28.62 475 GLN A C 1
ATOM 3792 O O . GLN A 1 475 ? -24.314 7.691 -29.599 1.00 28.62 475 GLN A O 1
ATOM 3797 N N . ASP A 1 476 ? -24.838 5.510 -29.416 1.00 31.70 476 ASP A N 1
ATOM 3798 C CA . ASP A 1 476 ? -25.703 5.679 -28.250 1.00 31.70 476 ASP A CA 1
ATOM 3799 C C . ASP A 1 476 ? -24.911 5.939 -26.966 1.00 31.70 476 ASP A C 1
ATOM 3801 O O . ASP A 1 476 ? -24.487 5.031 -26.250 1.00 31.70 476 ASP A O 1
ATOM 3805 N N . VAL A 1 477 ? -24.751 7.223 -26.646 1.00 29.45 477 VAL A N 1
ATOM 3806 C CA . VAL A 1 477 ? -24.342 7.662 -25.311 1.00 29.45 477 VAL A CA 1
ATOM 3807 C C . VAL A 1 477 ? -25.487 7.375 -24.343 1.00 29.45 477 VAL A C 1
ATOM 3809 O O . VAL A 1 477 ? -26.529 8.034 -24.389 1.00 29.45 477 VAL A O 1
ATOM 3812 N N . VAL A 1 478 ? -25.275 6.415 -23.439 1.00 32.72 478 VAL A N 1
ATOM 3813 C CA . VAL A 1 478 ? -26.175 6.144 -22.313 1.00 32.72 478 VAL A CA 1
ATOM 3814 C C . VAL A 1 478 ? -26.300 7.416 -21.474 1.00 32.72 478 VAL A C 1
ATOM 3816 O O . VAL A 1 478 ? -25.393 7.794 -20.735 1.00 32.72 478 VAL A O 1
ATOM 3819 N N . ARG A 1 479 ? -27.434 8.108 -21.604 1.00 28.64 479 ARG A N 1
ATOM 3820 C CA . ARG A 1 479 ? -27.761 9.244 -20.742 1.00 28.64 479 ARG A CA 1
ATOM 3821 C C . ARG A 1 479 ? -28.058 8.709 -19.346 1.00 28.64 479 ARG A C 1
ATOM 3823 O O . ARG A 1 479 ? -28.976 7.911 -19.188 1.00 28.64 479 ARG A O 1
ATOM 3830 N N . HIS A 1 480 ? -27.342 9.205 -18.339 1.00 37.06 480 HIS A N 1
ATOM 3831 C CA . HIS A 1 480 ? -27.730 9.030 -16.941 1.00 37.06 480 HIS A CA 1
ATOM 3832 C C . HIS A 1 480 ? -29.027 9.811 -16.677 1.00 37.06 480 HIS A C 1
ATOM 3834 O O . HIS A 1 480 ? -29.006 10.972 -16.270 1.00 37.06 480 HIS A O 1
ATOM 3840 N N . THR A 1 481 ? -30.172 9.186 -16.947 1.00 39.03 481 THR A N 1
ATOM 3841 C CA . THR A 1 481 ? -31.469 9.666 -16.474 1.00 39.03 481 THR A CA 1
ATOM 3842 C C . THR A 1 481 ? -31.511 9.503 -14.959 1.00 39.03 481 THR A C 1
ATOM 3844 O O . THR A 1 481 ? -31.447 8.386 -14.454 1.00 39.03 481 THR A O 1
ATOM 3847 N N . SER A 1 482 ? -31.646 10.609 -14.229 1.00 58.41 482 SER A N 1
ATOM 3848 C CA . SER A 1 482 ? -31.818 10.618 -12.768 1.00 58.41 482 SER A CA 1
ATOM 3849 C C . SER A 1 482 ? -33.198 10.118 -12.308 1.00 58.41 482 SER A C 1
ATOM 3851 O O . SER A 1 482 ? -33.483 10.076 -11.109 1.00 58.41 482 SER A O 1
ATOM 3853 N N . GLU A 1 483 ? -34.060 9.736 -13.252 1.00 74.75 483 GLU A N 1
ATOM 3854 C CA . GLU A 1 483 ? -35.382 9.175 -13.001 1.00 74.75 483 GLU A CA 1
ATOM 3855 C C . GLU A 1 483 ? -35.295 7.675 -12.661 1.00 74.75 483 GLU A C 1
ATOM 3857 O O . GLU A 1 483 ? -34.561 6.932 -13.318 1.00 74.75 483 GLU A O 1
ATOM 3862 N N . PRO A 1 484 ? -36.026 7.205 -11.634 1.00 84.94 484 PRO A N 1
ATOM 3863 C CA . PRO A 1 484 ? -35.954 5.820 -11.193 1.00 84.94 484 PRO A CA 1
ATOM 3864 C C . PRO A 1 484 ? -36.667 4.879 -12.168 1.00 84.94 484 PRO A C 1
ATOM 3866 O O . PRO A 1 484 ? -37.880 4.985 -12.349 1.00 84.94 484 PRO A O 1
ATOM 3869 N N . TYR A 1 485 ? -35.942 3.912 -12.738 1.00 87.94 485 TYR A N 1
ATOM 3870 C CA . TYR A 1 485 ? -36.529 2.889 -13.609 1.00 87.94 485 TYR A CA 1
ATOM 3871 C C . TYR A 1 485 ? -36.660 1.533 -12.905 1.00 87.94 485 TYR A C 1
ATOM 3873 O O . TYR A 1 485 ? -35.917 1.193 -11.982 1.00 87.94 485 TYR A O 1
ATOM 3881 N N . LYS A 1 486 ? -37.648 0.756 -13.346 1.00 94.06 486 LYS A N 1
ATOM 3882 C CA . LYS A 1 486 ? -38.100 -0.502 -12.743 1.00 94.06 486 LYS A CA 1
ATOM 3883 C C . LYS A 1 486 ? -37.670 -1.683 -13.615 1.00 94.06 486 LYS A C 1
ATOM 3885 O O . LYS A 1 486 ? -37.788 -1.618 -14.835 1.00 94.06 486 LYS A O 1
ATOM 3890 N N . PHE A 1 487 ? -37.188 -2.763 -13.004 1.00 90.56 487 PHE A N 1
ATOM 3891 C CA . PHE A 1 487 ? -36.782 -3.981 -13.715 1.00 90.56 487 PHE A CA 1
ATOM 3892 C C . PHE A 1 487 ? -37.025 -5.240 -12.872 1.00 90.56 487 PHE A C 1
ATOM 3894 O O . PHE A 1 487 ? -37.209 -5.163 -11.657 1.00 90.56 487 PHE A O 1
ATOM 3901 N N . GLU A 1 488 ? -37.021 -6.415 -13.502 1.00 90.81 488 GLU A N 1
ATOM 3902 C CA . GLU A 1 488 ? -37.156 -7.698 -12.804 1.00 90.81 488 GLU A CA 1
ATOM 3903 C C . GLU A 1 488 ? -35.868 -8.518 -12.854 1.00 90.81 488 GLU A C 1
ATOM 3905 O O . GLU A 1 488 ? -35.213 -8.624 -13.889 1.00 90.81 488 GLU A O 1
ATOM 3910 N N . TYR A 1 489 ? -35.532 -9.164 -11.736 1.00 84.19 489 TYR A N 1
ATOM 3911 C CA . TYR A 1 489 ? -34.443 -10.130 -11.662 1.00 84.19 489 TYR A CA 1
ATOM 3912 C C . TYR A 1 489 ? -34.838 -11.314 -10.774 1.00 84.19 489 TYR A C 1
ATOM 3914 O O . TYR A 1 489 ? -35.237 -11.143 -9.623 1.00 84.19 489 TYR A O 1
ATOM 3922 N N . ARG A 1 490 ? -34.737 -12.538 -11.317 1.00 86.50 490 ARG A N 1
ATOM 3923 C CA . ARG A 1 490 ? -35.076 -13.809 -10.636 1.00 86.50 490 ARG A CA 1
ATOM 3924 C C . ARG A 1 490 ? -36.467 -13.813 -9.965 1.00 86.50 490 ARG A C 1
ATOM 3926 O O . ARG A 1 490 ? -36.610 -14.286 -8.839 1.00 86.50 490 ARG A O 1
ATOM 3933 N N . GLY A 1 491 ? -37.485 -13.280 -10.649 1.00 86.50 491 GLY A N 1
ATOM 3934 C CA . GLY A 1 491 ? -38.865 -13.220 -10.140 1.00 86.50 491 GLY A CA 1
ATOM 3935 C C . GLY A 1 491 ? -39.063 -12.239 -8.978 1.00 86.50 491 GLY A C 1
ATOM 3936 O O . GLY A 1 491 ? -39.915 -12.459 -8.118 1.00 86.50 491 GLY A O 1
ATOM 3937 N N . ARG A 1 492 ? -38.236 -11.191 -8.906 1.00 83.81 492 ARG A N 1
ATOM 3938 C CA . ARG A 1 492 ? -38.366 -10.080 -7.958 1.00 83.81 492 ARG A CA 1
ATOM 3939 C C . ARG A 1 492 ? -38.201 -8.758 -8.696 1.00 83.81 492 ARG A C 1
ATOM 3941 O O . ARG A 1 492 ? -37.278 -8.610 -9.495 1.00 83.81 492 ARG A O 1
ATOM 3948 N N . THR A 1 493 ? -39.063 -7.801 -8.382 1.00 91.88 493 THR A N 1
ATOM 3949 C CA . THR A 1 493 ? -39.026 -6.449 -8.942 1.00 91.88 493 THR A CA 1
ATOM 3950 C C . THR A 1 493 ? -38.067 -5.553 -8.147 1.00 91.88 493 THR A C 1
ATOM 3952 O O . THR A 1 493 ? -38.106 -5.517 -6.911 1.00 91.88 493 THR A O 1
ATOM 3955 N N . TYR A 1 494 ? -37.233 -4.810 -8.867 1.00 93.88 494 TYR A N 1
ATOM 3956 C CA . TYR A 1 494 ? -36.255 -3.848 -8.362 1.00 93.88 494 TYR A CA 1
ATOM 3957 C C . TYR A 1 494 ? -36.485 -2.471 -8.996 1.00 93.88 494 TYR A C 1
ATOM 3959 O O . TYR A 1 494 ? -37.064 -2.361 -10.079 1.00 93.88 494 TYR A O 1
ATOM 3967 N N . VAL A 1 495 ? -36.006 -1.424 -8.326 1.00 94.00 495 VAL A N 1
ATOM 3968 C CA . VAL A 1 495 ? -35.974 -0.047 -8.832 1.00 94.00 495 VAL A CA 1
ATOM 3969 C C . VAL A 1 495 ? -34.540 0.466 -8.749 1.00 94.00 495 VAL A C 1
ATOM 3971 O O . VAL A 1 495 ? -33.924 0.409 -7.683 1.00 94.00 495 VAL A O 1
ATOM 3974 N N . TYR A 1 496 ? -34.004 0.952 -9.867 1.00 89.06 496 TYR A N 1
ATOM 3975 C CA . TYR A 1 496 ? -32.669 1.541 -9.938 1.00 89.06 496 TYR A CA 1
ATOM 3976 C C . TYR A 1 496 ? -32.747 3.053 -9.714 1.00 89.06 496 TYR A C 1
ATOM 3978 O O . TYR A 1 496 ? -33.520 3.733 -10.388 1.00 89.06 496 TYR A O 1
ATOM 3986 N N . LYS A 1 497 ? -31.976 3.588 -8.761 1.00 88.12 497 LYS A N 1
ATOM 3987 C CA . LYS A 1 497 ? -31.926 5.025 -8.445 1.00 88.12 497 LYS A CA 1
ATOM 3988 C C . LYS A 1 497 ? -30.616 5.369 -7.745 1.00 88.12 497 LYS A C 1
ATOM 3990 O O . LYS A 1 497 ? -30.188 4.614 -6.878 1.00 88.12 497 LYS A O 1
ATOM 3995 N N . ASN A 1 498 ? -30.017 6.517 -8.068 1.00 87.62 498 ASN A N 1
ATOM 3996 C CA . ASN A 1 498 ? -28.740 6.972 -7.491 1.00 87.62 498 ASN A CA 1
ATOM 3997 C C . ASN A 1 498 ? -27.674 5.853 -7.515 1.00 87.62 498 ASN A C 1
ATOM 3999 O O . ASN A 1 498 ? -27.062 5.534 -6.497 1.00 87.62 498 ASN A O 1
ATOM 4003 N N . ASP A 1 499 ? -27.559 5.191 -8.668 1.00 86.31 499 ASP A N 1
ATOM 4004 C CA . ASP A 1 499 ? -26.675 4.056 -8.963 1.00 86.31 499 ASP A CA 1
ATOM 4005 C C . ASP A 1 499 ? -26.867 2.781 -8.105 1.00 86.31 499 ASP A C 1
ATOM 4007 O O . ASP A 1 499 ? -26.107 1.817 -8.221 1.00 86.31 499 ASP A O 1
ATOM 4011 N N . HIS A 1 500 ? -27.937 2.718 -7.302 1.00 84.31 500 HIS A N 1
ATOM 4012 C CA . HIS A 1 500 ? -28.285 1.583 -6.441 1.00 84.31 500 HIS A CA 1
ATOM 4013 C C . HIS A 1 500 ? -29.571 0.873 -6.899 1.00 84.31 500 HIS A C 1
ATOM 4015 O O . HIS A 1 500 ? -30.561 1.504 -7.274 1.00 84.31 500 HIS A O 1
ATOM 4021 N N . ALA A 1 501 ? -29.572 -0.463 -6.826 1.00 90.69 501 ALA A N 1
ATOM 4022 C CA . ALA A 1 501 ? -30.721 -1.314 -7.141 1.00 90.69 501 ALA A CA 1
ATOM 4023 C C . ALA A 1 501 ? -31.480 -1.719 -5.865 1.00 90.69 501 ALA A C 1
ATOM 4025 O O . ALA A 1 501 ? -31.082 -2.647 -5.160 1.00 90.69 501 ALA A O 1
ATOM 4026 N N . TYR A 1 502 ? -32.600 -1.057 -5.586 1.00 92.50 502 TYR A N 1
ATOM 4027 C CA . TYR A 1 502 ? -33.424 -1.323 -4.406 1.00 92.50 502 TYR A CA 1
ATOM 4028 C C . TYR A 1 502 ? -34.502 -2.378 -4.706 1.00 92.50 502 TYR A C 1
ATOM 4030 O O . TYR A 1 502 ? -35.218 -2.243 -5.702 1.00 92.50 502 TYR A O 1
ATOM 4038 N N . PRO A 1 503 ? -34.704 -3.401 -3.854 1.00 95.62 503 PRO A N 1
ATOM 4039 C CA . PRO A 1 503 ? -35.908 -4.231 -3.892 1.00 95.62 503 PRO A CA 1
ATOM 4040 C C . PRO A 1 503 ? -37.168 -3.362 -3.759 1.00 95.62 503 PRO A C 1
ATOM 4042 O O . PRO A 1 503 ? -37.210 -2.472 -2.913 1.00 95.62 503 PRO A O 1
ATOM 4045 N N . MET A 1 504 ? -38.228 -3.632 -4.529 1.00 91.69 504 MET A N 1
ATOM 4046 C CA . MET A 1 504 ? -39.406 -2.742 -4.615 1.00 91.69 504 MET A CA 1
ATOM 4047 C C . MET A 1 504 ? -40.021 -2.347 -3.253 1.00 91.69 504 MET A C 1
ATOM 4049 O O . MET A 1 504 ? -40.393 -1.192 -3.055 1.00 91.69 504 MET A O 1
ATOM 4053 N N . LYS A 1 505 ? -40.077 -3.272 -2.282 1.00 88.31 505 LYS A N 1
ATOM 4054 C CA . LYS A 1 505 ? -40.582 -2.990 -0.919 1.00 88.31 505 LYS A CA 1
ATOM 4055 C C . LYS A 1 505 ? -39.694 -2.016 -0.137 1.00 88.31 505 LYS A C 1
ATOM 4057 O O . LYS A 1 505 ? -40.197 -1.174 0.596 1.00 88.31 505 LYS A O 1
ATOM 4062 N N . GLU A 1 506 ? -38.383 -2.143 -0.298 1.00 91.06 506 GLU A N 1
ATOM 4063 C CA . GLU A 1 506 ? -37.376 -1.313 0.364 1.00 91.06 506 GLU A CA 1
ATOM 4064 C C . GLU A 1 506 ? -37.315 0.075 -0.286 1.00 91.06 506 GLU A C 1
ATOM 4066 O O . GLU A 1 506 ? -37.318 1.084 0.414 1.00 91.06 506 GLU A O 1
ATOM 4071 N N . TYR A 1 507 ? -37.422 0.141 -1.619 1.00 91.88 507 TYR A N 1
ATOM 4072 C CA . TYR A 1 507 ? -37.595 1.397 -2.352 1.00 91.88 507 TYR A CA 1
ATOM 4073 C C . TYR A 1 507 ? -38.814 2.193 -1.854 1.00 91.88 507 TYR A C 1
ATOM 4075 O O . TYR A 1 507 ? -38.700 3.378 -1.538 1.00 91.88 507 TYR A O 1
ATOM 4083 N N . GLN A 1 508 ? -39.972 1.533 -1.730 1.00 90.19 508 GLN A N 1
ATOM 4084 C CA . GLN A 1 508 ? -41.208 2.139 -1.219 1.00 90.19 508 GLN A CA 1
ATOM 4085 C C . GLN A 1 508 ? -41.084 2.604 0.241 1.00 90.19 508 GLN A C 1
ATOM 4087 O O . GLN A 1 508 ? -41.677 3.617 0.606 1.00 90.19 508 GLN A O 1
ATOM 4092 N N . GLN A 1 509 ? -40.304 1.899 1.066 1.00 88.50 509 GLN A N 1
ATOM 4093 C CA . GLN A 1 509 ? -40.061 2.264 2.463 1.00 88.50 509 GLN A CA 1
ATOM 4094 C C . GLN A 1 509 ? -39.100 3.458 2.610 1.00 88.50 509 GLN A C 1
ATOM 4096 O O . GLN A 1 509 ? -39.313 4.292 3.486 1.00 88.50 509 GLN A O 1
ATOM 4101 N N . ILE A 1 510 ? -38.067 3.556 1.765 1.00 85.56 510 ILE A N 1
ATOM 4102 C CA . ILE A 1 510 ? -37.039 4.612 1.835 1.00 85.56 510 ILE A CA 1
ATOM 4103 C C . ILE A 1 510 ? -37.503 5.907 1.152 1.00 85.56 510 ILE A C 1
ATOM 4105 O O . ILE A 1 510 ? -37.320 6.992 1.697 1.00 85.56 510 ILE A O 1
ATOM 4109 N N . PHE A 1 511 ? -38.100 5.812 -0.040 1.00 85.69 511 PHE A N 1
ATOM 4110 C CA . PHE A 1 511 ? -38.450 6.975 -0.870 1.00 85.69 511 PHE A CA 1
ATOM 4111 C C . PHE A 1 511 ? -39.949 7.315 -0.870 1.00 85.69 511 PHE A C 1
ATOM 4113 O O . PHE A 1 511 ? -40.359 8.280 -1.519 1.00 85.69 511 PHE A O 1
ATOM 4120 N N . GLY A 1 512 ? -40.761 6.541 -0.144 1.00 78.44 512 GLY A N 1
ATOM 4121 C CA . GLY A 1 512 ? -42.210 6.697 -0.064 1.00 78.44 512 GLY A CA 1
ATOM 4122 C C . GLY A 1 512 ? -42.952 6.290 -1.342 1.00 78.44 512 GLY A C 1
ATOM 4123 O O . GLY A 1 512 ? -42.384 6.169 -2.431 1.00 78.44 512 GLY A O 1
ATOM 4124 N N . THR A 1 513 ? -44.269 6.111 -1.221 1.00 66.00 513 THR A N 1
ATOM 4125 C CA . THR A 1 513 ? -45.163 5.746 -2.333 1.00 66.00 513 THR A CA 1
ATOM 4126 C C . THR A 1 513 ? -45.437 6.946 -3.251 1.00 66.00 513 THR A C 1
ATOM 4128 O O . THR A 1 513 ? -46.540 7.491 -3.309 1.00 66.00 513 THR A O 1
ATOM 4131 N N . THR A 1 514 ? -44.404 7.395 -3.962 1.00 49.53 514 THR A N 1
ATOM 4132 C CA . THR A 1 514 ? -44.505 8.452 -4.976 1.00 49.53 514 THR A CA 1
ATOM 4133 C C . THR A 1 514 ? -45.376 7.978 -6.145 1.00 49.53 514 THR A C 1
ATOM 4135 O O . THR A 1 514 ? -45.148 6.914 -6.718 1.00 49.53 514 THR A O 1
ATOM 4138 N N . ARG A 1 515 ? -46.407 8.765 -6.494 1.00 49.47 515 ARG A N 1
ATOM 4139 C CA . ARG A 1 515 ? -47.517 8.329 -7.372 1.00 49.47 515 ARG A CA 1
ATOM 4140 C C . ARG A 1 515 ? -47.110 7.856 -8.778 1.00 49.47 515 ARG A C 1
ATOM 4142 O O . ARG A 1 515 ? -47.878 7.113 -9.375 1.00 49.47 515 ARG A O 1
ATOM 4149 N N . GLY A 1 516 ? -45.929 8.231 -9.275 1.00 50.22 516 GLY A N 1
ATOM 4150 C CA . GLY A 1 516 ? -45.458 7.907 -10.630 1.00 50.22 516 GLY A CA 1
ATOM 4151 C C . GLY A 1 516 ? -44.912 6.489 -10.853 1.00 50.22 516 GLY A C 1
ATOM 4152 O O . GLY A 1 516 ? -44.647 6.140 -11.993 1.00 50.22 516 GLY A O 1
ATOM 4153 N N . VAL A 1 517 ? -44.741 5.660 -9.812 1.00 51.03 517 VAL A N 1
ATOM 4154 C CA . VAL A 1 517 ? -44.214 4.276 -9.960 1.00 51.03 517 VAL A CA 1
ATOM 4155 C C . VAL A 1 517 ? -45.337 3.226 -10.098 1.00 51.03 517 VAL A C 1
ATOM 4157 O O . VAL A 1 517 ? -45.076 2.027 -10.117 1.00 51.03 517 VAL A O 1
ATOM 4160 N N . SER A 1 518 ? -46.597 3.668 -10.158 1.00 47.28 518 SER A N 1
ATOM 4161 C CA . SER A 1 518 ? -47.774 2.800 -10.349 1.00 47.28 518 SER A CA 1
ATOM 4162 C C . SER A 1 518 ? -47.998 2.435 -11.820 1.00 47.28 518 SER A C 1
ATOM 4164 O O . SER A 1 518 ? -48.517 1.361 -12.111 1.00 47.28 518 SER A O 1
ATOM 4166 N N . ASP A 1 519 ? -47.595 3.340 -12.718 1.00 49.78 519 ASP A N 1
ATOM 4167 C CA . ASP A 1 519 ? -47.910 3.336 -14.153 1.00 49.78 519 ASP A CA 1
ATOM 4168 C C . ASP A 1 519 ? -46.669 3.002 -15.023 1.00 49.78 519 ASP A C 1
ATOM 4170 O O . ASP A 1 519 ? -46.609 3.330 -16.208 1.00 49.78 519 ASP A O 1
ATOM 4174 N N . LEU A 1 520 ? -45.678 2.346 -14.402 1.00 46.22 520 LEU A N 1
ATOM 4175 C CA . LEU A 1 520 ? -44.437 1.764 -14.946 1.00 46.22 520 LEU A CA 1
ATOM 4176 C C . LEU A 1 520 ? -44.372 0.297 -14.507 1.00 46.22 520 LEU A C 1
ATOM 4178 O O . LEU A 1 520 ? -44.813 0.036 -13.367 1.00 46.22 520 LEU A O 1
#

Radius of gyration: 46.32 Å; Cα contacts (8 Å, |Δi|>4): 302; chains: 1; bounding box: 98×123×149 Å

Mean predicted aligned error: 22.73 Å

Organism: Mizuhopecten yessoensis (NCBI:txid6573)

pLDDT: mean 70.37, std 26.89, range [26.27, 98.31]